Protein AF-A0A6N2SW66-F1 (afdb_monomer_lite)

Sequence (373 aa):
MIFRITDYVHYGTLDNRERGTVKLALQLMGMPHPVNITLQGDCLQDLAGCLVDFRNPSPQMLPAELTQLPENIRGVAGDMTASRRMPVKGKKTMENSLYLEWFTSHHDMVLLESTAFSIKVSLPEWIMDSCEEQVQIMANQQMLRTQVKEWSKTYANTQEDGNLPDHHWDKRLREAEAIAIAYQEVFQKYRLNPTGDIRLAFVMGWDDVLDNIAQSEETGTPCSCKSTGMLSLFDILNEQEAQEVQSCMFHPLFQQVMELTDLCQRQFSREINKSQRNRTEPPEPLNQIFYCIRYITPRILSCLLQEKENAADYCTMAARMALCVEQTRQTVAALDIRRSQVDDEVTERFSSLLEEVNSFQESLATQSRKSNL

Structure (mmCIF, N/CA/C/O backbone):
data_AF-A0A6N2SW66-F1
#
_entry.id   AF-A0A6N2SW66-F1
#
loop_
_atom_site.group_PDB
_atom_site.id
_atom_site.type_symbol
_atom_site.label_atom_id
_atom_site.label_alt_id
_atom_site.label_comp_id
_atom_site.label_asym_id
_atom_site.label_entity_id
_atom_site.label_seq_id
_atom_site.pdbx_PDB_ins_code
_atom_site.Cartn_x
_atom_site.Cartn_y
_atom_site.Cartn_z
_atom_site.occupancy
_atom_site.B_iso_or_equiv
_atom_site.auth_seq_id
_atom_site.auth_comp_id
_atom_site.auth_asym_id
_atom_site.auth_atom_id
_atom_site.pdbx_PDB_model_num
ATOM 1 N N . MET A 1 1 ? -0.211 -4.919 -0.109 1.00 74.38 1 MET A N 1
ATOM 2 C CA . MET A 1 1 ? 0.062 -4.482 1.276 1.00 74.38 1 MET A CA 1
ATOM 3 C C . MET A 1 1 ? -1.145 -4.662 2.193 1.00 74.38 1 MET A C 1
ATOM 5 O O . MET A 1 1 ? -0.982 -5.287 3.228 1.00 74.38 1 MET A O 1
ATOM 9 N N . ILE A 1 2 ? -2.333 -4.140 1.844 1.00 86.31 2 ILE A N 1
ATOM 10 C CA . ILE A 1 2 ? -3.545 -4.228 2.683 1.00 86.31 2 ILE A CA 1
ATOM 11 C C . ILE A 1 2 ? -4.616 -5.074 1.996 1.00 86.31 2 ILE A C 1
ATOM 13 O O . ILE A 1 2 ? -5.037 -4.737 0.889 1.00 86.31 2 ILE A O 1
ATOM 17 N N . PHE A 1 3 ? -5.110 -6.105 2.673 1.00 87.56 3 PHE A N 1
ATOM 18 C CA . PHE A 1 3 ? -6.314 -6.828 2.286 1.00 87.56 3 PHE A CA 1
ATOM 19 C C . PHE A 1 3 ? -7.543 -6.176 2.930 1.00 87.56 3 PHE A C 1
ATOM 21 O O . PHE A 1 3 ? -7.712 -6.185 4.148 1.00 87.56 3 PHE A O 1
ATOM 28 N N . ARG A 1 4 ? -8.402 -5.555 2.121 1.00 89.19 4 ARG A N 1
ATOM 29 C CA . ARG A 1 4 ? -9.599 -4.852 2.607 1.00 89.19 4 ARG A CA 1
ATOM 30 C C . ARG A 1 4 ? -10.809 -5.763 2.497 1.00 89.19 4 ARG A C 1
ATOM 32 O O . ARG A 1 4 ? -11.142 -6.198 1.400 1.00 89.19 4 ARG A O 1
ATOM 39 N N . ILE A 1 5 ? -11.470 -6.017 3.623 1.00 90.62 5 ILE A N 1
ATOM 40 C CA . ILE A 1 5 ? -12.556 -7.006 3.698 1.00 90.62 5 ILE A CA 1
ATOM 41 C C . ILE A 1 5 ? -13.940 -6.390 3.940 1.00 90.62 5 ILE A C 1
ATOM 43 O O . ILE A 1 5 ? -14.938 -7.098 3.841 1.00 90.62 5 ILE A O 1
ATOM 47 N N . THR A 1 6 ? -14.019 -5.081 4.229 1.00 92.12 6 THR A N 1
ATOM 48 C CA . THR A 1 6 ? -15.255 -4.380 4.632 1.00 92.12 6 THR A CA 1
ATOM 49 C C . THR A 1 6 ? -16.479 -4.772 3.808 1.00 92.12 6 THR A C 1
ATOM 51 O O . THR A 1 6 ? -17.514 -5.117 4.378 1.00 92.12 6 THR A O 1
ATOM 54 N N . ASP A 1 7 ? -16.369 -4.722 2.480 1.00 90.75 7 ASP A N 1
ATOM 55 C CA . ASP A 1 7 ? -17.521 -4.867 1.589 1.00 90.75 7 ASP A CA 1
ATOM 56 C C . ASP A 1 7 ? -18.102 -6.285 1.607 1.00 90.75 7 ASP A C 1
ATOM 58 O O . ASP A 1 7 ? -19.293 -6.458 1.366 1.00 90.75 7 ASP A O 1
ATOM 62 N N . TYR A 1 8 ? -17.304 -7.290 1.969 1.00 91.94 8 TYR A N 1
ATOM 63 C CA . TYR A 1 8 ? -17.702 -8.700 1.944 1.00 91.94 8 TYR A CA 1
ATOM 64 C C . TYR A 1 8 ? -18.297 -9.189 3.264 1.00 91.94 8 TYR A C 1
ATOM 66 O O . TYR A 1 8 ? -18.928 -10.248 3.315 1.00 91.94 8 TYR A O 1
ATOM 74 N N . VAL A 1 9 ? -18.104 -8.439 4.350 1.00 94.31 9 VAL A N 1
ATOM 75 C CA . VAL A 1 9 ? -18.611 -8.817 5.671 1.00 94.31 9 VAL A CA 1
ATOM 76 C C . VAL A 1 9 ? -20.112 -8.571 5.724 1.00 94.31 9 VAL A C 1
ATOM 78 O O . VAL A 1 9 ? -20.552 -7.441 5.551 1.00 94.31 9 VAL A O 1
ATOM 81 N N . HIS A 1 10 ? -20.904 -9.611 5.996 1.00 95.06 10 HIS A N 1
ATOM 82 C CA . HIS A 1 10 ? -22.338 -9.492 6.273 1.00 95.06 10 HIS A CA 1
ATOM 83 C C . HIS A 1 10 ? -22.591 -9.105 7.733 1.00 95.06 10 HIS A C 1
ATOM 85 O O . HIS A 1 10 ? -23.337 -8.169 8.031 1.00 95.06 10 HIS A O 1
ATOM 91 N N . TYR A 1 11 ? -21.961 -9.842 8.642 1.00 96.00 11 TYR A N 1
ATOM 92 C CA . TYR A 1 11 ? -22.097 -9.719 10.087 1.00 96.00 11 TYR A CA 1
ATOM 93 C C . TYR A 1 11 ? -20.779 -10.117 10.742 1.00 96.00 11 TYR A C 1
ATOM 95 O O . TYR A 1 11 ? -20.068 -10.976 10.218 1.00 96.00 11 TYR A O 1
ATOM 103 N N . GLY A 1 12 ? -20.464 -9.520 11.884 1.00 97.69 12 GLY A N 1
ATOM 104 C CA . GLY A 1 12 ? -19.347 -9.964 12.693 1.00 97.69 12 GLY A CA 1
ATOM 105 C C . GLY A 1 12 ? -19.538 -9.692 14.175 1.00 97.69 12 GLY A C 1
ATOM 106 O O . GLY A 1 12 ? -20.302 -8.808 14.571 1.00 97.69 12 GLY A O 1
ATOM 107 N N . THR A 1 13 ? -18.807 -10.464 14.969 1.00 98.38 13 THR A N 1
ATOM 108 C CA . THR A 1 13 ? -18.730 -10.330 16.422 1.00 98.38 13 THR A CA 1
ATOM 109 C C . THR A 1 13 ? -17.270 -10.221 16.825 1.00 98.38 13 THR A C 1
ATOM 111 O O . THR A 1 13 ? -16.466 -11.071 16.449 1.00 98.38 13 THR A O 1
ATOM 114 N N . LEU A 1 14 ? -16.933 -9.188 17.589 1.00 98.50 14 LEU A N 1
ATOM 115 C CA . LEU A 1 14 ? -15.627 -8.984 18.207 1.00 98.50 14 LEU A CA 1
ATOM 116 C C . LEU A 1 14 ? -15.776 -9.134 19.719 1.00 98.50 14 LEU A C 1
ATOM 118 O O . LEU A 1 14 ? -16.623 -8.485 20.322 1.00 98.50 14 LEU A O 1
ATOM 122 N N . ASP A 1 15 ? -14.941 -9.958 20.335 1.00 98.69 15 ASP A N 1
ATOM 123 C CA . ASP A 1 15 ? -14.908 -10.188 21.775 1.00 98.69 15 ASP A CA 1
ATOM 124 C C . ASP A 1 15 ? -13.507 -9.890 22.316 1.00 98.69 15 ASP A C 1
ATOM 126 O O . ASP A 1 15 ? -12.551 -10.604 22.003 1.00 98.69 15 ASP A O 1
ATOM 130 N N . ASN A 1 16 ? -13.397 -8.833 23.122 1.00 98.50 16 ASN A N 1
ATOM 131 C CA . ASN A 1 16 ? -12.186 -8.471 23.858 1.00 98.50 16 ASN A CA 1
ATOM 132 C C . ASN A 1 16 ? -12.453 -8.408 25.373 1.00 98.50 16 ASN A C 1
ATOM 134 O O . ASN A 1 16 ? -11.806 -7.670 26.108 1.00 98.50 16 ASN A O 1
ATOM 138 N N . ARG A 1 17 ? -13.410 -9.202 25.873 1.00 98.56 17 ARG A N 1
ATOM 139 C CA . ARG A 1 17 ? -13.693 -9.333 27.318 1.00 98.56 17 ARG A CA 1
ATOM 140 C C . ARG A 1 17 ? -12.569 -10.017 28.100 1.00 98.56 17 ARG A C 1
ATOM 142 O O . ARG A 1 17 ? -12.528 -9.929 29.322 1.00 98.56 17 ARG A O 1
ATOM 149 N N . GLU A 1 18 ? -11.652 -10.683 27.406 1.00 97.88 18 GLU A N 1
ATOM 150 C CA . GLU A 1 18 ? -10.443 -11.293 27.957 1.00 97.88 18 GLU A CA 1
ATOM 151 C C . GLU A 1 18 ? -9.228 -10.437 27.568 1.00 97.88 18 GLU A C 1
ATOM 153 O O . GLU A 1 18 ? -8.994 -10.210 26.384 1.00 97.88 18 GLU A O 1
ATOM 158 N N . ARG A 1 19 ? -8.464 -9.950 28.555 1.00 97.25 19 ARG A N 1
ATOM 159 C CA . ARG A 1 19 ? -7.273 -9.116 28.309 1.00 97.25 19 ARG A CA 1
ATOM 160 C C . ARG A 1 19 ? -6.216 -9.861 27.491 1.00 97.25 19 ARG A C 1
ATOM 162 O O . ARG A 1 19 ? -5.962 -11.045 27.713 1.00 97.25 19 ARG A O 1
ATOM 169 N N . GLY A 1 20 ? -5.556 -9.143 26.593 1.00 96.81 20 GLY A N 1
ATOM 170 C CA . GLY A 1 20 ? -4.490 -9.620 25.719 1.00 96.81 20 GLY A CA 1
ATOM 171 C C . GLY A 1 20 ? -4.956 -10.502 24.561 1.00 96.81 20 GLY A C 1
ATOM 172 O O . GLY A 1 20 ? -4.104 -11.002 23.821 1.00 96.81 20 GLY A O 1
ATOM 173 N N . THR A 1 21 ? -6.266 -10.729 24.405 1.00 97.88 21 THR A N 1
ATOM 174 C CA . THR A 1 21 ? -6.818 -11.555 23.326 1.00 97.88 21 THR A CA 1
ATOM 175 C C . THR A 1 21 ? -8.085 -10.941 22.737 1.00 97.88 21 THR A C 1
ATOM 177 O O . THR A 1 21 ? -9.068 -10.697 23.437 1.00 97.88 21 THR A O 1
ATOM 180 N N . VAL A 1 22 ? -8.112 -10.805 21.412 1.00 98.44 22 VAL A N 1
ATOM 181 C CA . VAL A 1 22 ? -9.326 -10.482 20.652 1.00 98.44 22 VAL A CA 1
ATOM 182 C C . VAL A 1 22 ? -9.780 -11.712 19.873 1.00 98.44 22 VAL A C 1
ATOM 184 O O . VAL A 1 22 ? -9.007 -12.312 19.121 1.00 98.44 22 VAL A O 1
ATOM 187 N N . LYS A 1 23 ? -11.052 -12.086 20.022 1.00 98.44 23 LYS A N 1
ATOM 188 C CA . LYS A 1 23 ? -11.706 -13.128 19.216 1.00 98.44 23 LYS A CA 1
ATOM 189 C C . LYS A 1 23 ? -12.681 -12.454 18.259 1.00 98.44 23 LYS A C 1
ATOM 191 O O . LYS A 1 23 ? -13.597 -11.767 18.695 1.00 98.44 23 LYS A O 1
ATOM 196 N N . LEU A 1 24 ? -12.481 -12.637 16.961 1.00 97.75 24 LEU A N 1
ATOM 197 C CA . LEU A 1 24 ? -13.301 -12.043 15.911 1.00 97.75 24 LEU A CA 1
ATOM 198 C C . LEU A 1 24 ? -13.926 -13.160 15.069 1.00 97.75 24 LEU A C 1
ATOM 200 O O . LEU A 1 24 ? -13.218 -14.012 14.544 1.00 97.75 24 LEU A O 1
ATOM 204 N N . ALA A 1 25 ? -15.246 -13.154 14.932 1.00 97.38 25 ALA A N 1
ATOM 205 C CA . ALA A 1 25 ? -15.980 -14.050 14.045 1.00 97.38 25 ALA A CA 1
ATOM 206 C C . ALA A 1 25 ? -16.617 -13.223 12.928 1.00 97.38 25 ALA A C 1
ATOM 208 O O . ALA A 1 25 ? -17.380 -12.299 13.209 1.00 97.38 25 ALA A O 1
ATOM 209 N N . LEU A 1 26 ? -16.306 -13.536 11.669 1.00 96.31 26 LEU A N 1
ATOM 210 C CA . LEU A 1 26 ? -16.810 -12.816 10.498 1.00 96.31 26 LEU A CA 1
ATOM 211 C C . LEU A 1 26 ? -17.638 -13.742 9.611 1.00 96.31 26 LEU A C 1
ATOM 213 O O . LEU A 1 26 ? -17.119 -14.696 9.036 1.00 96.31 26 LEU A O 1
ATOM 217 N N . GLN A 1 27 ? -18.914 -13.418 9.427 1.00 95.75 27 GLN A N 1
ATOM 218 C CA . GLN A 1 27 ? -19.727 -14.017 8.378 1.00 95.75 27 GLN A CA 1
ATOM 219 C C . GLN A 1 27 ? -19.512 -13.238 7.079 1.00 95.75 27 GLN A C 1
ATOM 221 O O . GLN A 1 27 ? -19.998 -12.113 6.931 1.00 95.75 27 GLN A O 1
ATOM 226 N N . LEU A 1 28 ? -18.806 -13.848 6.130 1.00 93.12 28 LEU A N 1
ATOM 227 C CA . LEU A 1 28 ? -18.577 -13.279 4.803 1.00 93.12 28 LEU A CA 1
ATOM 228 C C . LEU A 1 28 ? -19.661 -13.745 3.826 1.00 93.12 28 LEU A C 1
ATOM 230 O O . LEU A 1 28 ? -20.089 -14.902 3.854 1.00 93.12 28 LEU A O 1
ATOM 234 N N . MET A 1 29 ? -20.111 -12.852 2.948 1.00 91.56 29 MET A N 1
ATOM 235 C CA . MET A 1 29 ? -21.070 -13.200 1.899 1.00 91.56 29 MET A CA 1
ATOM 236 C C . MET A 1 29 ? -20.432 -14.150 0.885 1.00 91.56 29 MET A C 1
ATOM 238 O O . MET A 1 29 ? -19.443 -13.806 0.247 1.00 91.56 29 MET A O 1
ATOM 242 N N . GLY A 1 30 ? -21.032 -15.327 0.703 1.00 86.56 30 GLY A N 1
ATOM 243 C CA . GLY A 1 30 ? -20.524 -16.375 -0.190 1.00 86.56 30 GLY A CA 1
ATOM 244 C C . GLY A 1 30 ? -19.758 -17.493 0.523 1.00 86.56 30 GLY A C 1
ATOM 245 O O . GLY A 1 30 ? -19.526 -18.531 -0.087 1.00 86.56 30 GLY A O 1
ATOM 246 N N . MET A 1 31 ? -19.437 -17.333 1.812 1.00 87.44 31 MET A N 1
ATOM 247 C CA . MET A 1 31 ? -18.806 -18.384 2.617 1.00 87.44 31 MET A CA 1
ATOM 248 C C . MET A 1 31 ? -19.857 -19.203 3.388 1.00 87.44 31 MET A C 1
ATOM 250 O O . MET A 1 31 ? -20.782 -18.615 3.957 1.00 87.44 31 MET A O 1
ATOM 254 N N . PRO A 1 32 ? -19.730 -20.545 3.443 1.00 85.50 32 PRO A N 1
ATOM 255 C CA . PRO A 1 32 ? -20.700 -21.408 4.123 1.00 85.50 32 PRO A CA 1
ATOM 256 C C . PRO A 1 32 ? -20.617 -21.320 5.653 1.00 85.50 32 PRO A C 1
ATOM 258 O O . PRO A 1 32 ? -21.632 -21.489 6.326 1.00 85.50 32 PRO A O 1
ATOM 261 N N . HIS A 1 33 ? -19.434 -21.028 6.199 1.00 88.44 33 HIS A N 1
ATOM 262 C CA . HIS A 1 33 ? -19.185 -20.911 7.635 1.00 88.44 33 HIS A CA 1
ATOM 263 C C . HIS A 1 33 ? -18.535 -19.561 7.973 1.00 88.44 33 HIS A C 1
ATOM 265 O O . HIS A 1 33 ? -17.831 -18.997 7.126 1.00 88.44 33 HIS A O 1
ATOM 271 N N . PRO A 1 34 ? -18.740 -19.040 9.198 1.00 92.00 34 PRO A N 1
ATOM 272 C CA . PRO A 1 34 ? -18.002 -17.884 9.686 1.00 92.00 34 PRO A CA 1
ATOM 273 C C . PRO A 1 34 ? -16.495 -18.153 9.732 1.00 92.00 34 PRO A C 1
ATOM 275 O O . PRO A 1 34 ? -16.058 -19.233 10.129 1.00 92.00 34 PRO A O 1
ATOM 278 N N . VAL A 1 35 ? -15.707 -17.136 9.394 1.00 93.38 35 VAL A N 1
ATOM 279 C CA . VAL A 1 35 ? -14.255 -17.134 9.586 1.00 93.38 35 VAL A CA 1
ATOM 280 C C . VAL A 1 35 ? -13.966 -16.722 11.025 1.00 93.38 35 VAL A C 1
ATOM 282 O O . VAL A 1 35 ? -14.337 -15.624 11.443 1.00 93.38 35 VAL A O 1
ATOM 285 N N . ASN A 1 36 ? -13.301 -17.593 11.779 1.00 95.94 36 ASN A N 1
ATOM 286 C CA . ASN A 1 36 ? -12.919 -17.351 13.164 1.00 95.94 36 ASN A CA 1
ATOM 287 C C . ASN A 1 36 ? -11.464 -16.896 13.236 1.00 95.94 36 ASN A C 1
ATOM 289 O O . ASN A 1 36 ? -10.561 -17.520 12.681 1.00 95.94 36 ASN A O 1
ATOM 293 N N . ILE A 1 37 ? -11.222 -15.803 13.945 1.00 96.38 37 ILE A N 1
ATOM 294 C CA . ILE A 1 37 ? -9.933 -15.128 13.997 1.00 96.38 37 ILE A CA 1
ATOM 295 C C . ILE A 1 37 ? -9.576 -14.923 15.469 1.00 96.38 37 ILE A C 1
ATOM 297 O O . ILE A 1 37 ? -10.355 -14.364 16.236 1.00 96.38 37 ILE A O 1
ATOM 301 N N . THR A 1 38 ? -8.404 -15.399 15.880 1.00 97.38 38 THR A N 1
ATOM 302 C CA . THR A 1 38 ? -7.866 -15.181 17.232 1.00 97.38 38 THR A CA 1
ATOM 303 C C . THR A 1 38 ? -6.616 -14.325 17.142 1.00 97.38 38 THR A C 1
ATOM 305 O O . THR A 1 38 ? -5.658 -14.689 16.458 1.00 97.38 38 THR A O 1
ATOM 308 N N . LEU A 1 39 ? -6.631 -13.189 17.829 1.00 97.38 39 LEU A N 1
ATOM 309 C CA . LEU A 1 39 ? -5.601 -12.167 17.732 1.00 97.38 39 LEU A CA 1
ATOM 310 C C . LEU A 1 39 ? -4.985 -11.914 19.103 1.00 97.38 39 LEU A C 1
ATOM 312 O O . LEU A 1 39 ? -5.702 -11.782 20.093 1.00 97.38 39 LEU A O 1
ATOM 316 N N . GLN A 1 40 ? -3.659 -11.839 19.147 1.00 97.06 40 GLN A N 1
ATOM 317 C CA . GLN A 1 40 ? -2.928 -11.389 20.326 1.00 97.06 40 GLN A CA 1
ATOM 318 C C . GLN A 1 40 ? -2.963 -9.858 20.411 1.00 97.06 40 GLN A C 1
ATOM 320 O O . GLN A 1 40 ? -2.698 -9.187 19.415 1.00 97.06 40 GLN A O 1
ATOM 325 N N . GLY A 1 41 ? -3.232 -9.321 21.599 1.00 96.69 41 GLY A N 1
ATOM 326 C CA . GLY A 1 41 ? -3.382 -7.886 21.855 1.00 96.69 41 GLY A CA 1
ATOM 327 C C . GLY A 1 41 ? -4.812 -7.517 22.239 1.00 96.69 41 GLY A C 1
ATOM 328 O O . GLY A 1 41 ? -5.672 -8.390 22.344 1.00 96.69 41 GLY A O 1
ATOM 329 N N . ASP A 1 42 ? -5.046 -6.226 22.449 1.00 98.31 42 ASP A N 1
ATOM 330 C CA . ASP A 1 42 ? -6.329 -5.682 22.889 1.00 98.31 42 ASP A CA 1
ATOM 331 C C . ASP A 1 42 ? -6.869 -4.618 21.927 1.00 98.31 42 ASP A C 1
ATOM 333 O O . ASP A 1 42 ? -6.137 -4.032 21.124 1.00 98.31 42 ASP A O 1
ATOM 337 N N . CYS A 1 43 ? -8.173 -4.357 22.016 1.00 98.31 43 CYS A N 1
ATOM 338 C CA . CYS A 1 43 ? -8.779 -3.204 21.364 1.00 98.31 43 CYS A CA 1
ATOM 339 C C . CYS A 1 43 ? -8.403 -1.898 22.072 1.00 98.31 43 CYS A C 1
ATOM 341 O O . CYS A 1 43 ? -7.952 -1.905 23.213 1.00 98.31 43 CYS A O 1
ATOM 343 N N . LEU A 1 44 ? -8.614 -0.764 21.400 1.00 97.88 44 LEU A N 1
ATOM 344 C CA . LEU A 1 44 ? -8.445 0.551 22.020 1.00 97.88 44 LEU A CA 1
ATOM 345 C C . LEU A 1 44 ? -9.553 0.820 23.044 1.00 97.88 44 LEU A C 1
ATOM 347 O O . LEU A 1 44 ? -10.543 0.084 23.115 1.00 97.88 44 LEU A O 1
ATOM 351 N N . GLN A 1 45 ? -9.381 1.876 23.842 1.00 97.19 45 GLN A N 1
ATOM 352 C CA . GLN A 1 45 ? -10.132 2.097 25.080 1.00 97.19 45 GLN A CA 1
ATOM 353 C C . GLN A 1 45 ? -11.657 2.022 24.915 1.00 97.19 45 GLN A C 1
ATOM 355 O O . GLN A 1 45 ? -12.356 1.597 25.832 1.00 97.19 45 GLN A O 1
ATOM 360 N N . ASP A 1 46 ? -12.186 2.418 23.759 1.00 97.19 46 ASP A N 1
ATOM 361 C CA . ASP A 1 46 ? -13.622 2.444 23.500 1.00 97.19 46 ASP A CA 1
ATOM 362 C C . ASP A 1 46 ? -14.255 1.063 23.268 1.00 97.19 46 ASP A C 1
ATOM 364 O O . ASP A 1 46 ? -15.464 0.910 23.448 1.00 97.19 46 ASP A O 1
ATOM 368 N N . LEU A 1 47 ? -13.458 0.062 22.885 1.00 98.12 47 LEU A N 1
ATOM 369 C CA . LEU A 1 47 ? -13.901 -1.320 22.665 1.00 98.12 47 LEU A CA 1
ATOM 370 C C . LEU A 1 47 ? -13.241 -2.329 23.620 1.00 98.12 47 LEU A C 1
ATOM 372 O O . LEU A 1 47 ? -13.671 -3.483 23.677 1.00 98.12 47 LEU A O 1
ATOM 376 N N . ALA A 1 48 ? -12.218 -1.909 24.363 1.00 98.25 48 ALA A N 1
ATOM 377 C CA . ALA A 1 48 ? -11.533 -2.724 25.355 1.00 98.25 48 ALA A CA 1
ATOM 378 C C . ALA A 1 48 ? -12.517 -3.298 26.386 1.00 98.25 48 ALA A C 1
ATOM 380 O O . ALA A 1 48 ? -13.374 -2.589 26.917 1.00 98.25 48 ALA A O 1
ATOM 381 N N . GLY A 1 49 ? -12.416 -4.600 26.652 1.00 98.38 49 GLY A N 1
ATOM 382 C CA . GLY A 1 49 ? -13.305 -5.284 27.588 1.00 98.38 49 GLY A CA 1
ATOM 383 C C . GLY A 1 49 ? -14.715 -5.554 27.083 1.00 98.38 49 GLY A C 1
ATOM 384 O O . GLY A 1 49 ? -15.499 -6.134 27.830 1.00 98.38 49 GLY A O 1
ATOM 385 N N . CYS A 1 50 ? -15.057 -5.181 25.850 1.00 98.62 50 CYS A N 1
ATOM 386 C CA . CYS A 1 50 ? -16.416 -5.295 25.333 1.00 98.62 50 CYS A CA 1
ATOM 387 C C . CYS A 1 50 ? -16.613 -6.510 24.414 1.00 98.62 50 CYS A C 1
ATOM 389 O O . CYS A 1 50 ? -15.686 -7.040 23.798 1.00 98.62 50 CYS A O 1
ATOM 391 N N . LEU A 1 51 ? -17.880 -6.902 24.284 1.00 98.69 51 LEU A N 1
ATOM 392 C CA . LEU A 1 51 ? -18.411 -7.673 23.167 1.00 98.69 51 LEU A CA 1
ATOM 393 C C . LEU A 1 51 ? -19.078 -6.698 22.189 1.00 98.69 51 LEU A C 1
ATOM 395 O O . LEU A 1 51 ? -19.904 -5.872 22.587 1.00 98.69 51 LEU A O 1
ATOM 399 N N . VAL A 1 52 ? -18.728 -6.797 20.913 1.00 98.50 52 VAL A N 1
ATOM 400 C CA . VAL A 1 52 ? -19.194 -5.907 19.851 1.00 98.50 52 VAL A CA 1
ATOM 401 C C . VAL A 1 52 ? -19.837 -6.731 18.750 1.00 98.50 52 VAL A C 1
ATOM 403 O O . VAL A 1 52 ? -19.184 -7.570 18.140 1.00 98.50 52 VAL A O 1
ATOM 406 N N . ASP A 1 53 ? -21.095 -6.439 18.444 1.00 98.38 53 ASP A N 1
ATOM 407 C CA . ASP A 1 53 ? -21.788 -6.973 17.276 1.00 98.38 53 ASP A CA 1
ATOM 408 C C . ASP A 1 53 ? -21.912 -5.890 16.215 1.00 98.38 53 ASP A C 1
ATOM 410 O O . ASP A 1 53 ? -22.349 -4.771 16.500 1.00 98.38 53 ASP A O 1
ATOM 414 N N . PHE A 1 54 ? -21.589 -6.223 14.970 1.00 97.88 54 PHE A N 1
ATOM 415 C CA . PHE A 1 54 ? -21.717 -5.290 13.862 1.00 97.88 54 PHE A CA 1
ATOM 416 C C . PHE A 1 54 ? -22.286 -5.946 12.610 1.00 97.88 54 PHE A C 1
ATOM 418 O O . PHE A 1 54 ? -22.078 -7.126 12.331 1.00 97.88 54 PHE A O 1
ATOM 425 N N . ARG A 1 55 ? -23.036 -5.160 11.834 1.00 97.38 55 ARG A N 1
ATOM 426 C CA . ARG A 1 55 ? -23.693 -5.629 10.613 1.00 97.38 55 ARG A CA 1
ATOM 427 C C . ARG A 1 55 ? -23.524 -4.636 9.479 1.00 97.38 55 ARG A C 1
ATOM 429 O O . ARG A 1 55 ? -23.751 -3.437 9.655 1.00 97.38 55 ARG A O 1
ATOM 436 N N . ASN A 1 56 ? -23.180 -5.163 8.311 1.00 95.44 56 ASN A N 1
ATOM 437 C CA . ASN A 1 56 ? -23.128 -4.400 7.078 1.00 95.44 56 ASN A CA 1
ATOM 438 C C . ASN A 1 56 ? -24.535 -4.311 6.464 1.00 95.44 56 ASN A C 1
ATOM 440 O O . ASN A 1 56 ? -25.154 -5.354 6.229 1.00 95.44 56 ASN A O 1
ATOM 444 N N . PRO A 1 57 ? -25.064 -3.103 6.193 1.00 93.94 57 PRO A N 1
ATOM 445 C CA . PRO A 1 57 ? -26.379 -2.956 5.573 1.00 93.94 57 PRO A CA 1
ATOM 446 C C . PRO A 1 57 ? -26.433 -3.448 4.118 1.00 93.94 57 PRO A C 1
ATOM 448 O O . PRO A 1 57 ? -27.506 -3.840 3.665 1.00 93.94 57 PRO A O 1
ATOM 451 N N . SER A 1 58 ? -25.303 -3.446 3.402 1.00 92.25 58 SER A N 1
ATOM 452 C CA . SER A 1 58 ? -25.248 -3.727 1.961 1.00 92.25 58 SER A CA 1
ATOM 453 C C . SER A 1 58 ? -23.978 -4.500 1.584 1.00 92.25 58 SER A C 1
ATOM 455 O O . SER A 1 58 ? -23.105 -3.946 0.913 1.00 92.25 58 SER A O 1
ATOM 457 N N . PRO A 1 59 ? -23.829 -5.761 2.017 1.00 92.81 59 PRO A N 1
ATOM 458 C CA . PRO A 1 59 ? -22.629 -6.530 1.727 1.00 92.81 59 PRO A CA 1
ATOM 459 C C . PRO A 1 59 ? -22.609 -7.037 0.280 1.00 92.81 59 PRO A C 1
ATOM 461 O O . PRO A 1 59 ? -23.650 -7.301 -0.327 1.00 92.81 59 PRO A O 1
ATOM 464 N N . GLN A 1 60 ? -21.409 -7.210 -0.255 1.00 91.50 60 GLN A N 1
ATOM 465 C CA . GLN A 1 60 ? -21.131 -7.735 -1.587 1.00 91.50 60 GLN A CA 1
ATOM 466 C C . GLN A 1 60 ? -20.652 -9.181 -1.503 1.00 91.50 60 GLN A C 1
ATOM 468 O O . GLN A 1 60 ? -20.067 -9.586 -0.502 1.00 91.50 60 GLN A O 1
ATOM 473 N N . MET A 1 61 ? -20.892 -9.968 -2.553 1.00 88.75 61 MET A N 1
ATOM 474 C CA . MET A 1 61 ? -20.365 -11.332 -2.626 1.00 88.75 61 MET A CA 1
ATOM 475 C C . MET A 1 61 ? -18.839 -11.321 -2.671 1.00 88.75 61 MET A C 1
ATOM 477 O O . MET A 1 61 ? -18.249 -10.570 -3.446 1.00 88.75 61 MET A O 1
ATOM 481 N N . LEU A 1 62 ? -18.220 -12.185 -1.865 1.00 85.12 62 LEU A N 1
ATOM 482 C CA . LEU A 1 62 ? -16.788 -12.436 -1.927 1.00 85.12 62 LEU A CA 1
ATOM 483 C C . LEU A 1 62 ? -16.439 -13.059 -3.298 1.00 85.12 62 LEU A C 1
ATOM 485 O O . LEU A 1 62 ? -17.077 -14.046 -3.680 1.00 85.12 62 LEU A O 1
ATOM 489 N N . PRO A 1 63 ? -15.462 -12.508 -4.043 1.00 84.19 63 PRO A N 1
ATOM 490 C CA . PRO A 1 63 ? -14.980 -13.093 -5.294 1.00 84.19 63 PRO A CA 1
ATOM 491 C C . PRO A 1 63 ? -14.511 -14.539 -5.111 1.00 84.19 63 PRO A C 1
ATOM 493 O O . PRO A 1 63 ? -13.946 -14.877 -4.068 1.00 84.19 63 PRO A O 1
ATOM 496 N N . ALA A 1 64 ? -14.716 -15.392 -6.121 1.00 80.25 64 ALA A N 1
ATOM 497 C CA . ALA A 1 64 ? -14.414 -16.824 -6.036 1.00 80.25 64 ALA A CA 1
ATOM 498 C C . ALA A 1 64 ? -12.932 -17.092 -5.719 1.00 80.25 64 ALA A C 1
ATOM 500 O O . ALA A 1 64 ? -12.608 -18.012 -4.971 1.00 80.25 64 ALA A O 1
ATOM 501 N N . GLU A 1 65 ? -12.042 -16.240 -6.215 1.00 75.69 65 GLU A N 1
ATOM 502 C CA . GLU A 1 65 ? -10.595 -16.293 -6.013 1.00 75.69 65 GLU A CA 1
ATOM 503 C C . GLU A 1 65 ? -10.208 -16.079 -4.542 1.00 75.69 65 GLU A C 1
ATOM 505 O O . GLU A 1 65 ? -9.196 -16.598 -4.079 1.00 75.69 65 GLU A O 1
ATOM 510 N N . LEU A 1 66 ? -11.044 -15.358 -3.788 1.00 74.06 66 LEU A N 1
ATOM 511 C CA . LEU A 1 66 ? -10.842 -15.037 -2.375 1.00 74.06 66 LEU A CA 1
ATOM 512 C C . LEU A 1 66 ? -11.603 -15.989 -1.438 1.00 74.06 66 LEU A C 1
ATOM 514 O O . LEU A 1 66 ? -11.522 -15.838 -0.222 1.00 74.06 66 LEU A O 1
ATOM 518 N N . THR A 1 67 ? -12.323 -16.989 -1.965 1.00 70.69 67 THR A N 1
ATOM 519 C CA . THR A 1 67 ? -13.095 -17.939 -1.135 1.00 70.69 67 THR A CA 1
ATOM 520 C C . THR A 1 67 ? -12.231 -18.973 -0.409 1.00 70.69 67 THR A C 1
ATOM 522 O O . THR A 1 67 ? -12.726 -19.692 0.453 1.00 70.69 67 THR A O 1
ATOM 525 N N . GLN A 1 68 ? -10.927 -19.028 -0.690 1.00 72.56 68 GLN A N 1
ATOM 526 C CA . GLN A 1 68 ? -9.988 -19.965 -0.057 1.00 72.56 68 GLN A CA 1
ATOM 527 C C . GLN A 1 68 ? -9.460 -19.492 1.311 1.00 72.56 68 GLN A C 1
ATOM 529 O O . GLN A 1 68 ? -8.401 -19.933 1.757 1.00 72.56 68 GLN A O 1
ATOM 534 N N . LEU A 1 69 ? -10.173 -18.589 1.991 1.00 77.00 69 LEU A N 1
ATOM 535 C CA . LEU A 1 69 ? -9.786 -18.133 3.325 1.00 77.00 69 LEU A CA 1
ATOM 536 C C . LEU A 1 69 ? -9.874 -19.291 4.338 1.00 77.00 69 LEU A C 1
ATOM 538 O O . LEU A 1 69 ? -10.907 -19.963 4.400 1.00 77.00 69 LEU A O 1
ATOM 542 N N . PRO A 1 70 ? -8.833 -19.518 5.163 1.00 83.06 70 PRO A N 1
ATOM 543 C CA . PRO A 1 70 ? -8.892 -20.513 6.227 1.00 83.06 70 PRO A CA 1
ATOM 544 C C . PRO A 1 70 ? -10.036 -20.214 7.201 1.00 83.06 70 PRO A C 1
ATOM 546 O O . PRO A 1 70 ? -10.224 -19.067 7.600 1.00 83.06 70 PRO A O 1
ATOM 549 N N . GLU A 1 71 ? -10.750 -21.247 7.656 1.00 83.19 71 GLU A N 1
ATOM 550 C CA . GLU A 1 71 ? -11.825 -21.082 8.652 1.00 83.19 71 GLU A CA 1
ATOM 551 C C . GLU A 1 71 ? -11.306 -20.562 10.002 1.00 83.19 71 GLU A C 1
ATOM 553 O O . GLU A 1 71 ? -12.050 -19.926 10.745 1.00 83.19 71 GLU A O 1
ATOM 558 N N . ASN A 1 72 ? -10.036 -20.832 10.325 1.00 90.44 72 ASN A N 1
ATOM 559 C CA . ASN A 1 72 ? -9.391 -20.402 11.561 1.00 90.44 72 ASN A CA 1
ATOM 560 C C . ASN A 1 72 ? -8.099 -19.648 11.250 1.00 90.44 72 ASN A C 1
ATOM 562 O O . ASN A 1 72 ? -7.145 -20.225 10.727 1.00 90.44 72 ASN A O 1
ATOM 566 N N . ILE A 1 73 ? -8.054 -18.371 11.618 1.00 92.31 73 ILE A N 1
ATOM 567 C CA . ILE A 1 73 ? -6.910 -17.486 11.399 1.00 92.31 73 ILE A CA 1
ATOM 568 C C . ILE A 1 73 ? -6.339 -17.067 12.752 1.00 92.31 73 ILE A C 1
ATOM 570 O O . ILE A 1 73 ? -7.067 -16.768 13.699 1.00 92.31 73 ILE A O 1
ATOM 574 N N . ARG A 1 74 ? -5.010 -17.032 12.843 1.00 94.50 74 ARG A N 1
ATOM 575 C CA . ARG A 1 74 ? -4.291 -16.467 13.987 1.00 94.50 74 ARG A CA 1
ATOM 576 C C . ARG A 1 74 ? -3.496 -15.247 13.561 1.00 94.50 74 ARG A C 1
ATOM 578 O O . ARG A 1 74 ? -3.031 -15.179 12.417 1.00 94.50 74 ARG A O 1
ATOM 585 N N . GLY A 1 75 ? -3.323 -14.310 14.481 1.00 95.12 75 GLY A N 1
ATOM 586 C CA . GLY A 1 75 ? -2.635 -13.065 14.186 1.00 95.12 75 GLY A CA 1
ATOM 587 C C . GLY A 1 75 ? -2.392 -12.183 15.400 1.00 95.12 75 GLY A C 1
ATOM 588 O O . GLY A 1 75 ? -2.516 -12.618 16.545 1.00 95.12 75 GLY A O 1
ATOM 589 N N . VAL A 1 76 ? -2.067 -10.927 15.122 1.00 95.88 76 VAL A N 1
ATOM 590 C CA . VAL A 1 76 ? -1.871 -9.870 16.117 1.00 95.88 76 VAL A CA 1
ATOM 591 C C . VAL A 1 76 ? -2.850 -8.741 15.822 1.00 95.88 76 VAL A C 1
ATOM 593 O O . VAL A 1 76 ? -3.083 -8.403 14.658 1.00 95.88 76 VAL A O 1
ATOM 596 N N . ALA A 1 77 ? -3.455 -8.187 16.867 1.00 96.88 77 ALA A N 1
ATOM 597 C CA . ALA A 1 77 ? -4.324 -7.030 16.754 1.00 96.88 77 ALA A CA 1
ATOM 598 C C . ALA A 1 77 ? -3.509 -5.801 16.320 1.00 96.88 77 ALA A C 1
ATOM 600 O O . ALA A 1 77 ? -2.418 -5.554 16.827 1.00 96.88 77 ALA A O 1
ATOM 601 N N . GLY A 1 78 ? -4.030 -5.060 15.346 1.00 96.56 78 GLY A N 1
ATOM 602 C CA . GLY A 1 78 ? -3.649 -3.677 15.090 1.00 96.56 78 GLY A CA 1
ATOM 603 C C . GLY A 1 78 ? -4.625 -2.741 15.795 1.00 96.56 78 GLY A C 1
ATOM 604 O O . GLY A 1 78 ? -5.231 -3.095 16.808 1.00 96.56 78 GLY A O 1
ATOM 605 N N . ASP A 1 79 ? -4.810 -1.537 15.256 1.00 96.50 79 ASP A N 1
ATOM 606 C CA . ASP A 1 79 ? -5.786 -0.615 15.842 1.00 96.50 79 ASP A CA 1
ATOM 607 C C . ASP A 1 79 ? -7.213 -1.164 15.675 1.00 96.50 79 ASP A C 1
ATOM 609 O O . ASP A 1 79 ? -7.670 -1.427 14.560 1.00 96.50 79 ASP A O 1
ATOM 613 N N . MET A 1 80 ? -7.932 -1.309 16.791 1.00 98.06 80 MET A N 1
ATOM 614 C CA . MET A 1 80 ? -9.336 -1.722 16.817 1.00 98.06 80 MET A CA 1
ATOM 615 C C . MET A 1 80 ? -10.148 -0.744 17.655 1.00 98.06 80 MET A C 1
ATOM 617 O O . MET A 1 80 ? -9.990 -0.687 18.871 1.00 98.06 80 MET A O 1
ATOM 621 N N . THR A 1 81 ? -10.996 0.044 17.002 1.00 97.38 81 THR A N 1
ATOM 622 C CA . THR A 1 81 ? -11.768 1.124 17.630 1.00 97.38 81 THR A CA 1
ATOM 623 C C . THR A 1 81 ? -13.051 1.404 16.851 1.00 97.38 81 THR A C 1
ATOM 625 O O . THR A 1 81 ? -13.113 1.210 15.637 1.00 97.38 81 THR A O 1
ATOM 628 N N . ALA A 1 82 ? -14.080 1.892 17.535 1.00 96.38 82 ALA A N 1
ATOM 629 C CA . ALA A 1 82 ? -15.282 2.468 16.937 1.00 96.38 82 ALA A CA 1
ATOM 630 C C . ALA A 1 82 ? -15.293 4.007 17.013 1.00 96.38 82 ALA A C 1
ATOM 632 O O . ALA A 1 82 ? -16.272 4.638 16.618 1.00 96.38 82 ALA A O 1
ATOM 633 N N . SER A 1 83 ? -14.220 4.631 17.507 1.00 93.06 83 SER A N 1
ATOM 634 C CA . SER A 1 83 ? -14.138 6.074 17.773 1.00 93.06 83 SER A CA 1
ATOM 635 C C . SER A 1 83 ? -13.311 6.844 16.743 1.00 93.06 83 SER A C 1
ATOM 637 O O . SER A 1 83 ? -13.195 8.071 16.817 1.00 93.06 83 SER A O 1
ATOM 639 N N . ARG A 1 84 ? -12.771 6.160 15.726 1.00 90.62 84 ARG A N 1
ATOM 640 C CA . ARG A 1 84 ? -12.006 6.799 14.651 1.00 90.62 84 ARG A CA 1
ATOM 641 C C . ARG A 1 84 ? -12.902 7.727 13.830 1.00 90.62 84 ARG A C 1
ATOM 643 O O . ARG A 1 84 ? -13.859 7.284 13.194 1.00 90.62 84 ARG A O 1
ATOM 650 N N . ARG A 1 85 ? -12.570 9.020 13.823 1.00 88.62 85 ARG A N 1
ATOM 651 C CA . ARG A 1 85 ? -13.331 10.077 13.141 1.00 88.62 85 ARG A CA 1
ATOM 652 C C . ARG A 1 85 ? -12.976 10.133 11.659 1.00 88.62 85 ARG A C 1
ATOM 654 O O . ARG A 1 85 ? -11.837 10.426 11.311 1.00 88.62 85 ARG A O 1
ATOM 661 N N . MET A 1 86 ? -13.968 9.938 10.795 1.00 84.19 86 MET A N 1
ATOM 662 C CA . MET A 1 86 ? -13.799 9.953 9.343 1.00 84.19 86 MET A CA 1
ATOM 663 C C . MET A 1 86 ? -14.734 10.974 8.682 1.00 84.19 86 MET A C 1
ATOM 665 O O . MET A 1 86 ? -15.878 11.138 9.117 1.00 84.19 86 MET A O 1
ATOM 669 N N . PRO A 1 87 ? -14.279 11.677 7.630 1.00 83.00 87 PRO A N 1
ATOM 670 C CA . PRO A 1 87 ? -15.131 12.593 6.886 1.00 83.00 87 PRO A CA 1
ATOM 671 C C . PRO A 1 87 ? -16.205 11.822 6.118 1.00 83.00 87 PRO A C 1
ATOM 673 O O . PRO A 1 87 ? -15.917 10.846 5.423 1.00 83.00 87 PRO A O 1
ATOM 676 N N . VAL A 1 88 ? -17.447 12.290 6.200 1.00 76.25 88 VAL A N 1
ATOM 677 C CA . VAL A 1 88 ? -18.577 11.671 5.501 1.00 76.25 88 VAL A CA 1
ATOM 678 C C . VAL A 1 88 ? -18.620 12.155 4.056 1.00 76.25 88 VAL A C 1
ATOM 680 O O . VAL A 1 88 ? -18.603 13.359 3.789 1.00 76.25 88 VAL A O 1
ATOM 683 N N . LYS A 1 89 ? -18.721 11.224 3.098 1.00 68.69 89 LYS A N 1
ATOM 684 C CA . LYS A 1 89 ? -18.793 11.562 1.667 1.00 68.69 89 LYS A CA 1
ATOM 685 C C . LYS A 1 89 ? -19.936 12.557 1.403 1.00 68.69 89 LYS A C 1
ATOM 687 O O . LYS A 1 89 ? -21.088 12.302 1.739 1.00 68.69 89 LYS A O 1
ATOM 692 N N . GLY A 1 90 ? -19.602 13.695 0.786 1.00 69.62 90 GLY A N 1
ATOM 693 C CA . GLY A 1 90 ? -20.568 14.728 0.390 1.00 69.62 90 GLY A CA 1
ATOM 694 C C . GLY A 1 90 ? -21.076 15.630 1.521 1.00 69.62 90 GLY A C 1
ATOM 695 O O . GLY A 1 90 ? -21.913 16.493 1.263 1.00 69.62 90 GLY A O 1
ATOM 696 N N . LYS A 1 91 ? -20.575 15.477 2.754 1.00 74.44 91 LYS A N 1
ATOM 697 C CA . LYS A 1 91 ? -20.940 16.324 3.897 1.00 74.44 91 LYS A CA 1
ATOM 698 C C . LYS A 1 91 ? -19.690 16.940 4.528 1.00 74.44 91 LYS A C 1
ATOM 700 O O . LYS A 1 91 ? -18.606 16.376 4.472 1.00 74.44 91 LYS A O 1
ATOM 705 N N . LYS A 1 92 ? -19.849 18.091 5.186 1.00 80.25 92 LYS A N 1
ATOM 706 C CA . LYS A 1 92 ? -18.793 18.712 6.015 1.00 80.25 92 LYS A CA 1
ATOM 707 C C . LYS A 1 92 ? -18.724 18.119 7.432 1.00 80.25 92 LYS A C 1
ATOM 709 O O . LYS A 1 92 ? -18.151 18.727 8.328 1.00 80.25 92 LYS A O 1
ATOM 714 N N . THR A 1 93 ? -19.361 16.972 7.657 1.00 83.88 93 THR A N 1
ATOM 715 C CA . THR A 1 93 ? -19.471 16.329 8.967 1.00 83.88 93 THR A CA 1
ATOM 716 C C . THR A 1 93 ? -18.488 15.172 9.084 1.00 83.88 93 THR A C 1
ATOM 718 O O . THR A 1 93 ? -18.189 14.492 8.102 1.00 83.88 93 THR A O 1
ATOM 721 N N . MET A 1 94 ? -18.010 14.947 10.304 1.00 87.06 94 MET A N 1
ATOM 722 C CA . MET A 1 94 ? -17.202 13.786 10.670 1.00 87.06 94 MET A CA 1
ATOM 723 C C . MET A 1 94 ? -18.094 12.787 11.409 1.00 87.06 94 MET A C 1
ATOM 725 O O . MET A 1 94 ? -18.842 13.188 12.305 1.00 87.06 94 MET A O 1
ATOM 729 N N . GLU A 1 95 ? -17.996 11.510 11.063 1.00 89.25 95 GLU A N 1
ATOM 730 C CA . GLU A 1 95 ? -18.692 10.407 11.733 1.00 89.25 95 GLU A CA 1
ATOM 731 C C . GLU A 1 95 ? -17.679 9.432 12.332 1.00 89.25 95 GLU A C 1
ATOM 733 O O . GLU A 1 95 ? -16.513 9.389 11.934 1.00 89.25 95 GLU A O 1
ATOM 738 N N . ASN A 1 96 ? -18.125 8.680 13.330 1.00 92.00 96 ASN A N 1
ATOM 739 C CA . ASN A 1 96 ? -17.342 7.600 13.904 1.00 92.00 96 ASN A CA 1
ATOM 740 C C . ASN A 1 96 ? -17.346 6.407 12.939 1.00 92.00 96 ASN A C 1
ATOM 742 O O . ASN A 1 96 ? -18.367 6.103 12.323 1.00 92.00 96 ASN A O 1
ATOM 746 N N . SER A 1 97 ? -16.202 5.747 12.802 1.00 92.62 97 SER A N 1
ATOM 747 C CA . SER A 1 97 ? -16.037 4.543 11.992 1.00 92.62 97 SER A CA 1
ATOM 748 C C . SER A 1 97 ? -15.634 3.371 12.871 1.00 92.62 97 SER A C 1
ATOM 750 O O . SER A 1 97 ? -14.802 3.525 13.765 1.00 92.62 97 SER A O 1
ATOM 752 N N . LEU A 1 98 ? -16.202 2.200 12.580 1.00 96.38 98 LEU A N 1
ATOM 753 C CA . LEU A 1 98 ? -15.623 0.939 13.018 1.00 96.38 98 LEU A CA 1
ATOM 754 C C . LEU A 1 98 ? -14.358 0.715 12.197 1.00 96.38 98 LEU A C 1
ATOM 756 O O . LEU A 1 98 ? -14.440 0.552 10.979 1.00 96.38 98 LEU A O 1
ATOM 760 N N . TYR A 1 99 ? -13.215 0.742 12.866 1.00 96.56 99 TYR 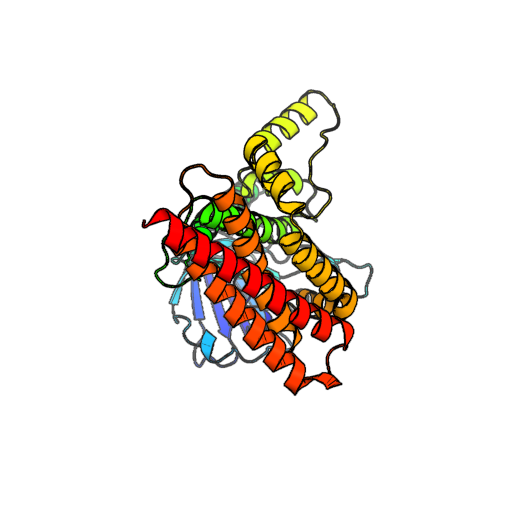A N 1
ATOM 761 C CA . TYR A 1 99 ? -11.899 0.502 12.302 1.00 96.56 99 TYR A CA 1
ATOM 762 C C . TYR A 1 99 ? -11.294 -0.697 13.020 1.00 96.56 99 TYR A C 1
ATOM 764 O O . TYR A 1 99 ? -10.981 -0.603 14.203 1.00 96.56 99 TYR A O 1
ATOM 772 N N . LEU A 1 100 ? -11.153 -1.813 12.312 1.00 97.69 100 LEU A N 1
ATOM 773 C CA . LEU A 1 100 ? -10.505 -3.026 12.790 1.00 97.69 100 LEU A CA 1
ATOM 774 C C . LEU A 1 100 ? -9.354 -3.357 11.846 1.00 97.69 100 LEU A C 1
ATOM 776 O O . LEU A 1 100 ? -9.560 -3.639 10.665 1.00 97.69 100 LEU A O 1
ATOM 780 N N . GLU A 1 101 ? -8.147 -3.329 12.382 1.00 96.62 101 GLU A N 1
ATOM 781 C CA . GLU A 1 101 ? -6.918 -3.696 11.694 1.00 96.62 101 GLU A CA 1
ATOM 782 C C . GLU A 1 101 ? -6.280 -4.874 12.420 1.00 96.62 101 GLU A C 1
ATOM 784 O O . GLU A 1 101 ? -6.262 -4.925 13.651 1.00 96.62 101 GLU A O 1
ATOM 789 N N . TRP A 1 102 ? -5.764 -5.839 11.667 1.00 96.25 102 TRP A N 1
ATOM 790 C CA . TRP A 1 102 ? -4.996 -6.941 12.233 1.00 96.25 102 TRP A CA 1
ATOM 791 C C . TRP A 1 102 ? -3.991 -7.493 11.234 1.00 96.25 102 TRP A C 1
ATOM 793 O O . TRP A 1 102 ? -4.077 -7.256 10.029 1.00 96.25 102 TRP A O 1
ATOM 803 N N . PHE A 1 103 ? -3.039 -8.254 11.757 1.00 93.88 103 PHE A N 1
ATOM 804 C CA . PHE A 1 103 ? -1.945 -8.845 11.001 1.00 93.88 103 PHE A CA 1
ATOM 805 C C . PHE A 1 103 ? -2.044 -10.359 11.106 1.00 93.88 103 PHE A C 1
ATOM 807 O O . PHE A 1 103 ? -2.087 -10.899 12.213 1.00 93.88 103 PHE A O 1
ATOM 814 N N . THR A 1 104 ? -2.122 -11.057 9.977 1.00 89.12 104 THR A N 1
ATOM 815 C CA . THR A 1 104 ? -2.181 -12.524 9.966 1.00 89.12 104 THR A CA 1
ATOM 816 C C . THR A 1 104 ? -0.814 -13.133 10.277 1.00 89.12 104 THR A C 1
ATOM 818 O O . THR A 1 104 ? 0.226 -12.484 10.177 1.00 89.12 104 THR A O 1
ATOM 821 N N . SER A 1 105 ? -0.803 -14.426 10.607 1.00 78.94 105 SER A N 1
ATOM 822 C CA . SER A 1 105 ? 0.434 -15.205 10.791 1.00 78.94 105 SER A CA 1
ATOM 823 C C . SER A 1 105 ? 1.311 -15.259 9.531 1.00 78.94 105 SER A C 1
ATOM 825 O O . SER A 1 105 ? 2.508 -15.502 9.630 1.00 78.94 105 SER A O 1
ATOM 827 N N . HIS A 1 106 ? 0.715 -15.043 8.355 1.00 72.50 106 HIS A N 1
ATOM 828 C CA . HIS A 1 106 ? 1.412 -14.962 7.070 1.00 72.50 106 HIS A CA 1
ATOM 829 C C . HIS A 1 106 ? 1.815 -13.529 6.710 1.00 72.50 106 HIS A C 1
ATOM 831 O O . HIS A 1 106 ? 2.226 -13.283 5.583 1.00 72.50 106 HIS A O 1
ATOM 837 N N . HIS A 1 107 ? 1.732 -12.602 7.670 1.00 63.50 107 HIS A N 1
ATOM 838 C CA . HIS A 1 107 ? 2.086 -11.200 7.486 1.00 63.50 107 HIS A CA 1
ATOM 839 C C . HIS A 1 107 ? 1.245 -10.522 6.400 1.00 63.50 107 HIS A C 1
ATOM 841 O O . HIS A 1 107 ? 1.754 -9.736 5.609 1.00 63.50 107 HIS A O 1
ATOM 847 N N . ASP A 1 108 ? -0.058 -10.795 6.364 1.00 80.00 108 ASP A N 1
ATOM 848 C CA . ASP A 1 108 ? -1.000 -9.962 5.623 1.00 80.00 108 ASP A CA 1
ATOM 849 C C . ASP A 1 108 ? -1.646 -8.975 6.583 1.00 80.00 108 ASP A C 1
ATOM 851 O O . ASP A 1 108 ? -2.172 -9.363 7.631 1.00 80.00 108 ASP A O 1
ATOM 855 N N . MET A 1 109 ? -1.638 -7.695 6.220 1.00 90.19 109 MET A N 1
ATOM 856 C CA . MET A 1 109 ? -2.426 -6.705 6.940 1.00 90.19 109 MET A CA 1
ATOM 857 C C . MET A 1 109 ? -3.858 -6.739 6.422 1.00 90.19 109 MET A C 1
ATOM 859 O O . MET A 1 109 ? -4.091 -6.511 5.234 1.00 90.19 109 MET A O 1
ATOM 863 N N . VAL A 1 110 ? -4.816 -6.982 7.309 1.00 92.31 110 VAL A N 1
ATOM 864 C CA . VAL A 1 110 ? -6.241 -6.989 6.983 1.00 92.31 110 VAL A CA 1
ATOM 865 C C . VAL A 1 110 ? -6.915 -5.782 7.613 1.00 92.31 110 VAL A C 1
ATOM 867 O O . VAL A 1 110 ? -6.640 -5.427 8.759 1.00 92.31 110 VAL A O 1
ATOM 870 N N . LEU A 1 111 ? -7.796 -5.143 6.845 1.00 94.06 111 LEU A N 1
ATOM 871 C CA . LEU A 1 111 ? -8.500 -3.938 7.254 1.00 94.06 111 LEU A CA 1
ATOM 872 C C . LEU A 1 111 ? -10.008 -4.063 7.026 1.00 94.06 111 LEU A C 1
ATOM 874 O O . LEU A 1 111 ? -10.472 -4.334 5.912 1.00 94.06 111 LEU A O 1
ATOM 878 N N . LEU A 1 112 ? -10.763 -3.763 8.079 1.00 94.69 112 LEU A N 1
ATOM 879 C CA . LEU A 1 112 ? -12.189 -3.475 8.050 1.00 94.69 112 LEU A CA 1
ATOM 880 C C . LEU A 1 112 ? -12.395 -2.044 8.549 1.00 94.69 112 LEU A C 1
ATOM 882 O O . LEU A 1 112 ? -12.119 -1.721 9.696 1.00 94.69 112 LEU A O 1
ATOM 886 N N . GLU A 1 113 ? -12.893 -1.182 7.676 1.00 93.44 113 GLU A N 1
ATOM 887 C CA . GLU A 1 113 ? -13.174 0.224 7.970 1.00 93.44 113 GLU A CA 1
ATOM 888 C C . GLU A 1 113 ? -14.552 0.592 7.415 1.00 93.44 113 GLU A C 1
ATOM 890 O O . GLU A 1 113 ? -14.773 0.461 6.209 1.00 93.44 113 GLU A O 1
ATOM 895 N N . SER A 1 114 ? -15.476 1.050 8.266 1.00 91.88 114 SER A N 1
ATOM 896 C CA . SER A 1 114 ? -16.809 1.488 7.829 1.00 91.88 114 SER A CA 1
ATOM 897 C C . SER A 1 114 ? -17.459 2.498 8.773 1.00 91.88 114 SER A C 1
ATOM 899 O O . SER A 1 114 ? -17.456 2.319 9.988 1.00 91.88 114 SER A O 1
ATOM 901 N N . THR A 1 115 ? -18.095 3.527 8.206 1.00 91.00 115 THR A N 1
ATOM 902 C CA . THR A 1 115 ? -19.019 4.432 8.920 1.00 91.00 115 THR A CA 1
ATOM 903 C C . THR A 1 115 ? -20.486 4.005 8.786 1.00 91.00 115 THR A C 1
ATOM 905 O O . THR A 1 115 ? -21.359 4.602 9.404 1.00 91.00 115 THR A O 1
A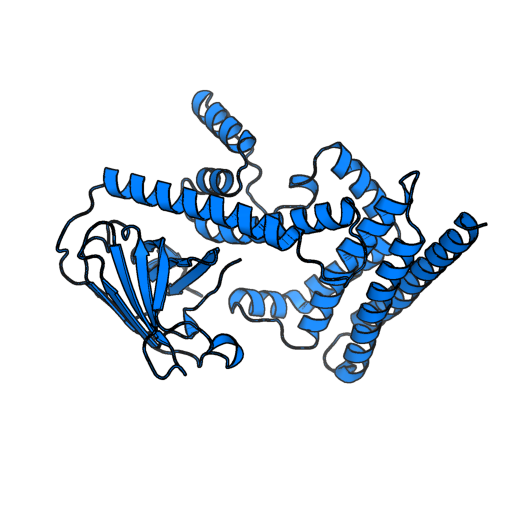TOM 908 N N . ALA A 1 116 ? -20.784 2.999 7.955 1.00 91.12 116 ALA A N 1
ATOM 909 C CA . ALA A 1 116 ? -22.154 2.615 7.601 1.00 91.12 116 ALA A CA 1
ATOM 910 C C . ALA A 1 116 ? -22.683 1.407 8.389 1.00 91.12 116 ALA A C 1
ATOM 912 O O . ALA A 1 116 ? -23.860 1.066 8.276 1.00 91.12 116 ALA A O 1
ATOM 913 N N . PHE A 1 117 ? -21.825 0.720 9.144 1.00 93.81 117 PHE A N 1
ATOM 914 C CA . PHE A 1 117 ? -22.221 -0.475 9.882 1.00 93.81 117 PHE A CA 1
ATOM 915 C C . PHE A 1 117 ? -23.107 -0.112 11.074 1.00 93.81 117 PHE A C 1
ATOM 917 O O . PHE A 1 117 ? -22.857 0.865 11.777 1.00 93.81 117 PHE A O 1
ATOM 924 N N . SER A 1 118 ? -24.121 -0.935 11.341 1.00 94.94 118 SER A N 1
ATOM 925 C CA . SER A 1 118 ? -24.843 -0.863 12.613 1.00 94.94 118 SER A CA 1
ATOM 926 C C . SER A 1 118 ? -24.038 -1.603 13.674 1.00 94.94 118 SER A C 1
ATOM 928 O O . SER A 1 118 ? -23.738 -2.778 13.460 1.00 94.94 118 SER A O 1
ATOM 930 N N . ILE A 1 119 ? -23.722 -0.950 14.792 1.00 96.38 119 ILE A N 1
ATOM 931 C CA . ILE A 1 119 ? -22.840 -1.480 15.841 1.00 96.38 119 ILE A CA 1
ATOM 932 C C . ILE A 1 119 ? -23.597 -1.517 17.172 1.00 96.38 119 ILE A C 1
ATOM 934 O O . ILE A 1 119 ? -24.321 -0.578 17.507 1.00 96.38 119 ILE A O 1
ATOM 938 N N . LYS A 1 120 ? -23.422 -2.595 17.935 1.00 97.50 120 LYS A N 1
ATOM 939 C CA . LYS A 1 120 ? -23.859 -2.727 19.328 1.00 97.50 120 LYS A CA 1
ATOM 940 C C . LYS A 1 120 ? -22.653 -3.106 20.176 1.00 97.50 120 LYS A C 1
ATOM 942 O O . LYS A 1 120 ? -21.955 -4.051 19.832 1.00 97.50 120 LYS A O 1
ATOM 947 N N . VAL A 1 121 ? -22.434 -2.384 21.269 1.00 97.94 121 VAL A N 1
ATOM 948 C CA . VAL A 1 121 ? -21.317 -2.601 22.199 1.00 97.94 121 VAL A CA 1
ATOM 949 C C . VAL A 1 121 ? -21.901 -2.951 23.567 1.00 97.94 121 VAL A C 1
ATOM 951 O O . VAL A 1 121 ? -22.846 -2.296 24.014 1.00 97.94 121 VAL A O 1
ATOM 954 N N . SER A 1 122 ? -21.397 -4.009 24.200 1.00 98.38 122 SER A N 1
ATOM 955 C CA . SER A 1 122 ? -21.792 -4.401 25.556 1.00 98.38 122 SER A CA 1
ATOM 956 C C . SER A 1 122 ? -21.214 -3.461 26.617 1.00 98.38 122 SER A C 1
ATOM 958 O O . SER A 1 122 ? -20.432 -2.561 26.323 1.00 98.38 122 SER A O 1
ATOM 960 N N . LEU A 1 123 ? -21.566 -3.697 27.884 1.00 97.69 123 LEU A N 1
ATOM 961 C CA . LEU A 1 123 ? -20.760 -3.172 28.986 1.00 97.69 123 LEU A CA 1
ATOM 962 C C . LEU A 1 123 ? -19.374 -3.847 28.982 1.00 97.69 123 LEU A C 1
ATOM 964 O O . LEU A 1 123 ? -19.293 -5.019 28.591 1.00 97.69 123 LEU A O 1
ATOM 968 N N . PRO A 1 124 ? -18.316 -3.134 29.402 1.00 97.81 124 PRO A N 1
ATOM 969 C CA . PRO A 1 124 ? -16.981 -3.700 29.493 1.00 97.81 124 PRO A CA 1
ATOM 970 C C . PRO A 1 124 ? -16.839 -4.611 30.722 1.00 97.81 124 PRO A C 1
ATOM 972 O O . PRO A 1 124 ? -17.238 -4.237 31.824 1.00 97.81 124 PRO A O 1
ATOM 975 N N . GLU A 1 125 ? -16.217 -5.777 30.549 1.00 98.31 125 GLU A N 1
ATOM 976 C CA . GLU A 1 125 ? -15.806 -6.672 31.648 1.00 98.31 125 GLU A CA 1
ATOM 977 C C . GLU A 1 125 ? -14.519 -6.183 32.337 1.00 98.31 125 GLU A C 1
ATOM 979 O O . GLU A 1 125 ? -14.238 -6.511 33.490 1.00 98.31 125 GLU A O 1
ATOM 984 N N . TRP A 1 126 ? -13.730 -5.364 31.640 1.00 98.25 126 TRP A N 1
ATOM 985 C CA . TRP A 1 126 ? -12.552 -4.686 32.168 1.00 98.25 126 TRP A CA 1
ATOM 986 C C . TRP A 1 126 ? -12.346 -3.354 31.450 1.00 98.25 126 TRP A C 1
ATOM 988 O O . TRP A 1 126 ? -12.798 -3.169 30.328 1.00 98.25 126 TRP A O 1
ATOM 998 N N . ILE A 1 127 ? -11.667 -2.415 32.106 1.00 96.88 127 ILE A N 1
ATOM 999 C CA . ILE A 1 127 ? -11.453 -1.065 31.578 1.00 96.88 127 ILE A CA 1
ATOM 1000 C C . ILE A 1 127 ? -9.970 -0.881 31.282 1.00 96.88 127 ILE A C 1
ATOM 1002 O O . ILE A 1 127 ? -9.134 -1.206 32.127 1.00 96.88 127 ILE A O 1
ATOM 1006 N N . MET A 1 128 ? -9.676 -0.361 30.092 1.00 97.31 128 MET A N 1
ATOM 1007 C CA . MET A 1 128 ? -8.343 0.076 29.694 1.00 97.31 128 MET A CA 1
ATOM 1008 C C . MET A 1 128 ? -8.088 1.496 30.200 1.00 97.31 128 MET A C 1
ATOM 1010 O O . MET A 1 128 ? -8.873 2.412 29.925 1.00 97.31 128 MET A O 1
ATOM 1014 N N . ASP A 1 129 ? -6.993 1.692 30.927 1.00 96.69 129 ASP A N 1
ATOM 1015 C CA . ASP A 1 129 ? -6.556 3.036 31.298 1.00 96.69 129 ASP A CA 1
ATOM 1016 C C . ASP A 1 129 ? -5.779 3.735 30.164 1.00 96.69 129 ASP A C 1
ATOM 1018 O O . ASP A 1 129 ? -5.451 3.148 29.132 1.00 96.69 129 ASP A O 1
ATOM 1022 N N . SER A 1 130 ? -5.503 5.030 30.329 1.00 95.19 130 SER A N 1
ATOM 1023 C CA . SER A 1 130 ? -4.824 5.818 29.296 1.00 95.19 130 SER A CA 1
ATOM 1024 C C . SER A 1 130 ? -3.376 5.388 29.052 1.00 95.19 130 SER A C 1
ATOM 1026 O O . SER A 1 130 ? -2.869 5.579 27.950 1.00 95.19 130 SER A O 1
ATOM 1028 N N . CYS A 1 131 ? -2.693 4.836 30.057 1.00 95.88 131 CYS A N 1
ATOM 1029 C CA . CYS A 1 131 ? -1.326 4.342 29.921 1.00 95.88 131 CYS A CA 1
ATOM 1030 C C . CYS A 1 131 ? -1.317 3.032 29.124 1.00 95.88 131 CYS A C 1
ATOM 1032 O O . CYS A 1 131 ? -0.565 2.906 28.158 1.00 95.88 131 CYS A O 1
ATOM 1034 N N . GLU A 1 132 ? -2.205 2.101 29.479 1.00 96.25 132 GLU A N 1
ATOM 1035 C CA . GLU A 1 132 ? -2.432 0.847 28.758 1.00 96.25 132 GLU A CA 1
ATOM 1036 C C . GLU A 1 132 ? -2.786 1.105 27.288 1.00 96.25 132 GLU A C 1
ATOM 1038 O O . GLU A 1 132 ? -2.211 0.476 26.399 1.00 96.25 132 GLU A O 1
ATOM 1043 N N . GLU A 1 133 ? -3.652 2.085 27.012 1.00 95.94 133 GLU A N 1
ATOM 1044 C CA . GLU A 1 133 ? -3.995 2.460 25.639 1.00 95.94 133 GLU A CA 1
ATOM 1045 C C . GLU A 1 133 ? -2.776 2.965 24.857 1.00 95.94 133 GLU A C 1
ATOM 1047 O O . GLU A 1 133 ? -2.569 2.558 23.712 1.00 95.94 133 GLU A O 1
ATOM 1052 N N . GLN A 1 134 ? -1.927 3.812 25.454 1.00 94.75 134 GLN A N 1
ATOM 1053 C CA . GLN A 1 134 ? -0.705 4.258 24.774 1.00 94.75 134 GLN A CA 1
ATOM 1054 C C . GLN A 1 134 ? 0.252 3.095 24.495 1.00 94.75 134 GLN A C 1
ATOM 1056 O O . GLN A 1 134 ? 0.828 3.038 23.407 1.00 94.75 134 GLN A O 1
ATOM 1061 N N . VAL A 1 135 ? 0.389 2.148 25.428 1.00 95.56 135 VAL A N 1
ATOM 1062 C CA . VAL A 1 135 ? 1.196 0.935 25.222 1.00 95.56 135 VAL A CA 1
ATOM 1063 C C . VAL A 1 135 ? 0.639 0.104 24.063 1.00 95.56 135 VAL A C 1
ATOM 1065 O O . VAL A 1 135 ? 1.408 -0.306 23.191 1.00 95.56 135 VAL A O 1
ATOM 1068 N N . GLN A 1 136 ? -0.682 -0.092 23.995 1.00 96.06 136 GLN A N 1
ATOM 1069 C CA . GLN A 1 136 ? -1.324 -0.826 22.901 1.00 96.06 136 GLN A CA 1
ATOM 1070 C C . GLN A 1 136 ? -1.135 -0.112 21.553 1.00 96.06 136 GLN A C 1
ATOM 1072 O O . GLN A 1 136 ? -0.752 -0.741 20.568 1.00 96.06 136 GLN A O 1
ATOM 1077 N N . ILE A 1 137 ? -1.309 1.212 21.506 1.00 95.00 137 ILE A N 1
ATOM 1078 C CA . ILE A 1 137 ? -1.067 2.024 20.305 1.00 95.00 137 ILE A CA 1
ATOM 1079 C C . ILE A 1 137 ? 0.388 1.895 19.831 1.00 95.00 137 ILE A C 1
ATOM 1081 O O . ILE A 1 137 ? 0.636 1.756 18.632 1.00 95.00 137 ILE A O 1
ATOM 1085 N N . MET A 1 138 ? 1.361 1.944 20.745 1.00 94.75 138 MET A N 1
ATOM 1086 C CA . MET A 1 138 ? 2.779 1.777 20.409 1.00 94.75 138 MET A CA 1
ATOM 1087 C C . MET A 1 138 ? 3.074 0.367 19.883 1.00 94.75 138 MET A C 1
ATOM 1089 O O . MET A 1 138 ? 3.784 0.224 18.885 1.00 94.75 138 MET A O 1
ATOM 1093 N N . ALA A 1 139 ? 2.494 -0.669 20.495 1.00 95.50 139 ALA A N 1
ATOM 1094 C CA . ALA A 1 139 ? 2.620 -2.047 20.025 1.00 95.50 139 ALA A CA 1
ATOM 1095 C C . ALA A 1 139 ? 2.049 -2.216 18.604 1.00 95.50 139 ALA A C 1
ATOM 1097 O O . ALA A 1 139 ? 2.716 -2.780 17.733 1.00 95.50 139 ALA A O 1
ATOM 1098 N N . ASN A 1 140 ? 0.870 -1.647 18.337 1.00 95.44 140 ASN A N 1
ATOM 1099 C CA . ASN A 1 140 ? 0.234 -1.659 17.018 1.00 95.44 140 ASN A CA 1
ATOM 1100 C C . ASN A 1 140 ? 1.091 -0.940 15.964 1.00 95.44 140 ASN A C 1
ATOM 1102 O O . ASN A 1 140 ? 1.273 -1.438 14.852 1.00 95.44 140 ASN A O 1
ATOM 1106 N N . GLN A 1 141 ? 1.666 0.218 16.310 1.00 95.06 141 GLN A N 1
ATOM 1107 C CA . GLN A 1 141 ? 2.574 0.959 15.427 1.00 95.06 141 GLN A CA 1
ATOM 1108 C C . GLN A 1 141 ? 3.842 0.168 15.107 1.00 95.06 141 GLN A C 1
ATOM 1110 O O . GLN A 1 141 ? 4.261 0.124 13.950 1.00 95.06 141 GLN A O 1
ATOM 1115 N N . GLN A 1 142 ? 4.442 -0.472 16.110 1.00 95.25 142 GLN A N 1
ATOM 1116 C CA . GLN A 1 142 ? 5.628 -1.301 15.921 1.00 95.25 142 GLN A CA 1
ATOM 1117 C C . GLN A 1 142 ? 5.325 -2.523 15.043 1.00 95.25 142 GLN A C 1
ATOM 1119 O O . GLN A 1 142 ? 6.151 -2.898 14.204 1.00 95.25 142 GLN A O 1
ATOM 1124 N N . MET A 1 143 ? 4.135 -3.115 15.173 1.00 93.69 143 MET A N 1
ATOM 1125 C CA . MET A 1 143 ? 3.694 -4.190 14.285 1.00 93.69 143 MET A CA 1
ATOM 1126 C C . MET A 1 143 ? 3.539 -3.692 12.844 1.00 93.69 143 MET A C 1
ATOM 1128 O O . MET A 1 143 ? 4.102 -4.291 11.929 1.00 93.69 143 MET A O 1
ATOM 1132 N N . LEU A 1 144 ? 2.884 -2.545 12.637 1.00 94.56 144 LEU A N 1
ATOM 1133 C CA . LEU A 1 144 ? 2.745 -1.942 11.310 1.00 94.56 144 LEU A CA 1
ATOM 1134 C C . LEU A 1 144 ? 4.105 -1.617 10.668 1.00 94.56 144 LEU A C 1
ATOM 1136 O O . LEU A 1 144 ? 4.313 -1.920 9.496 1.00 94.56 144 LEU A O 1
ATOM 1140 N N . ARG A 1 145 ? 5.055 -1.056 11.428 1.00 95.06 145 ARG A N 1
ATOM 1141 C CA . ARG A 1 145 ? 6.436 -0.815 10.970 1.00 95.06 145 ARG A CA 1
ATOM 1142 C C . ARG A 1 145 ? 7.105 -2.107 10.494 1.00 95.06 145 ARG A C 1
ATOM 1144 O O . ARG A 1 145 ? 7.688 -2.153 9.412 1.00 95.06 145 ARG A O 1
ATOM 1151 N N . THR A 1 146 ? 7.004 -3.165 11.298 1.00 93.38 146 THR A N 1
ATOM 1152 C CA . THR A 1 146 ? 7.546 -4.495 10.969 1.00 93.38 146 THR A CA 1
ATOM 1153 C C . THR A 1 146 ? 6.924 -5.024 9.675 1.00 93.38 146 THR A C 1
ATOM 1155 O O . THR A 1 146 ? 7.638 -5.467 8.776 1.00 93.38 146 THR A O 1
ATOM 1158 N N . GLN A 1 147 ? 5.603 -4.906 9.554 1.00 91.38 147 GLN A N 1
ATOM 1159 C CA . GLN A 1 147 ? 4.839 -5.346 8.396 1.00 91.38 147 GLN A CA 1
ATOM 1160 C C . GLN A 1 147 ? 5.225 -4.598 7.115 1.00 91.38 147 GLN A C 1
ATOM 1162 O O . GLN A 1 147 ? 5.434 -5.225 6.079 1.00 91.38 147 GLN A O 1
ATOM 1167 N N . VAL A 1 148 ? 5.341 -3.268 7.174 1.00 93.06 148 VAL A N 1
ATOM 1168 C CA . VAL A 1 148 ? 5.775 -2.444 6.036 1.00 93.06 148 VAL A CA 1
ATOM 1169 C C . VAL A 1 148 ? 7.171 -2.862 5.581 1.00 93.06 148 VAL A C 1
ATOM 1171 O O . VAL A 1 148 ? 7.398 -3.041 4.387 1.00 93.06 148 VAL A O 1
ATOM 1174 N N . LYS A 1 149 ? 8.095 -3.085 6.521 1.00 92.12 149 LYS A N 1
ATOM 1175 C CA . LYS A 1 149 ? 9.460 -3.521 6.210 1.00 92.12 149 LYS A CA 1
ATOM 1176 C C . LYS A 1 149 ? 9.493 -4.880 5.503 1.00 92.12 149 LYS A C 1
ATOM 1178 O O . LYS A 1 149 ? 10.170 -5.013 4.483 1.00 92.12 149 LYS A O 1
ATOM 1183 N N . GLU A 1 150 ? 8.773 -5.876 6.018 1.00 91.31 150 GLU A N 1
ATOM 1184 C CA . GLU A 1 150 ? 8.772 -7.223 5.430 1.00 91.31 150 GLU A CA 1
ATOM 1185 C C . GLU A 1 150 ? 8.030 -7.267 4.089 1.00 91.31 150 GLU A C 1
ATOM 1187 O O . GLU A 1 150 ? 8.500 -7.892 3.133 1.00 91.31 150 GLU A O 1
ATOM 1192 N N . TRP A 1 151 ? 6.916 -6.538 3.975 1.00 91.69 151 TRP A N 1
ATOM 1193 C CA . TRP A 1 151 ? 6.183 -6.413 2.719 1.00 91.69 151 TRP A CA 1
ATOM 1194 C C . TRP A 1 151 ? 7.038 -5.748 1.637 1.00 91.69 151 TRP A C 1
ATOM 1196 O O . TRP A 1 151 ? 7.144 -6.295 0.542 1.00 91.69 151 TRP A O 1
ATOM 1206 N N . SER A 1 152 ? 7.708 -4.631 1.943 1.00 91.62 152 SER A N 1
ATOM 1207 C CA . SER A 1 152 ? 8.573 -3.936 0.979 1.00 91.62 152 SER A CA 1
ATOM 1208 C C . SER A 1 152 ? 9.730 -4.816 0.509 1.00 91.62 152 SER A C 1
ATOM 1210 O O . SER A 1 152 ? 10.039 -4.856 -0.680 1.00 91.62 152 SER A O 1
ATOM 1212 N N . LYS A 1 153 ? 10.331 -5.590 1.421 1.00 91.12 153 LYS A N 1
ATOM 1213 C CA . LYS A 1 153 ? 11.375 -6.564 1.084 1.00 91.12 153 LYS A CA 1
ATOM 1214 C C . LYS A 1 153 ? 10.845 -7.679 0.179 1.00 91.12 153 LYS A C 1
ATOM 1216 O O . LYS A 1 153 ? 11.516 -8.062 -0.775 1.00 91.12 153 LYS A O 1
ATOM 1221 N N . THR A 1 154 ? 9.663 -8.214 0.468 1.00 90.94 154 THR A N 1
ATOM 1222 C CA . THR A 1 154 ? 9.040 -9.266 -0.351 1.00 90.94 154 THR A CA 1
ATOM 1223 C C . THR A 1 154 ? 8.693 -8.738 -1.742 1.00 90.94 154 THR A C 1
ATOM 1225 O O . THR A 1 154 ? 9.030 -9.370 -2.743 1.00 90.94 154 THR A O 1
ATOM 1228 N N . TYR A 1 155 ? 8.109 -7.540 -1.811 1.00 90.06 155 TYR A N 1
ATOM 1229 C CA . TYR A 1 155 ? 7.784 -6.854 -3.059 1.00 90.06 155 TYR A CA 1
ATOM 1230 C C . TYR A 1 155 ? 9.028 -6.659 -3.932 1.00 90.06 155 TYR A C 1
ATOM 1232 O O . TYR A 1 155 ? 9.054 -7.083 -5.083 1.00 90.06 155 TYR A O 1
ATOM 1240 N N . ALA A 1 156 ? 10.101 -6.111 -3.357 1.00 89.62 156 ALA A N 1
ATOM 1241 C CA . ALA A 1 156 ? 11.355 -5.857 -4.060 1.00 89.62 156 ALA A CA 1
ATOM 1242 C C . ALA A 1 156 ? 12.022 -7.113 -4.639 1.00 89.62 156 ALA A C 1
ATOM 1244 O O . ALA A 1 156 ? 12.715 -7.031 -5.648 1.00 89.62 156 ALA A O 1
ATOM 1245 N N . ASN A 1 157 ? 11.823 -8.272 -4.005 1.00 88.94 157 ASN A N 1
ATOM 1246 C CA . ASN A 1 157 ? 12.381 -9.545 -4.465 1.00 88.94 157 ASN A CA 1
ATOM 1247 C C . ASN A 1 157 ? 11.429 -10.321 -5.393 1.00 88.94 157 ASN A C 1
ATOM 1249 O O . ASN A 1 157 ? 11.804 -11.377 -5.897 1.00 88.94 157 ASN A O 1
ATOM 1253 N N . THR A 1 158 ? 10.207 -9.834 -5.625 1.00 86.00 158 THR A N 1
ATOM 1254 C CA . THR A 1 158 ? 9.251 -10.494 -6.522 1.00 86.00 158 THR A CA 1
ATOM 1255 C C . THR A 1 158 ? 9.638 -10.204 -7.971 1.00 86.00 158 THR A C 1
ATOM 1257 O O . THR A 1 158 ? 9.568 -9.060 -8.421 1.00 86.00 158 THR A O 1
ATOM 1260 N N . GLN A 1 159 ? 10.093 -11.228 -8.696 1.00 78.06 159 GLN A N 1
ATOM 1261 C CA . GLN A 1 159 ? 10.477 -11.117 -10.104 1.00 78.06 159 GLN A CA 1
ATOM 1262 C C . GLN A 1 159 ? 9.249 -11.245 -11.010 1.00 78.06 159 GLN A C 1
ATOM 1264 O O . GLN A 1 159 ? 8.583 -12.276 -11.029 1.00 78.06 159 GLN A O 1
ATOM 1269 N N . GLU A 1 160 ? 8.961 -10.190 -11.771 1.00 76.50 160 GLU A N 1
ATOM 1270 C CA . GLU A 1 160 ? 7.921 -10.189 -12.811 1.00 76.50 160 GLU A CA 1
ATOM 1271 C C . GLU A 1 160 ? 8.493 -10.566 -14.199 1.00 76.50 160 GLU A C 1
ATOM 1273 O O . GLU A 1 160 ? 7.739 -10.938 -15.093 1.00 76.50 160 GLU A O 1
ATOM 1278 N N . ASP A 1 161 ? 9.819 -10.521 -14.385 1.00 78.25 161 ASP A N 1
ATOM 1279 C CA . ASP A 1 161 ? 10.496 -10.718 -15.682 1.00 78.25 161 ASP A CA 1
ATOM 1280 C C . ASP A 1 161 ? 10.915 -12.189 -15.926 1.00 78.25 161 ASP A C 1
ATOM 1282 O O . ASP A 1 161 ? 11.857 -12.493 -16.664 1.00 78.25 161 ASP A O 1
ATOM 1286 N N . GLY A 1 162 ? 10.214 -13.131 -15.288 1.00 78.12 162 GLY A N 1
ATOM 1287 C CA . GLY A 1 162 ? 10.509 -14.561 -15.365 1.00 78.12 162 GLY A CA 1
ATOM 1288 C C . GLY A 1 162 ? 11.857 -14.915 -14.732 1.00 78.12 162 GLY A C 1
ATOM 1289 O O . GLY A 1 162 ? 12.132 -14.529 -13.603 1.00 78.12 162 GLY A O 1
ATOM 1290 N N . ASN A 1 163 ? 12.691 -15.665 -15.460 1.00 82.75 163 ASN A N 1
ATOM 1291 C CA . ASN A 1 163 ? 13.995 -16.147 -14.979 1.00 82.75 163 ASN A CA 1
ATOM 1292 C C . ASN A 1 163 ? 15.169 -15.206 -15.319 1.00 82.75 163 ASN A C 1
ATOM 1294 O O . ASN A 1 163 ? 16.325 -15.623 -15.214 1.00 82.75 163 ASN A O 1
ATOM 1298 N N . LEU A 1 164 ? 14.909 -13.982 -15.795 1.00 88.50 164 LEU A N 1
ATOM 1299 C CA . LEU A 1 164 ? 15.989 -13.039 -16.094 1.00 88.50 164 LEU A CA 1
ATOM 1300 C C . LEU A 1 164 ? 16.697 -12.610 -14.798 1.00 88.50 164 LEU A C 1
ATOM 1302 O O . LEU A 1 164 ? 16.030 -12.351 -13.794 1.00 88.50 164 LEU A O 1
ATOM 1306 N N . PRO A 1 165 ? 18.040 -12.531 -14.791 1.00 90.06 165 PRO A N 1
ATOM 1307 C CA . PRO A 1 165 ? 18.767 -12.089 -13.613 1.00 90.06 165 PRO A CA 1
ATOM 1308 C C . PRO A 1 165 ? 18.476 -10.612 -13.328 1.00 90.06 165 PRO A C 1
ATOM 1310 O O . PRO A 1 165 ? 18.467 -9.774 -14.234 1.00 90.06 165 PRO A O 1
ATOM 1313 N N . ASP A 1 166 ? 18.263 -10.297 -12.053 1.00 88.88 166 ASP A N 1
ATOM 1314 C CA . ASP A 1 166 ? 18.058 -8.923 -11.608 1.00 88.88 166 ASP A CA 1
ATOM 1315 C C . ASP A 1 166 ? 19.371 -8.150 -11.599 1.00 88.88 166 ASP A C 1
ATOM 1317 O O . ASP A 1 166 ? 20.368 -8.581 -11.013 1.00 88.88 166 ASP A O 1
ATOM 1321 N N . HIS A 1 167 ? 19.335 -6.956 -12.177 1.00 91.62 167 HIS A N 1
ATOM 1322 C CA . HIS A 1 167 ? 20.335 -5.941 -11.927 1.00 91.62 167 HIS A CA 1
ATOM 1323 C C . HIS A 1 167 ? 20.042 -5.199 -10.614 1.00 91.62 167 HIS A C 1
ATOM 1325 O O . HIS A 1 167 ? 18.906 -5.169 -10.130 1.00 91.62 167 HIS A O 1
ATOM 1331 N N . HIS A 1 168 ? 21.051 -4.540 -10.037 1.00 91.81 168 HIS A N 1
ATOM 1332 C CA . HIS A 1 168 ? 20.854 -3.794 -8.793 1.00 91.81 168 HIS A CA 1
ATOM 1333 C C . HIS A 1 168 ? 19.831 -2.655 -8.964 1.00 91.81 168 HIS A C 1
ATOM 1335 O O . HIS A 1 168 ? 19.006 -2.451 -8.074 1.00 91.81 168 HIS A O 1
ATOM 1341 N N . TRP A 1 169 ? 19.801 -1.996 -10.130 1.00 93.38 169 TRP A N 1
ATOM 1342 C CA . TRP A 1 169 ? 18.783 -0.993 -10.469 1.00 93.38 169 TRP A CA 1
ATOM 1343 C C . TRP A 1 169 ? 17.366 -1.565 -10.580 1.00 93.38 169 TRP A C 1
ATOM 1345 O O . TRP A 1 169 ? 16.425 -0.923 -10.114 1.00 93.38 169 TRP A O 1
ATOM 1355 N N . ASP A 1 170 ? 17.197 -2.787 -11.099 1.00 92.44 170 ASP A N 1
ATOM 1356 C CA . ASP A 1 170 ? 15.876 -3.435 -11.170 1.00 92.44 170 ASP A CA 1
ATOM 1357 C C . ASP A 1 170 ? 15.300 -3.646 -9.768 1.00 92.44 170 ASP A C 1
ATOM 1359 O O . ASP A 1 170 ? 14.110 -3.442 -9.513 1.00 92.44 170 ASP A O 1
ATOM 1363 N N . LYS A 1 171 ? 16.157 -4.062 -8.833 1.00 92.25 171 LYS A N 1
ATOM 1364 C CA . LYS A 1 171 ? 15.778 -4.234 -7.433 1.00 92.25 171 LYS A CA 1
ATOM 1365 C C . LYS A 1 171 ? 15.536 -2.887 -6.752 1.00 92.25 171 LYS A C 1
ATOM 1367 O O . LYS A 1 171 ? 14.501 -2.705 -6.117 1.00 92.25 171 LYS A O 1
ATOM 1372 N N . ARG A 1 172 ? 16.443 -1.924 -6.931 1.00 93.81 172 ARG A N 1
ATOM 1373 C CA . ARG A 1 172 ? 16.387 -0.606 -6.285 1.00 93.81 172 ARG A CA 1
ATOM 1374 C C . ARG A 1 172 ? 15.149 0.204 -6.675 1.00 93.81 172 ARG A C 1
ATOM 1376 O O . ARG A 1 172 ? 14.561 0.869 -5.819 1.00 93.81 172 ARG A O 1
ATOM 1383 N N . LEU A 1 173 ? 14.735 0.137 -7.943 1.00 94.19 173 LEU A N 1
ATOM 1384 C CA . LEU A 1 173 ? 13.519 0.794 -8.428 1.00 94.19 173 LEU A CA 1
ATOM 1385 C C . LEU A 1 173 ? 12.249 0.112 -7.896 1.00 94.19 173 LEU A C 1
ATOM 1387 O O . LEU A 1 173 ? 11.318 0.813 -7.504 1.00 94.19 173 LEU A O 1
ATOM 1391 N N . ARG A 1 174 ? 12.225 -1.226 -7.788 1.00 92.75 174 ARG A N 1
ATOM 1392 C CA . ARG A 1 174 ? 11.122 -1.948 -7.121 1.00 92.75 174 ARG A CA 1
ATOM 1393 C C . ARG A 1 174 ? 11.042 -1.637 -5.627 1.00 92.75 174 ARG A C 1
ATOM 1395 O O . ARG A 1 174 ? 9.946 -1.496 -5.095 1.00 92.75 174 ARG A O 1
ATOM 1402 N N . GLU A 1 175 ? 12.178 -1.484 -4.948 1.00 93.31 175 GLU A N 1
ATOM 1403 C CA . GLU A 1 175 ? 12.222 -1.017 -3.554 1.00 93.31 175 GLU A CA 1
ATOM 1404 C C . GLU A 1 175 ? 11.634 0.393 -3.423 1.00 93.31 175 GLU A C 1
ATOM 1406 O O . GLU A 1 175 ? 10.831 0.642 -2.524 1.00 93.31 175 GLU A O 1
ATOM 1411 N N . ALA A 1 176 ? 11.976 1.308 -4.335 1.00 93.50 176 ALA A N 1
ATOM 1412 C CA . ALA A 1 176 ? 11.411 2.655 -4.338 1.00 93.50 176 ALA A CA 1
ATOM 1413 C C . ALA A 1 176 ? 9.896 2.657 -4.609 1.00 93.50 176 ALA A C 1
ATOM 1415 O O . ALA A 1 176 ? 9.157 3.374 -3.935 1.00 93.50 176 ALA A O 1
ATOM 1416 N N . GLU A 1 177 ? 9.420 1.823 -5.537 1.00 92.38 177 GLU A N 1
ATOM 1417 C CA . GLU A 1 177 ? 7.987 1.634 -5.788 1.00 92.38 177 GLU A CA 1
ATOM 1418 C C . GLU A 1 177 ? 7.270 1.106 -4.535 1.00 92.38 177 GLU A C 1
ATOM 1420 O O . GLU A 1 177 ? 6.249 1.665 -4.128 1.00 92.38 177 GLU A O 1
ATOM 1425 N N . ALA A 1 178 ? 7.834 0.093 -3.867 1.00 92.50 178 ALA A N 1
ATOM 1426 C CA . ALA A 1 178 ? 7.290 -0.432 -2.618 1.00 92.50 178 ALA A CA 1
ATOM 1427 C C . ALA A 1 178 ? 7.191 0.660 -1.544 1.00 92.50 178 ALA A C 1
ATOM 1429 O O . ALA A 1 178 ? 6.137 0.840 -0.934 1.00 92.50 178 ALA A O 1
ATOM 1430 N N . ILE A 1 179 ? 8.258 1.437 -1.344 1.00 92.81 179 ILE A N 1
ATOM 1431 C CA . ILE A 1 179 ? 8.277 2.535 -0.370 1.00 92.81 179 ILE A CA 1
ATOM 1432 C C . ILE A 1 179 ? 7.199 3.575 -0.699 1.00 92.81 179 ILE A C 1
ATOM 1434 O O . ILE A 1 179 ? 6.491 4.014 0.207 1.00 92.81 179 ILE A O 1
ATOM 1438 N N . ALA A 1 180 ? 7.021 3.937 -1.972 1.00 91.12 180 ALA A N 1
ATOM 1439 C CA . ALA A 1 180 ? 5.993 4.887 -2.392 1.00 91.12 180 ALA A CA 1
ATOM 1440 C C . ALA A 1 180 ? 4.566 4.369 -2.125 1.00 91.12 180 ALA A C 1
ATOM 1442 O O . ALA A 1 180 ? 3.725 5.113 -1.615 1.00 91.12 180 ALA A O 1
ATOM 1443 N N . ILE A 1 181 ? 4.299 3.089 -2.406 1.00 89.62 181 ILE A N 1
ATOM 1444 C CA . ILE A 1 181 ? 3.009 2.443 -2.114 1.00 89.62 181 ILE A CA 1
ATOM 1445 C C . ILE A 1 181 ? 2.757 2.400 -0.600 1.00 89.62 181 ILE A C 1
ATOM 1447 O O . ILE A 1 181 ? 1.680 2.784 -0.137 1.00 89.62 181 ILE A O 1
ATOM 1451 N N . ALA A 1 182 ? 3.751 1.970 0.182 1.00 92.19 182 ALA A N 1
ATOM 1452 C CA . ALA A 1 182 ? 3.649 1.912 1.636 1.00 92.19 182 ALA A CA 1
ATOM 1453 C C . ALA A 1 182 ? 3.411 3.302 2.237 1.00 92.19 182 ALA A C 1
ATOM 1455 O O . ALA A 1 182 ? 2.515 3.467 3.066 1.00 92.19 182 ALA A O 1
ATOM 1456 N N . TYR A 1 183 ? 4.145 4.312 1.765 1.00 92.44 183 TYR A N 1
ATOM 1457 C CA . TYR A 1 183 ? 3.974 5.700 2.179 1.00 92.44 183 TYR A CA 1
ATOM 1458 C C . TYR A 1 183 ? 2.536 6.169 1.993 1.00 92.44 183 TYR A C 1
ATOM 1460 O O . TYR A 1 183 ? 1.956 6.712 2.929 1.00 92.44 183 TYR A O 1
ATOM 1468 N N . GLN A 1 184 ? 1.940 5.947 0.815 1.00 88.69 184 GLN A N 1
ATOM 1469 C CA . GLN A 1 184 ? 0.570 6.387 0.549 1.00 88.69 184 GLN A CA 1
ATOM 1470 C C . GLN A 1 184 ? -0.413 5.792 1.557 1.00 88.69 184 GLN A C 1
ATOM 1472 O O . GLN A 1 184 ? -1.250 6.507 2.106 1.00 88.69 184 GLN A O 1
ATOM 1477 N N . GLU A 1 185 ? -0.293 4.501 1.842 1.00 88.75 185 GLU A N 1
ATOM 1478 C CA . GLU A 1 185 ? -1.190 3.796 2.753 1.00 88.75 185 GLU A CA 1
ATOM 1479 C C . GLU A 1 185 ? -1.003 4.229 4.220 1.00 88.75 185 GLU A C 1
ATOM 1481 O O . GLU A 1 185 ? -1.981 4.514 4.920 1.00 88.75 185 GLU A O 1
ATOM 1486 N N . VAL A 1 186 ? 0.242 4.376 4.682 1.00 92.38 186 VAL A N 1
ATOM 1487 C CA . VAL A 1 186 ? 0.545 4.856 6.042 1.00 92.38 186 VAL A CA 1
ATOM 1488 C C . VAL A 1 186 ? 0.151 6.329 6.203 1.00 92.38 186 VAL A C 1
ATOM 1490 O O . VAL A 1 186 ? -0.427 6.715 7.222 1.00 92.38 186 VAL A O 1
ATOM 1493 N N . PHE A 1 187 ? 0.374 7.153 5.176 1.00 90.75 187 PHE A N 1
ATOM 1494 C CA . PHE A 1 187 ? -0.077 8.540 5.143 1.00 90.75 187 PHE A CA 1
ATOM 1495 C C . PHE A 1 187 ? -1.601 8.612 5.256 1.00 90.75 187 PHE A C 1
ATOM 1497 O O . PHE A 1 187 ? -2.118 9.341 6.101 1.00 90.75 187 PHE A O 1
ATOM 1504 N N . GLN A 1 188 ? -2.350 7.810 4.488 1.00 86.75 188 GLN A N 1
ATOM 1505 C CA . GLN A 1 188 ? -3.811 7.764 4.618 1.00 86.75 188 GLN A CA 1
ATOM 1506 C C . GLN A 1 188 ? -4.261 7.362 6.028 1.00 86.75 188 GLN A C 1
ATOM 1508 O O . GLN A 1 188 ? -5.247 7.919 6.523 1.00 86.75 188 GLN A O 1
ATOM 1513 N N . LYS A 1 189 ? -3.533 6.453 6.696 1.00 89.81 189 LYS A N 1
ATOM 1514 C CA . LYS A 1 189 ? -3.818 6.057 8.081 1.00 89.81 189 LYS A CA 1
ATOM 1515 C C . LYS A 1 189 ? -3.636 7.217 9.063 1.00 89.81 189 LYS A C 1
ATOM 1517 O O . LYS A 1 189 ? -4.466 7.358 9.960 1.00 89.81 189 LYS A O 1
ATOM 1522 N N . TYR A 1 190 ? -2.599 8.040 8.915 1.00 91.06 190 TYR A N 1
ATOM 1523 C CA . TYR A 1 190 ? -2.228 9.033 9.931 1.00 91.06 190 TYR A CA 1
ATOM 1524 C C . TYR A 1 190 ? -2.516 10.495 9.580 1.00 91.06 190 TYR A C 1
ATOM 1526 O O . TYR A 1 190 ? -2.439 11.337 10.469 1.00 91.06 190 TYR A O 1
ATOM 1534 N N . ARG A 1 191 ? -2.944 10.814 8.353 1.00 86.56 191 ARG A N 1
ATOM 1535 C CA . ARG A 1 191 ? -3.167 12.200 7.884 1.00 86.56 191 ARG A CA 1
ATOM 1536 C C . ARG A 1 191 ? -4.154 13.044 8.701 1.00 86.56 191 ARG A C 1
ATOM 1538 O O . ARG A 1 191 ? -4.185 14.255 8.538 1.00 86.56 191 ARG A O 1
ATOM 1545 N N . LEU A 1 192 ? -5.026 12.420 9.498 1.00 85.81 192 LEU A N 1
ATOM 1546 C CA . LEU A 1 192 ? -6.001 13.120 10.349 1.00 85.81 192 LEU A CA 1
ATOM 1547 C C . LEU A 1 192 ? -5.565 13.193 11.821 1.00 85.81 192 LEU A C 1
ATOM 1549 O O . LEU A 1 192 ? -6.268 13.798 12.628 1.00 85.81 192 LEU A O 1
ATOM 1553 N N . ASN A 1 193 ? -4.435 12.578 12.177 1.00 85.44 193 ASN A N 1
ATOM 1554 C CA . ASN A 1 193 ? -3.927 12.579 13.542 1.00 85.44 193 ASN A CA 1
ATOM 1555 C C . ASN A 1 193 ? -3.050 13.815 13.785 1.00 85.44 193 ASN A C 1
ATOM 1557 O O . ASN A 1 193 ? -2.198 14.110 12.948 1.00 85.44 193 ASN A O 1
ATOM 1561 N N . PRO A 1 194 ? -3.167 14.487 14.947 1.00 83.75 194 PRO A N 1
ATOM 1562 C CA . PRO A 1 194 ? -2.310 15.625 15.288 1.00 83.75 194 PRO A CA 1
ATOM 1563 C C . PRO A 1 194 ? -0.812 15.294 15.278 1.00 83.75 194 PRO A C 1
ATOM 1565 O O . PRO A 1 194 ? -0.004 16.115 14.874 1.00 83.75 194 PRO A O 1
ATOM 1568 N N . THR A 1 195 ? -0.446 14.072 15.679 1.00 85.44 195 THR A N 1
ATOM 1569 C CA . THR A 1 195 ? 0.932 13.546 15.642 1.00 85.44 195 THR A CA 1
ATOM 1570 C C . THR A 1 195 ? 1.176 12.653 14.422 1.00 85.44 195 THR A C 1
ATOM 1572 O O . THR A 1 195 ? 1.965 11.707 14.469 1.00 85.44 195 THR A O 1
ATOM 1575 N N . GLY A 1 196 ? 0.444 12.904 13.331 1.00 87.00 196 GLY A N 1
ATOM 1576 C CA . GLY A 1 196 ? 0.438 12.058 12.143 1.00 87.00 196 GLY A CA 1
ATOM 1577 C C . GLY A 1 196 ? 1.810 11.923 11.487 1.00 87.00 196 GLY A C 1
ATOM 1578 O O . GLY A 1 196 ? 2.195 10.809 11.143 1.00 87.00 196 GLY A O 1
ATOM 1579 N N . ASP A 1 197 ? 2.567 13.019 11.400 1.00 86.38 197 ASP A N 1
ATOM 1580 C CA . ASP A 1 197 ? 3.908 13.036 10.802 1.00 86.38 197 ASP A CA 1
ATOM 1581 C C . ASP A 1 197 ? 4.912 12.179 11.584 1.00 86.38 197 ASP A C 1
ATOM 1583 O O . ASP A 1 197 ? 5.651 11.398 10.988 1.00 86.38 197 ASP A O 1
ATOM 1587 N N . ILE A 1 198 ? 4.884 12.243 12.921 1.00 90.00 198 ILE A N 1
ATOM 1588 C CA . ILE A 1 198 ? 5.752 11.432 13.792 1.00 90.00 198 ILE A CA 1
ATOM 1589 C C . ILE A 1 198 ? 5.441 9.944 13.603 1.00 90.00 198 ILE A C 1
ATOM 1591 O O . ILE A 1 198 ? 6.338 9.127 13.401 1.00 90.00 198 ILE A O 1
ATOM 1595 N N . ARG A 1 199 ? 4.153 9.580 13.621 1.00 92.12 199 ARG A N 1
ATOM 1596 C CA . ARG A 1 199 ? 3.716 8.184 13.447 1.00 92.12 199 ARG A CA 1
ATOM 1597 C C . ARG A 1 199 ? 4.035 7.655 12.049 1.00 92.12 199 ARG A C 1
ATOM 1599 O O . ARG A 1 199 ? 4.412 6.493 11.908 1.00 92.12 199 ARG A O 1
ATOM 1606 N N . LEU A 1 200 ? 3.894 8.499 11.028 1.00 92.44 200 LEU A N 1
ATOM 1607 C CA . LEU A 1 200 ? 4.268 8.195 9.651 1.00 92.44 200 LEU A CA 1
ATOM 1608 C C . LEU A 1 200 ? 5.772 7.930 9.544 1.00 92.44 200 LEU A C 1
ATOM 1610 O O . LEU A 1 200 ? 6.153 6.857 9.087 1.00 92.44 200 LEU A O 1
ATOM 1614 N N . ALA A 1 201 ? 6.613 8.856 10.013 1.00 91.81 201 ALA A N 1
ATOM 1615 C CA . ALA A 1 201 ? 8.067 8.714 9.975 1.00 91.81 201 ALA A CA 1
ATOM 1616 C C . ALA A 1 201 ? 8.541 7.464 10.733 1.00 91.81 201 ALA A C 1
ATOM 1618 O O . ALA A 1 201 ? 9.347 6.697 10.206 1.00 91.81 201 ALA A O 1
ATOM 1619 N N . PHE A 1 202 ? 7.967 7.189 11.909 1.00 94.75 202 PHE A N 1
ATOM 1620 C CA . PHE A 1 202 ? 8.259 5.982 12.682 1.00 94.75 202 PHE A CA 1
ATOM 1621 C C . PHE A 1 202 ? 7.955 4.694 11.909 1.00 94.75 202 PHE A C 1
ATOM 1623 O O . PHE A 1 202 ? 8.811 3.812 11.800 1.00 94.75 202 PHE A O 1
ATOM 1630 N N . VAL A 1 203 ? 6.755 4.584 11.332 1.00 95.06 203 VAL A N 1
ATOM 1631 C CA . VAL A 1 203 ? 6.351 3.393 10.571 1.00 95.06 203 VAL A CA 1
ATOM 1632 C C . VAL A 1 203 ? 7.163 3.232 9.288 1.00 95.06 203 VAL A C 1
ATOM 1634 O O . VAL A 1 203 ? 7.514 2.107 8.935 1.00 95.06 203 VAL A O 1
ATOM 1637 N N . MET A 1 204 ? 7.500 4.334 8.618 1.00 93.69 204 MET A N 1
ATOM 1638 C CA . MET A 1 204 ? 8.348 4.313 7.424 1.00 93.69 204 MET A CA 1
ATOM 1639 C C . MET A 1 204 ? 9.828 4.047 7.742 1.00 93.69 204 MET A C 1
ATOM 1641 O O . MET A 1 204 ? 10.601 3.773 6.828 1.00 93.69 204 MET A O 1
ATOM 1645 N N . GLY A 1 205 ? 10.228 4.084 9.020 1.00 92.44 205 GLY A N 1
ATOM 1646 C CA . GLY A 1 205 ? 11.618 3.908 9.444 1.00 92.44 205 GLY A CA 1
ATOM 1647 C C . GLY A 1 205 ? 12.518 5.080 9.054 1.00 92.44 205 GLY A C 1
ATOM 1648 O O . GLY A 1 205 ? 13.691 4.878 8.760 1.00 92.44 205 GLY A O 1
ATOM 1649 N N . TRP A 1 206 ? 11.965 6.291 9.000 1.00 91.38 206 TRP A N 1
ATOM 1650 C CA . TRP A 1 206 ? 12.699 7.514 8.683 1.00 91.38 206 TRP A CA 1
ATOM 1651 C C . TRP A 1 206 ? 13.280 8.127 9.953 1.00 91.38 206 TRP A C 1
ATOM 1653 O O . TRP A 1 206 ? 12.825 9.172 10.418 1.00 91.38 206 TRP A O 1
ATOM 1663 N N . ASP A 1 207 ? 14.274 7.447 10.518 1.00 89.19 207 ASP A N 1
ATOM 1664 C CA . ASP A 1 207 ? 14.866 7.805 11.808 1.00 89.19 207 ASP A CA 1
ATOM 1665 C C . ASP A 1 207 ? 15.482 9.224 11.773 1.00 89.19 207 ASP A C 1
ATOM 1667 O O . ASP A 1 207 ? 15.215 10.022 12.666 1.00 89.19 207 ASP A O 1
ATOM 1671 N N . ASP A 1 208 ? 16.130 9.620 10.668 1.00 86.50 208 ASP A N 1
ATOM 1672 C CA . ASP A 1 208 ? 16.640 10.992 10.482 1.00 86.50 208 ASP A CA 1
ATOM 1673 C C . ASP A 1 208 ? 15.526 12.055 10.542 1.00 86.50 208 ASP A C 1
ATOM 1675 O O . ASP A 1 208 ? 15.728 13.179 11.001 1.00 86.50 208 ASP A O 1
ATOM 1679 N N . VAL A 1 209 ? 14.323 11.735 10.053 1.00 85.75 209 VAL A N 1
ATOM 1680 C CA . VAL A 1 209 ? 13.177 12.657 10.107 1.00 85.75 209 VAL A CA 1
ATOM 1681 C C . VAL A 1 209 ? 12.675 12.783 11.542 1.00 85.75 209 VAL A C 1
ATOM 1683 O O . VAL A 1 209 ? 12.334 13.887 11.960 1.00 85.75 209 VAL A O 1
ATOM 1686 N N . LEU A 1 210 ? 12.664 11.688 12.305 1.00 87.00 210 LEU A N 1
ATOM 1687 C CA . LEU A 1 210 ? 12.306 11.715 13.724 1.00 87.00 210 LEU A CA 1
ATOM 1688 C C . LEU A 1 210 ? 13.294 12.561 14.530 1.00 87.00 210 LEU A C 1
ATOM 1690 O O . LEU A 1 210 ? 12.855 13.398 15.317 1.00 87.00 210 LEU A O 1
ATOM 1694 N N . ASP A 1 211 ? 14.595 12.412 14.277 1.00 86.69 211 ASP A N 1
ATOM 1695 C CA . ASP A 1 211 ? 15.639 13.208 14.929 1.00 86.69 211 ASP A CA 1
ATOM 1696 C C . ASP A 1 211 ? 15.478 14.702 14.619 1.00 86.69 211 ASP A C 1
ATOM 1698 O O . ASP A 1 211 ? 15.542 15.543 15.518 1.00 86.69 211 ASP A O 1
ATOM 1702 N N . ASN A 1 212 ? 15.188 15.044 13.361 1.00 85.12 212 ASN A N 1
ATOM 1703 C CA . ASN A 1 212 ? 14.917 16.424 12.957 1.00 85.12 212 ASN A CA 1
ATOM 1704 C C . ASN A 1 212 ? 13.656 16.996 13.625 1.00 85.12 212 ASN A C 1
ATOM 1706 O O . ASN A 1 212 ? 13.639 18.172 13.995 1.00 85.12 212 ASN A O 1
ATOM 1710 N N . ILE A 1 213 ? 12.597 16.192 13.786 1.00 84.19 213 ILE A N 1
ATOM 1711 C CA . ILE A 1 213 ? 11.381 16.614 14.495 1.00 84.19 213 ILE A CA 1
ATOM 1712 C C . ILE A 1 213 ? 11.699 16.856 15.976 1.00 84.19 213 ILE A C 1
ATOM 1714 O O . ILE A 1 213 ? 11.369 17.924 16.488 1.00 84.19 213 ILE A O 1
ATOM 1718 N N . ALA A 1 214 ? 12.404 15.937 16.639 1.00 84.69 214 ALA A N 1
ATOM 1719 C CA . ALA A 1 214 ? 12.788 16.084 18.043 1.00 84.69 214 ALA A CA 1
ATOM 1720 C C . ALA A 1 214 ? 13.641 17.345 18.278 1.00 84.69 214 ALA A C 1
ATOM 1722 O O . ALA A 1 214 ? 13.324 18.164 19.140 1.00 84.69 214 ALA A O 1
ATOM 1723 N N . GLN A 1 215 ? 14.659 17.574 17.442 1.00 83.50 215 GLN A N 1
ATOM 1724 C CA . GLN A 1 215 ? 15.489 18.783 17.511 1.00 83.50 215 GLN A CA 1
ATOM 1725 C C . GLN A 1 215 ? 14.673 20.064 17.292 1.00 83.50 215 GLN A C 1
ATOM 1727 O O . GLN A 1 215 ? 14.932 21.090 17.924 1.00 83.50 215 GLN A O 1
ATOM 1732 N N . SER A 1 216 ? 13.681 20.030 16.401 1.00 81.88 216 SER A N 1
ATOM 1733 C CA . SER A 1 216 ? 12.811 21.179 16.141 1.00 81.88 216 SER A CA 1
ATOM 1734 C C . SER A 1 216 ? 11.938 21.536 17.349 1.00 81.88 216 SER A C 1
ATOM 1736 O O . SER A 1 216 ? 11.809 22.716 17.680 1.00 81.88 216 SER A O 1
ATOM 1738 N N . GLU A 1 217 ? 11.408 20.528 18.052 1.00 80.94 217 GLU A N 1
ATOM 1739 C CA . GLU A 1 217 ? 10.608 20.708 19.267 1.00 80.94 217 GLU A CA 1
ATOM 1740 C C . GLU A 1 217 ? 11.456 21.272 20.413 1.00 80.94 217 GLU A C 1
ATOM 1742 O O . GLU A 1 217 ? 11.013 22.181 21.114 1.00 80.94 217 GLU A O 1
ATOM 1747 N N . GLU A 1 218 ? 12.697 20.799 20.562 1.00 82.88 218 GLU A N 1
ATOM 1748 C CA . GLU A 1 218 ? 13.636 21.295 21.576 1.00 82.88 218 GLU A CA 1
ATOM 1749 C C . GLU A 1 218 ? 14.097 22.736 21.310 1.00 82.88 218 GLU A C 1
ATOM 1751 O O . GLU A 1 218 ? 14.245 23.533 22.239 1.00 82.88 218 GLU A O 1
ATOM 1756 N N . THR A 1 219 ? 14.329 23.087 20.043 1.00 83.00 219 THR A N 1
ATOM 1757 C CA . THR A 1 219 ? 14.878 24.398 19.652 1.00 83.00 219 THR A CA 1
ATOM 1758 C C . THR A 1 219 ? 13.809 25.450 19.351 1.00 83.00 219 THR A C 1
ATOM 1760 O O . THR A 1 219 ? 14.133 26.631 19.224 1.00 83.00 219 THR A O 1
ATOM 1763 N N . GLY A 1 220 ? 12.537 25.052 19.231 1.00 74.25 220 GLY A N 1
ATOM 1764 C CA . GLY A 1 220 ? 11.440 25.925 18.802 1.00 74.25 220 GLY A CA 1
ATOM 1765 C C . GLY A 1 220 ? 11.556 26.388 17.344 1.00 74.25 220 GLY A C 1
ATOM 1766 O O . GLY A 1 220 ? 10.884 27.342 16.940 1.00 74.25 220 GLY A O 1
ATOM 1767 N N . THR A 1 221 ? 12.420 25.747 16.555 1.00 72.00 221 THR A N 1
ATOM 1768 C CA . THR A 1 221 ? 12.644 26.080 15.145 1.00 72.00 221 THR A CA 1
ATOM 1769 C C . THR A 1 221 ? 11.633 25.320 14.287 1.00 72.00 221 THR A C 1
ATOM 1771 O O . THR A 1 221 ? 11.443 24.131 14.520 1.00 72.00 221 THR A O 1
ATOM 1774 N N . PRO A 1 222 ? 10.980 25.931 13.282 1.00 58.66 222 PRO A N 1
ATOM 1775 C CA . PRO A 1 222 ? 10.048 25.199 12.428 1.00 58.66 222 PRO A CA 1
ATOM 1776 C C . PRO A 1 222 ? 10.753 24.054 11.687 1.00 58.66 222 PRO A C 1
ATOM 1778 O O . PRO A 1 222 ? 11.670 24.295 10.899 1.00 58.66 222 PRO A O 1
ATOM 1781 N N . CYS A 1 223 ? 10.313 22.813 11.905 1.00 59.19 223 CYS A N 1
ATOM 1782 C CA . CYS A 1 223 ? 10.745 21.688 11.083 1.00 59.19 223 CYS A CA 1
ATOM 1783 C C . CYS A 1 223 ? 10.118 21.815 9.692 1.00 59.19 223 CYS A C 1
ATOM 1785 O O . CYS A 1 223 ? 8.893 21.800 9.551 1.00 59.19 223 CYS A O 1
ATOM 1787 N N . SER A 1 224 ? 10.946 21.885 8.651 1.00 51.25 224 SER A N 1
ATOM 1788 C CA . SER A 1 224 ? 10.505 21.639 7.276 1.00 51.25 224 SER A CA 1
ATOM 1789 C C . SER A 1 224 ? 10.313 20.130 7.091 1.00 51.25 224 SER A C 1
ATOM 1791 O O . SER A 1 224 ? 11.091 19.474 6.398 1.00 51.25 224 SER A O 1
ATOM 1793 N N . CYS A 1 225 ? 9.315 19.545 7.753 1.00 51.06 225 CYS A N 1
ATOM 1794 C CA . CYS A 1 225 ? 8.952 18.159 7.492 1.00 51.06 225 CYS A CA 1
ATOM 1795 C C . CYS A 1 225 ? 8.521 18.038 6.020 1.00 51.06 225 CYS A C 1
ATOM 1797 O O . CYS A 1 225 ? 7.734 18.836 5.512 1.00 51.06 225 CYS A O 1
ATOM 1799 N N . LYS A 1 226 ? 9.072 17.047 5.308 1.00 52.16 226 LYS A N 1
ATOM 1800 C CA . LYS A 1 226 ? 8.840 16.797 3.871 1.00 52.16 226 LYS A CA 1
ATOM 1801 C C . LYS A 1 226 ? 7.377 16.435 3.526 1.00 52.16 226 LYS A C 1
ATOM 1803 O O . LYS A 1 226 ? 7.085 16.019 2.411 1.00 52.16 226 LYS A O 1
ATOM 1808 N N . SER A 1 227 ? 6.439 16.528 4.465 1.00 52.28 227 SER A N 1
ATOM 1809 C CA . SER A 1 227 ? 5.179 15.784 4.460 1.00 52.28 227 SER A CA 1
ATOM 1810 C C . SER A 1 227 ? 3.945 16.638 4.169 1.00 52.28 227 SER A C 1
ATOM 1812 O O . SER A 1 227 ? 2.923 16.553 4.842 1.00 52.28 227 SER A O 1
ATOM 1814 N N . THR A 1 228 ? 3.979 17.416 3.089 1.00 47.75 228 THR A N 1
ATOM 1815 C CA . THR A 1 228 ? 2.745 17.937 2.469 1.00 47.75 228 THR A CA 1
ATOM 1816 C C . THR A 1 228 ? 2.657 17.510 1.006 1.00 47.75 228 THR A C 1
ATOM 1818 O O . THR A 1 228 ? 2.587 18.338 0.104 1.00 47.75 228 THR A O 1
ATOM 1821 N N . GLY A 1 229 ? 2.675 16.200 0.726 1.00 61.75 229 GLY A N 1
ATOM 1822 C CA . GLY A 1 229 ? 2.518 15.758 -0.659 1.00 61.75 229 GLY A CA 1
ATOM 1823 C C . GLY A 1 229 ? 2.657 14.270 -0.947 1.00 61.75 229 GLY A C 1
ATOM 1824 O O . GLY A 1 229 ? 2.583 13.418 -0.070 1.00 61.75 229 GLY A O 1
ATOM 1825 N N . MET A 1 230 ? 2.807 13.987 -2.239 1.00 66.12 230 MET A N 1
ATOM 1826 C CA . MET A 1 230 ? 3.111 12.669 -2.780 1.00 66.12 230 MET A CA 1
ATOM 1827 C C . MET A 1 230 ? 4.623 12.450 -2.687 1.00 66.12 230 MET A C 1
ATOM 1829 O O . MET A 1 230 ? 5.380 13.307 -3.136 1.00 66.12 230 MET A O 1
ATOM 1833 N N . LEU A 1 231 ? 5.051 11.324 -2.114 1.00 82.25 231 LEU A N 1
ATOM 1834 C CA . LEU A 1 231 ? 6.465 10.957 -2.064 1.00 82.25 231 LEU A CA 1
ATOM 1835 C C . LEU A 1 231 ? 6.994 10.774 -3.491 1.00 82.25 231 LEU A C 1
ATOM 1837 O O . LEU A 1 231 ? 6.434 9.985 -4.257 1.00 82.25 231 LEU A O 1
ATOM 1841 N N . SER A 1 232 ? 8.038 11.515 -3.857 1.00 85.38 232 SER A N 1
ATOM 1842 C CA . SER A 1 232 ? 8.685 11.371 -5.158 1.00 85.38 232 SER A CA 1
ATOM 1843 C C . SER A 1 232 ? 9.791 10.317 -5.103 1.00 85.38 232 SER A C 1
ATOM 1845 O O . SER A 1 232 ? 10.303 9.984 -4.035 1.00 85.38 232 SER A O 1
ATOM 1847 N N . LEU A 1 233 ? 10.208 9.816 -6.270 1.00 87.19 233 LEU A N 1
ATOM 1848 C CA . LEU A 1 233 ? 11.360 8.916 -6.363 1.00 87.19 233 LEU A CA 1
ATOM 1849 C C . LEU A 1 233 ? 12.616 9.550 -5.734 1.00 87.19 233 LEU A C 1
ATOM 1851 O O . LEU A 1 233 ? 13.332 8.887 -4.992 1.00 87.19 233 LEU A O 1
ATOM 1855 N N . PHE A 1 234 ? 12.839 10.847 -5.953 1.00 88.50 234 PHE A N 1
ATOM 1856 C CA . PHE A 1 234 ? 14.000 11.578 -5.436 1.00 88.50 234 PHE A CA 1
ATOM 1857 C C . PHE A 1 234 ? 14.009 11.753 -3.916 1.00 88.50 234 PHE A C 1
ATOM 1859 O O . PHE A 1 234 ? 15.070 11.967 -3.342 1.00 88.50 234 PHE A O 1
ATOM 1866 N N . ASP A 1 235 ? 12.860 11.624 -3.251 1.00 86.88 235 ASP A N 1
ATOM 1867 C CA . ASP A 1 235 ? 12.809 11.621 -1.787 1.00 86.88 235 ASP A CA 1
ATOM 1868 C C . ASP A 1 235 ? 13.312 10.303 -1.183 1.00 86.88 235 ASP A C 1
ATOM 1870 O O . ASP A 1 235 ? 13.627 10.255 0.006 1.00 86.88 235 ASP A O 1
ATOM 1874 N N . ILE A 1 236 ? 13.356 9.240 -1.995 1.00 89.62 236 ILE A N 1
ATOM 1875 C CA . ILE A 1 236 ? 13.724 7.875 -1.603 1.00 89.62 236 ILE A CA 1
ATOM 1876 C C . ILE A 1 236 ? 15.171 7.556 -1.994 1.00 89.62 236 ILE A C 1
ATOM 1878 O O . ILE A 1 236 ? 15.817 6.721 -1.357 1.00 89.62 236 ILE A O 1
ATOM 1882 N N . LEU A 1 237 ? 15.663 8.152 -3.079 1.00 90.62 237 LEU A N 1
ATOM 1883 C CA . LEU A 1 237 ? 17.024 7.952 -3.567 1.00 90.62 237 LEU A CA 1
ATOM 1884 C C . LEU A 1 237 ? 18.042 8.720 -2.720 1.00 90.62 237 LEU A C 1
ATOM 1886 O O . LEU A 1 237 ? 17.760 9.810 -2.224 1.00 90.62 237 LEU A O 1
ATOM 1890 N N . ASN A 1 238 ? 19.245 8.161 -2.582 1.00 91.44 238 ASN A N 1
ATOM 1891 C CA . ASN A 1 238 ? 20.375 8.928 -2.064 1.00 91.44 238 ASN A CA 1
ATOM 1892 C C . ASN A 1 238 ? 20.877 9.938 -3.117 1.00 91.44 238 ASN A C 1
ATOM 1894 O O . ASN A 1 238 ? 20.470 9.899 -4.277 1.00 91.44 238 ASN A O 1
ATOM 1898 N N . GLU A 1 239 ? 21.763 10.854 -2.721 1.00 90.94 239 GLU A N 1
ATOM 1899 C CA . GLU A 1 239 ? 22.217 11.946 -3.594 1.00 90.94 239 GLU A CA 1
ATOM 1900 C C . GLU A 1 239 ? 22.876 11.452 -4.893 1.00 90.94 239 GLU A C 1
ATOM 1902 O O . GLU A 1 239 ? 22.612 11.999 -5.963 1.00 90.94 239 GLU A O 1
ATOM 1907 N N . GLN A 1 240 ? 23.686 10.394 -4.823 1.00 92.44 240 GLN A N 1
ATOM 1908 C CA . GLN A 1 240 ? 24.345 9.825 -5.997 1.00 92.44 240 GLN A CA 1
ATOM 1909 C C . GLN A 1 240 ? 23.331 9.137 -6.923 1.00 92.44 240 GLN A C 1
ATOM 1911 O O . GLN A 1 240 ? 23.284 9.427 -8.118 1.00 92.44 240 GLN A O 1
ATOM 1916 N N . GLU A 1 241 ? 22.472 8.281 -6.364 1.00 94.19 241 GLU A N 1
ATOM 1917 C CA . GLU A 1 241 ? 21.401 7.604 -7.103 1.00 94.19 241 GLU A CA 1
ATOM 1918 C C . GLU A 1 241 ? 20.486 8.617 -7.809 1.00 94.19 241 GLU A C 1
ATOM 1920 O O . GLU A 1 241 ? 20.108 8.430 -8.966 1.00 94.19 241 GLU A O 1
ATOM 1925 N N . ALA A 1 242 ? 20.148 9.712 -7.122 1.00 93.56 242 ALA A N 1
ATOM 1926 C CA . ALA A 1 242 ? 19.325 10.786 -7.657 1.00 93.56 242 ALA A CA 1
ATOM 1927 C C . ALA A 1 242 ? 19.972 11.448 -8.881 1.00 93.56 242 ALA A C 1
ATOM 1929 O O . ALA A 1 242 ? 19.284 11.676 -9.874 1.00 93.56 242 ALA A O 1
ATOM 1930 N N . GLN A 1 243 ? 21.278 11.722 -8.849 1.00 93.00 243 GLN A N 1
ATOM 1931 C CA . GLN A 1 243 ? 21.996 12.302 -9.990 1.00 93.00 243 GLN A CA 1
ATOM 1932 C C . GLN A 1 243 ? 22.004 11.357 -11.200 1.00 93.00 243 GLN A C 1
ATOM 1934 O O . GLN A 1 243 ? 21.739 11.781 -12.331 1.00 93.00 243 GLN A O 1
ATOM 1939 N N . GLU A 1 244 ? 22.257 10.067 -10.969 1.00 93.62 244 GLU A N 1
ATOM 1940 C CA . GLU A 1 244 ? 22.265 9.047 -12.019 1.00 93.62 244 GLU A CA 1
ATOM 1941 C C . GLU A 1 244 ? 20.878 8.921 -12.668 1.00 93.62 244 GLU A C 1
ATOM 1943 O O . GLU A 1 244 ? 20.748 9.069 -13.889 1.00 93.62 244 GLU A O 1
ATOM 1948 N N . VAL A 1 245 ? 19.823 8.786 -11.857 1.00 94.25 245 VAL A N 1
ATOM 1949 C CA . VAL A 1 245 ? 18.428 8.737 -12.323 1.00 94.25 245 VAL A CA 1
ATOM 1950 C C . VAL A 1 245 ? 18.041 10.008 -13.064 1.00 94.25 245 VAL A C 1
ATOM 1952 O O . VAL A 1 245 ? 17.524 9.927 -14.180 1.00 94.25 245 VAL A O 1
ATOM 1955 N N . GLN A 1 246 ? 18.340 11.183 -12.507 1.00 93.69 246 GLN A N 1
ATOM 1956 C CA . GLN A 1 246 ? 18.021 12.465 -13.132 1.00 93.69 246 GLN A CA 1
ATOM 1957 C C . GLN A 1 246 ? 18.627 12.565 -14.535 1.00 93.69 246 GLN A C 1
ATOM 1959 O O . GLN A 1 246 ? 17.959 13.002 -15.470 1.00 93.69 246 GLN A O 1
ATOM 1964 N N . SER A 1 247 ? 19.864 12.100 -14.713 1.00 92.56 247 SER A N 1
ATOM 1965 C CA . SER A 1 247 ? 20.521 12.107 -16.020 1.00 92.56 247 SER A CA 1
ATOM 1966 C C . SER A 1 247 ? 19.874 11.151 -17.038 1.00 92.56 247 SER A C 1
ATOM 1968 O O . SER A 1 247 ? 19.976 11.386 -18.241 1.00 92.56 247 SER A O 1
ATOM 1970 N N . CYS A 1 248 ? 19.223 10.069 -16.595 1.00 94.31 248 CYS A N 1
ATOM 1971 C CA . CYS A 1 248 ? 18.472 9.148 -17.460 1.00 94.31 248 CYS A CA 1
ATOM 1972 C C . CYS A 1 248 ? 17.053 9.642 -17.761 1.00 94.31 248 CYS A C 1
ATOM 1974 O O . CYS A 1 248 ? 16.520 9.339 -18.825 1.00 94.31 248 CYS A O 1
ATOM 1976 N N . MET A 1 249 ? 16.453 10.445 -16.879 1.00 91.75 249 MET A N 1
ATOM 1977 C CA . MET A 1 249 ? 15.109 10.991 -17.096 1.00 91.75 249 MET A CA 1
ATOM 1978 C C . MET A 1 249 ? 15.021 11.956 -18.290 1.00 91.75 249 MET A C 1
ATOM 1980 O O . MET A 1 249 ? 13.937 12.162 -18.831 1.00 91.75 249 MET A O 1
ATOM 1984 N N . PHE A 1 250 ? 16.149 12.522 -18.730 1.00 92.06 250 PHE A N 1
ATOM 1985 C CA . PHE A 1 250 ? 16.237 13.338 -19.948 1.00 92.06 250 PHE A CA 1
ATOM 1986 C C . PHE A 1 250 ? 16.406 12.517 -21.235 1.00 92.06 250 PHE A C 1
ATOM 1988 O O . PHE A 1 250 ? 16.486 13.095 -22.318 1.00 92.06 250 PHE A O 1
ATOM 1995 N N . HIS A 1 251 ? 16.486 11.186 -21.147 1.00 95.12 251 HIS A N 1
ATOM 1996 C CA . HIS A 1 251 ? 16.589 10.341 -22.330 1.00 95.12 251 HIS A CA 1
ATOM 1997 C C . HIS A 1 251 ? 15.287 10.407 -23.153 1.00 95.12 251 HIS A C 1
ATOM 1999 O O . HIS A 1 251 ? 14.215 10.242 -22.564 1.00 95.12 251 HIS A O 1
ATOM 2005 N N . PRO A 1 252 ? 15.341 10.564 -24.494 1.00 94.88 252 PRO A N 1
ATOM 2006 C CA . PRO A 1 252 ? 14.145 10.729 -25.327 1.00 94.88 252 PRO A CA 1
ATOM 2007 C C . PRO A 1 252 ? 13.097 9.628 -25.130 1.00 94.88 252 PRO A C 1
ATOM 2009 O O . PRO A 1 252 ? 11.924 9.926 -24.926 1.00 94.88 252 PRO A O 1
ATOM 2012 N N . LEU A 1 253 ? 13.525 8.359 -25.087 1.00 95.06 253 LEU A N 1
ATOM 2013 C CA . LEU A 1 253 ? 12.622 7.230 -24.829 1.00 95.06 253 LEU A CA 1
ATOM 2014 C C . LEU A 1 253 ? 11.910 7.354 -23.473 1.00 95.06 253 LEU A C 1
ATOM 2016 O O . LEU A 1 253 ? 10.717 7.087 -23.373 1.00 95.06 253 LEU A O 1
ATOM 2020 N N . PHE A 1 254 ? 12.625 7.770 -22.424 1.00 95.25 254 PHE A N 1
ATOM 2021 C CA . PHE A 1 254 ? 12.025 7.904 -21.100 1.00 95.25 254 PHE A CA 1
ATOM 2022 C C . PHE A 1 254 ? 11.059 9.092 -21.049 1.00 95.25 254 PHE A C 1
ATOM 2024 O O . PHE A 1 254 ? 9.977 8.979 -20.477 1.00 95.25 254 PHE A O 1
ATOM 2031 N N . GLN A 1 255 ? 11.399 10.205 -21.706 1.00 95.06 255 GLN A N 1
ATOM 2032 C CA . GLN A 1 255 ? 10.504 11.356 -21.833 1.00 95.06 255 GLN A CA 1
ATOM 2033 C C . GLN A 1 255 ? 9.189 10.982 -22.523 1.00 95.06 255 GLN A C 1
ATOM 2035 O O . GLN A 1 255 ? 8.135 11.353 -22.016 1.00 95.06 255 GLN A O 1
ATOM 2040 N N . GLN A 1 256 ? 9.223 10.174 -23.588 1.00 94.44 256 GLN A N 1
ATOM 2041 C CA . GLN A 1 256 ? 8.000 9.704 -24.249 1.00 94.44 256 GLN A CA 1
ATOM 2042 C C . GLN A 1 256 ? 7.091 8.898 -23.309 1.00 94.44 256 GLN A C 1
ATOM 2044 O O . GLN A 1 256 ? 5.876 9.098 -23.297 1.00 94.44 256 GLN A O 1
ATOM 2049 N N . VAL A 1 257 ? 7.664 8.020 -22.478 1.00 95.12 257 VAL A N 1
ATOM 2050 C CA . VAL A 1 257 ? 6.897 7.262 -21.472 1.00 95.12 257 VAL A CA 1
ATOM 2051 C C . VAL A 1 257 ? 6.279 8.200 -20.434 1.00 95.12 257 VAL A C 1
ATOM 2053 O O . VAL A 1 257 ? 5.117 8.029 -20.057 1.00 95.12 257 VAL A O 1
ATOM 2056 N N . MET A 1 258 ? 7.023 9.210 -19.979 1.00 94.06 258 MET A N 1
ATOM 2057 C CA . MET A 1 258 ? 6.527 10.184 -19.004 1.00 94.06 258 MET A CA 1
ATOM 2058 C C . MET A 1 258 ? 5.426 11.078 -19.582 1.00 94.06 258 MET A C 1
ATOM 2060 O O . MET A 1 258 ? 4.420 11.308 -18.914 1.00 94.06 258 MET A O 1
ATOM 2064 N N . GLU A 1 259 ? 5.572 11.532 -20.827 1.00 94.25 259 GLU A N 1
ATOM 2065 C CA . GLU A 1 259 ? 4.547 12.295 -21.548 1.00 94.25 259 GLU A CA 1
ATOM 2066 C C . GLU A 1 259 ? 3.269 11.473 -21.741 1.00 94.25 259 GLU A C 1
ATOM 2068 O O . GLU A 1 259 ? 2.170 11.970 -21.488 1.00 94.25 259 GLU A O 1
ATOM 2073 N N . LEU A 1 260 ? 3.401 10.196 -22.115 1.00 94.19 260 LEU A N 1
ATOM 2074 C CA . LEU A 1 260 ? 2.271 9.274 -22.214 1.00 94.19 260 LEU A CA 1
ATOM 2075 C C . LEU A 1 260 ? 1.597 9.053 -20.854 1.00 94.19 260 LEU A C 1
ATOM 2077 O O . LEU A 1 260 ? 0.367 9.031 -20.765 1.00 94.19 260 LEU A O 1
ATOM 2081 N N . THR A 1 261 ? 2.390 8.915 -19.791 1.00 93.25 261 THR A N 1
ATOM 2082 C CA . THR A 1 261 ? 1.885 8.757 -18.421 1.00 93.25 261 THR A CA 1
ATOM 2083 C C . THR A 1 261 ? 1.063 9.971 -18.000 1.00 93.25 261 THR A C 1
ATOM 2085 O O . THR A 1 261 ? -0.058 9.811 -17.517 1.00 93.25 261 THR A O 1
ATOM 2088 N N . ASP A 1 262 ? 1.583 11.179 -18.222 1.00 92.81 262 ASP A N 1
ATOM 2089 C CA . ASP A 1 262 ? 0.888 12.431 -17.917 1.00 92.81 262 ASP A CA 1
ATOM 2090 C C . ASP A 1 262 ? -0.393 12.598 -18.752 1.00 92.81 262 ASP A C 1
ATOM 2092 O O . ASP A 1 262 ? -1.451 12.928 -18.206 1.00 92.81 262 ASP A O 1
ATOM 2096 N N . LEU A 1 263 ? -0.341 12.296 -20.055 1.00 93.38 263 LEU A N 1
ATOM 2097 C CA . LEU A 1 263 ? -1.514 12.306 -20.931 1.00 93.38 263 LEU A CA 1
ATOM 2098 C C . LEU A 1 263 ? -2.616 11.382 -20.392 1.00 93.38 263 LEU A C 1
ATOM 2100 O O . LEU A 1 263 ? -3.750 11.824 -20.188 1.00 93.38 263 LEU A O 1
ATOM 2104 N N . CYS A 1 264 ? -2.271 10.127 -20.086 1.00 91.62 264 CYS A N 1
ATOM 2105 C CA . CYS A 1 264 ? -3.215 9.149 -19.549 1.00 91.62 264 CYS A CA 1
ATOM 2106 C C . CYS A 1 264 ? -3.788 9.597 -18.197 1.00 91.62 264 CYS A C 1
ATOM 2108 O O . CYS A 1 264 ? -4.995 9.493 -17.969 1.00 91.62 264 CYS A O 1
ATOM 2110 N N . GLN A 1 265 ? -2.954 10.131 -17.300 1.00 89.69 265 GLN A N 1
ATOM 2111 C CA . GLN A 1 265 ? -3.408 10.637 -16.003 1.00 89.69 265 GLN A CA 1
ATOM 2112 C C . GLN A 1 265 ? -4.385 11.805 -16.148 1.00 89.69 265 GLN A C 1
ATOM 2114 O O . GLN A 1 265 ? -5.406 11.831 -15.456 1.00 89.69 265 GLN A O 1
ATOM 2119 N N . ARG A 1 266 ? -4.111 12.758 -17.047 1.00 90.62 266 ARG A N 1
ATOM 2120 C CA . ARG A 1 266 ? -4.998 13.903 -17.297 1.00 90.62 266 ARG A CA 1
ATOM 2121 C C . ARG A 1 266 ? -6.329 13.453 -17.884 1.00 90.62 266 ARG A C 1
ATOM 2123 O O . ARG A 1 266 ? -7.389 13.804 -17.352 1.00 90.62 266 ARG A O 1
ATOM 2130 N N . GLN A 1 267 ? -6.271 12.654 -18.942 1.00 89.06 267 GLN A N 1
ATOM 2131 C CA . GLN A 1 267 ? -7.442 12.232 -19.695 1.00 89.06 267 GLN A CA 1
ATOM 2132 C C . GLN A 1 267 ? -8.371 11.335 -18.877 1.00 89.06 267 GLN A C 1
ATOM 2134 O O . GLN A 1 267 ? -9.578 11.568 -18.842 1.00 89.06 267 GLN A O 1
ATOM 2139 N N . PHE A 1 268 ? -7.809 10.362 -18.160 1.00 89.38 268 PHE A N 1
ATOM 2140 C CA . PHE A 1 268 ? -8.575 9.400 -17.366 1.00 89.38 268 PHE A CA 1
ATOM 2141 C C . PHE A 1 268 ? -8.674 9.788 -15.891 1.00 89.38 268 PHE A C 1
ATOM 2143 O O . PHE A 1 268 ? -9.044 8.972 -15.046 1.00 89.38 268 PHE A O 1
ATOM 2150 N N . SER A 1 269 ? -8.367 11.042 -15.548 1.00 87.88 269 SER A N 1
ATOM 2151 C CA . SER A 1 269 ? -8.362 11.526 -14.164 1.00 87.88 269 SER A CA 1
ATOM 2152 C C . SER A 1 269 ? -9.668 11.225 -13.427 1.00 87.88 269 SER A C 1
ATOM 2154 O O . SER A 1 269 ? -9.645 10.885 -12.245 1.00 87.88 269 SER A O 1
ATOM 2156 N N . ARG A 1 270 ? -10.826 11.321 -14.089 1.00 86.00 270 ARG A N 1
ATOM 2157 C CA . ARG A 1 270 ? -12.133 11.056 -13.465 1.00 86.00 270 ARG A CA 1
ATOM 2158 C C . ARG A 1 270 ? -12.305 9.582 -13.121 1.00 86.00 270 ARG A C 1
ATOM 2160 O O . ARG A 1 270 ? -12.727 9.271 -12.009 1.00 86.00 270 ARG A O 1
ATOM 2167 N N . GLU A 1 271 ? -11.972 8.696 -14.045 1.00 86.06 271 GLU A N 1
ATOM 2168 C CA . GLU A 1 271 ? -12.066 7.245 -13.927 1.00 86.06 271 GLU A CA 1
ATOM 2169 C C . GLU A 1 271 ? -11.056 6.716 -12.908 1.00 86.06 271 GLU A C 1
ATOM 2171 O O . GLU A 1 271 ? -11.429 5.917 -12.048 1.00 86.06 271 GLU A O 1
ATOM 2176 N N . ILE A 1 272 ? -9.820 7.226 -12.928 1.00 84.12 272 ILE A N 1
ATOM 2177 C CA . ILE A 1 272 ? -8.786 6.940 -11.924 1.00 84.12 272 ILE A CA 1
ATOM 2178 C C . ILE A 1 272 ? -9.286 7.361 -10.545 1.00 84.12 272 ILE A C 1
ATOM 2180 O O . ILE A 1 272 ? -9.335 6.544 -9.629 1.00 84.12 272 ILE A O 1
ATOM 2184 N N . ASN A 1 273 ? -9.743 8.609 -10.401 1.00 81.19 273 ASN A N 1
ATOM 2185 C CA . ASN A 1 273 ? -10.265 9.109 -9.131 1.00 81.19 273 ASN A CA 1
ATOM 2186 C C . ASN A 1 273 ? -11.472 8.297 -8.660 1.00 81.19 273 ASN A C 1
ATOM 2188 O O . ASN A 1 273 ? -11.615 8.046 -7.468 1.00 81.19 273 ASN A O 1
ATOM 2192 N N . LYS A 1 274 ? -12.362 7.886 -9.568 1.00 79.94 274 LYS A N 1
ATOM 2193 C CA . LYS A 1 274 ? -13.515 7.042 -9.238 1.00 79.94 274 LYS A CA 1
ATOM 2194 C C . LYS A 1 274 ? -13.065 5.670 -8.739 1.00 79.94 274 LYS A C 1
ATOM 2196 O O . LYS A 1 274 ? -13.566 5.229 -7.709 1.00 79.94 274 LYS A O 1
ATOM 2201 N N . SER A 1 275 ? -12.108 5.047 -9.418 1.00 79.75 275 SER A N 1
ATOM 2202 C CA . SER A 1 275 ? -11.558 3.729 -9.077 1.00 79.75 275 SER A CA 1
ATOM 2203 C C . SER A 1 275 ? -10.818 3.776 -7.739 1.00 79.75 275 SER A C 1
ATOM 2205 O O . SER A 1 275 ? -11.129 3.004 -6.840 1.00 79.75 275 SER A O 1
ATOM 2207 N N . GLN A 1 276 ? -9.977 4.790 -7.516 1.00 74.00 276 GLN A N 1
ATOM 2208 C CA . GLN A 1 276 ? -9.318 5.044 -6.229 1.00 74.00 276 GLN A CA 1
ATOM 2209 C C . GLN A 1 276 ? -10.323 5.320 -5.097 1.00 74.00 276 GLN A C 1
ATOM 2211 O O . GLN A 1 276 ? -10.204 4.771 -4.002 1.00 74.00 276 GLN A O 1
ATOM 2216 N N . ARG A 1 277 ? -11.357 6.139 -5.347 1.00 66.25 277 ARG A N 1
ATOM 2217 C CA . ARG A 1 277 ? -12.407 6.460 -4.356 1.00 66.25 277 ARG A CA 1
ATOM 2218 C C . ARG A 1 277 ? -13.281 5.266 -3.991 1.00 66.25 277 ARG A C 1
ATOM 2220 O O . ARG A 1 277 ? -13.793 5.219 -2.868 1.00 66.25 277 ARG A O 1
ATOM 2227 N N . ASN A 1 278 ? -13.512 4.377 -4.950 1.00 65.88 278 ASN A N 1
ATOM 2228 C CA . ASN A 1 278 ? -14.287 3.156 -4.771 1.00 65.88 278 ASN A CA 1
ATOM 2229 C C . ASN A 1 278 ? -13.406 1.964 -4.389 1.00 65.88 278 ASN A C 1
ATOM 2231 O O . ASN A 1 278 ? -13.948 0.917 -4.069 1.00 65.88 278 ASN A O 1
ATOM 2235 N N . ARG A 1 279 ? -12.078 2.139 -4.383 1.00 66.81 279 ARG A N 1
ATOM 2236 C CA . ARG A 1 279 ? -11.083 1.093 -4.130 1.00 66.81 279 ARG A CA 1
ATOM 2237 C C . ARG A 1 279 ? -11.276 -0.130 -5.047 1.00 66.81 279 ARG A C 1
ATOM 2239 O O . ARG A 1 279 ? -11.099 -1.260 -4.612 1.00 66.81 279 ARG A O 1
ATOM 2246 N N . THR A 1 280 ? -11.641 0.112 -6.306 1.00 70.94 280 THR A N 1
ATOM 2247 C CA . THR A 1 280 ? -11.793 -0.907 -7.358 1.00 70.94 280 THR A CA 1
ATOM 2248 C C . THR A 1 280 ? -10.698 -0.755 -8.405 1.00 70.94 280 THR A C 1
ATOM 2250 O O . THR A 1 280 ? -10.153 0.339 -8.568 1.00 70.94 280 THR A O 1
ATOM 2253 N N . GLU A 1 281 ? -10.417 -1.816 -9.158 1.00 73.75 281 GLU A N 1
ATOM 2254 C CA . GLU A 1 281 ? -9.583 -1.704 -10.356 1.00 73.75 281 GLU A CA 1
ATOM 2255 C C . GLU A 1 281 ? -10.239 -0.768 -11.388 1.00 73.75 281 GLU A C 1
ATOM 2257 O O . GLU A 1 281 ? -11.477 -0.687 -11.456 1.00 73.75 281 GLU A O 1
ATOM 2262 N N . PRO A 1 282 ? -9.439 -0.022 -12.173 1.00 82.75 282 PRO A N 1
ATOM 2263 C CA . PRO A 1 282 ? -9.957 0.712 -13.315 1.00 82.75 282 PRO A CA 1
ATOM 2264 C C . PRO A 1 282 ? -10.675 -0.234 -14.288 1.00 82.75 282 PRO A C 1
ATOM 2266 O O . PRO A 1 282 ? -10.259 -1.377 -14.453 1.00 82.75 282 PRO A O 1
ATOM 2269 N N . PRO A 1 283 ? -11.746 0.207 -14.963 1.00 84.56 283 PRO A N 1
ATOM 2270 C CA . PRO A 1 283 ? -12.376 -0.609 -15.991 1.00 84.56 283 PRO A CA 1
ATOM 2271 C C . PRO A 1 283 ? -11.437 -0.794 -17.191 1.00 84.56 283 PRO A C 1
ATOM 2273 O O . PRO A 1 283 ? -10.654 0.094 -17.526 1.00 84.56 283 PRO A O 1
ATOM 2276 N N . GLU A 1 284 ? -11.554 -1.916 -17.895 1.00 85.19 284 GLU A N 1
ATOM 2277 C CA . GLU A 1 284 ? -10.854 -2.102 -19.168 1.00 85.19 284 GLU A CA 1
ATOM 2278 C C . GLU A 1 284 ? -11.348 -1.099 -20.232 1.00 85.19 284 GLU A C 1
ATOM 2280 O O . GLU A 1 284 ? -12.562 -0.884 -20.320 1.00 85.19 284 GLU A O 1
ATOM 2285 N N . PRO A 1 285 ? -10.472 -0.527 -21.084 1.00 86.12 285 PRO A N 1
ATOM 2286 C CA . PRO A 1 285 ? -9.042 -0.838 -21.254 1.00 86.12 285 PRO A CA 1
ATOM 2287 C C . PRO A 1 285 ? -8.070 -0.033 -20.368 1.00 86.12 285 PRO A C 1
ATOM 2289 O O . PRO A 1 285 ? -6.858 -0.145 -20.539 1.00 86.12 285 PRO A O 1
ATOM 2292 N N . LEU A 1 286 ? -8.551 0.803 -19.437 1.00 87.81 286 LEU A N 1
ATOM 2293 C CA . LEU A 1 286 ? -7.672 1.653 -18.618 1.00 87.81 286 LEU A CA 1
ATOM 2294 C C . LEU A 1 286 ? -6.747 0.819 -17.729 1.00 87.81 286 LEU A C 1
ATOM 2296 O O . LEU A 1 286 ? -5.595 1.194 -17.529 1.00 87.81 286 LEU A O 1
ATOM 2300 N N . ASN A 1 287 ? -7.241 -0.303 -17.204 1.00 88.62 287 ASN A N 1
ATOM 2301 C CA . ASN A 1 287 ? -6.429 -1.217 -16.407 1.00 88.62 287 ASN A CA 1
ATOM 2302 C C . ASN A 1 287 ? -5.212 -1.714 -17.200 1.00 88.62 287 ASN A C 1
ATOM 2304 O O . ASN A 1 287 ? -4.085 -1.573 -16.732 1.00 88.62 287 ASN A O 1
ATOM 2308 N N . GLN A 1 288 ? -5.423 -2.172 -18.440 1.00 90.50 288 GLN A N 1
ATOM 2309 C CA . GLN A 1 288 ? -4.350 -2.566 -19.354 1.00 90.50 288 GLN A CA 1
ATOM 2310 C C . GLN A 1 288 ? -3.357 -1.421 -19.633 1.00 90.50 288 GLN A C 1
ATOM 2312 O O . GLN A 1 288 ? -2.147 -1.637 -19.583 1.00 90.50 288 GLN A O 1
ATOM 2317 N N . ILE A 1 289 ? -3.846 -0.196 -19.876 1.00 92.50 289 ILE A N 1
ATOM 2318 C CA . ILE A 1 289 ? -3.003 0.998 -20.097 1.00 92.50 289 ILE A CA 1
ATOM 2319 C C . ILE A 1 289 ? -2.078 1.243 -18.898 1.00 92.50 289 ILE A C 1
ATOM 2321 O O . ILE A 1 289 ? -0.859 1.344 -19.054 1.00 92.50 289 ILE A O 1
ATOM 2325 N N . PHE A 1 290 ? -2.647 1.338 -17.693 1.00 91.81 290 PHE A N 1
ATOM 2326 C CA . PHE A 1 290 ? -1.874 1.651 -16.492 1.00 91.81 290 PHE A CA 1
ATOM 2327 C C . PHE A 1 290 ? -0.976 0.494 -16.066 1.00 91.81 290 PHE A C 1
ATOM 2329 O O . PHE A 1 290 ? 0.127 0.743 -15.580 1.00 91.81 290 PHE A O 1
ATOM 2336 N N . TYR A 1 291 ? -1.397 -0.751 -16.298 1.00 92.25 291 TYR A N 1
ATOM 2337 C CA . TYR A 1 291 ? -0.540 -1.917 -16.123 1.00 92.25 291 TYR A CA 1
ATOM 2338 C C . TYR A 1 291 ? 0.690 -1.833 -17.030 1.00 92.25 291 TYR A C 1
ATOM 2340 O O . TYR A 1 291 ? 1.809 -1.948 -16.535 1.00 92.25 291 TYR A O 1
ATOM 2348 N N . CYS A 1 292 ? 0.502 -1.556 -18.324 1.00 94.75 292 CYS A N 1
ATOM 2349 C CA . CYS A 1 292 ? 1.604 -1.425 -19.2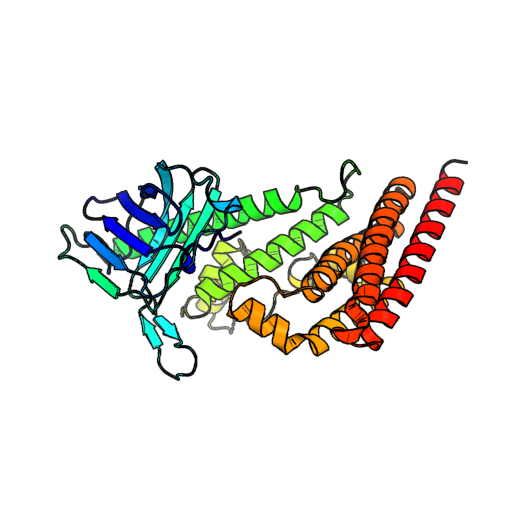73 1.00 94.75 292 CYS A CA 1
ATOM 2350 C C . CYS A 1 292 ? 2.575 -0.314 -18.863 1.00 94.75 292 CYS A C 1
ATOM 2352 O O . CYS A 1 292 ? 3.777 -0.552 -18.802 1.00 94.75 292 CYS A O 1
ATOM 2354 N N . ILE A 1 293 ? 2.067 0.878 -18.529 1.00 94.94 293 ILE A N 1
ATOM 2355 C CA . ILE A 1 293 ? 2.894 2.013 -18.086 1.00 94.94 293 ILE A CA 1
ATOM 2356 C C . ILE A 1 293 ? 3.680 1.654 -16.817 1.00 94.94 293 ILE A C 1
ATOM 2358 O O . ILE A 1 293 ? 4.895 1.862 -16.771 1.00 94.94 293 ILE A O 1
ATOM 2362 N N . ARG A 1 294 ? 3.016 1.075 -15.805 1.00 92.50 294 ARG A N 1
ATOM 2363 C CA . AR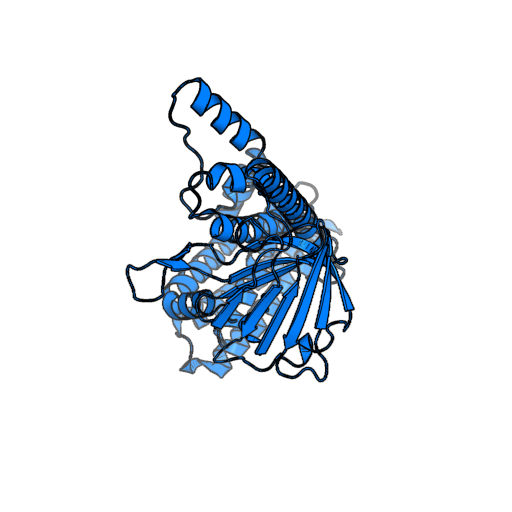G A 1 294 ? 3.657 0.622 -14.557 1.00 92.50 294 ARG A CA 1
ATOM 2364 C C . ARG A 1 294 ? 4.728 -0.431 -14.829 1.00 92.50 294 ARG A C 1
ATOM 2366 O O . ARG A 1 294 ? 5.772 -0.414 -14.186 1.00 92.50 294 ARG A O 1
ATOM 2373 N N . TYR A 1 295 ? 4.485 -1.321 -15.788 1.00 93.38 295 TYR A N 1
ATOM 2374 C CA . TYR A 1 295 ? 5.428 -2.361 -16.166 1.00 93.38 295 TYR A CA 1
ATOM 2375 C C . TYR A 1 295 ? 6.663 -1.765 -16.853 1.00 93.38 295 TYR A C 1
ATOM 2377 O O . TYR A 1 295 ? 7.769 -1.940 -16.350 1.00 93.38 295 TYR A O 1
ATOM 2385 N N . ILE A 1 296 ? 6.501 -1.023 -17.954 1.00 95.44 296 ILE A N 1
ATOM 2386 C CA . ILE A 1 296 ? 7.625 -0.605 -18.813 1.00 95.44 296 ILE A 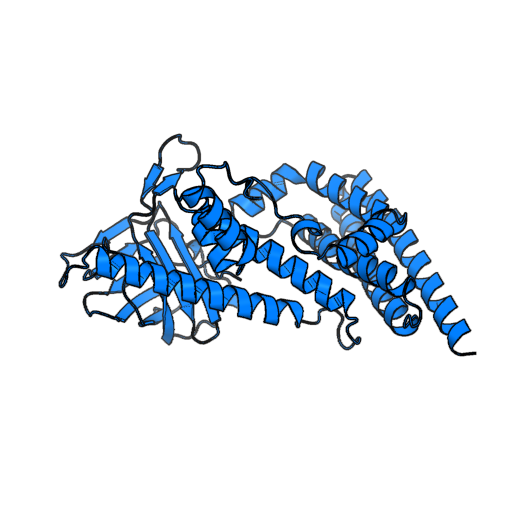CA 1
ATOM 2387 C C . ILE A 1 296 ? 8.488 0.507 -18.207 1.00 95.44 296 ILE A C 1
ATOM 2389 O O . ILE A 1 296 ? 9.701 0.502 -18.405 1.00 95.44 296 ILE A O 1
ATOM 2393 N N . THR A 1 297 ? 7.900 1.442 -17.453 1.00 95.31 297 THR A N 1
ATOM 2394 C CA . THR A 1 297 ? 8.606 2.631 -16.935 1.00 95.31 297 THR A CA 1
ATOM 2395 C C . THR A 1 297 ? 9.864 2.278 -16.127 1.00 95.31 297 THR A C 1
ATOM 2397 O O . THR A 1 297 ? 10.947 2.750 -16.488 1.00 95.31 297 THR A O 1
ATOM 2400 N N . PRO A 1 298 ? 9.793 1.433 -15.076 1.00 94.00 298 PRO A N 1
ATOM 2401 C CA . PRO A 1 298 ? 10.980 1.071 -14.304 1.00 94.00 298 PRO A CA 1
ATOM 2402 C C . PRO A 1 298 ? 11.985 0.231 -15.106 1.00 94.00 298 PRO A C 1
ATOM 2404 O O . PRO A 1 298 ? 13.184 0.389 -14.891 1.00 94.00 298 PRO A O 1
ATOM 2407 N N . ARG A 1 299 ? 11.549 -0.611 -16.061 1.00 94.75 299 ARG A N 1
ATOM 2408 C CA . ARG A 1 299 ? 12.478 -1.400 -16.899 1.00 94.75 299 ARG A CA 1
ATOM 2409 C C . ARG A 1 299 ? 13.263 -0.525 -17.864 1.00 94.75 299 ARG A C 1
ATOM 2411 O O . ARG A 1 299 ? 14.470 -0.716 -17.997 1.00 94.75 299 ARG A O 1
ATOM 2418 N N . ILE A 1 300 ? 12.598 0.433 -18.511 1.00 96.44 300 ILE A N 1
ATOM 2419 C CA . ILE A 1 300 ? 13.254 1.390 -19.406 1.00 96.44 300 ILE A CA 1
ATOM 2420 C C . ILE A 1 300 ? 14.275 2.198 -18.610 1.00 96.44 300 ILE A C 1
ATOM 2422 O O . ILE A 1 300 ? 15.435 2.263 -19.006 1.00 96.44 300 ILE A O 1
ATOM 2426 N N . LEU A 1 301 ? 13.882 2.746 -17.455 1.00 96.38 301 LEU A N 1
ATOM 2427 C CA . LEU A 1 301 ? 14.802 3.500 -16.605 1.00 96.38 301 LEU A CA 1
ATOM 2428 C C . LEU A 1 301 ? 15.998 2.652 -16.156 1.00 96.38 301 LEU A C 1
ATOM 2430 O O . LEU A 1 301 ? 17.135 3.106 -16.250 1.00 96.38 301 LEU A O 1
ATOM 2434 N N . SER A 1 302 ? 15.752 1.414 -15.723 1.00 95.19 302 SER A N 1
ATOM 2435 C CA . SER A 1 302 ? 16.804 0.482 -15.312 1.00 95.19 302 SER A CA 1
ATOM 2436 C C . SER A 1 302 ? 17.778 0.168 -16.448 1.00 95.19 302 SER A C 1
ATOM 2438 O O . SER A 1 302 ? 18.987 0.198 -16.234 1.00 95.19 302 SER A O 1
ATOM 2440 N N . CYS A 1 303 ? 17.289 -0.076 -17.670 1.00 95.69 303 CYS A N 1
ATOM 2441 C CA . CYS A 1 303 ? 18.158 -0.320 -18.824 1.00 95.69 303 CYS A CA 1
ATOM 2442 C C . CYS A 1 303 ? 18.990 0.922 -19.185 1.00 95.69 303 CYS A C 1
ATOM 2444 O O . CYS A 1 303 ? 20.174 0.798 -19.475 1.00 95.69 303 CYS A O 1
ATOM 2446 N N . LEU A 1 304 ? 18.413 2.123 -19.111 1.00 96.12 304 LEU A N 1
ATOM 2447 C CA . LEU A 1 304 ? 19.150 3.370 -19.354 1.00 96.12 304 LEU A CA 1
ATOM 2448 C C . LEU A 1 304 ? 20.237 3.631 -18.303 1.00 96.12 304 LEU A C 1
ATOM 2450 O O . LEU A 1 304 ? 21.287 4.183 -18.624 1.00 96.12 304 LEU A O 1
ATOM 2454 N N . LEU A 1 305 ? 19.991 3.247 -17.048 1.00 95.19 305 LEU A N 1
ATOM 2455 C CA . LEU A 1 305 ? 20.990 3.315 -15.980 1.00 95.19 305 LEU A CA 1
ATOM 2456 C C . LEU A 1 305 ? 22.108 2.293 -16.208 1.00 95.19 305 LEU A C 1
ATOM 2458 O O . LEU A 1 305 ? 23.277 2.662 -16.192 1.00 95.19 305 LEU A O 1
ATOM 2462 N N . GLN A 1 306 ? 21.747 1.048 -16.530 1.00 94.50 306 GLN A N 1
ATOM 2463 C CA . GLN A 1 306 ? 22.695 -0.023 -16.851 1.00 94.50 306 GLN A CA 1
ATOM 2464 C C . GLN A 1 306 ? 23.599 0.325 -18.038 1.00 94.50 306 GLN A C 1
ATOM 2466 O O . GLN A 1 306 ? 24.786 0.024 -18.001 1.00 94.50 306 GLN A O 1
ATOM 2471 N N . GLU A 1 307 ? 23.082 0.994 -19.074 1.00 92.56 307 GLU A N 1
ATOM 2472 C CA . GLU A 1 307 ? 23.878 1.384 -20.248 1.00 92.56 307 GLU A CA 1
ATOM 2473 C C . GLU A 1 307 ? 25.037 2.337 -19.898 1.00 92.56 307 GLU A C 1
ATOM 2475 O O . GLU A 1 307 ? 26.056 2.352 -20.587 1.00 92.56 307 GLU A O 1
ATOM 2480 N N . LYS A 1 308 ? 24.907 3.117 -18.816 1.00 89.19 308 LYS A N 1
ATOM 2481 C CA . LYS A 1 308 ? 25.954 4.039 -18.344 1.00 89.19 308 LYS A CA 1
ATOM 2482 C C . LYS A 1 308 ? 27.049 3.345 -17.540 1.00 89.19 308 LYS A C 1
ATOM 2484 O O . LYS A 1 308 ? 28.071 3.966 -17.244 1.00 89.19 308 LYS A O 1
ATOM 2489 N N . GLU A 1 309 ? 26.853 2.083 -17.181 1.00 89.00 309 GLU A N 1
ATOM 2490 C CA . GLU A 1 309 ? 27.813 1.314 -16.406 1.00 89.00 309 GLU A CA 1
ATOM 2491 C C . GLU A 1 309 ? 28.856 0.655 -17.311 1.00 89.00 309 GLU A C 1
ATOM 2493 O O . GLU A 1 309 ? 28.567 0.147 -18.391 1.00 89.00 309 GLU A O 1
ATOM 2498 N N . ASN A 1 310 ? 30.103 0.600 -16.837 1.00 80.31 310 ASN A N 1
ATOM 2499 C CA . ASN A 1 310 ? 31.224 0.053 -17.611 1.00 80.31 310 ASN A CA 1
ATOM 2500 C C . ASN A 1 310 ? 31.093 -1.451 -17.940 1.00 80.31 310 ASN A C 1
ATOM 2502 O O . ASN A 1 310 ? 31.838 -1.950 -18.780 1.00 80.31 310 ASN A O 1
ATOM 2506 N N . ALA A 1 311 ? 30.198 -2.179 -17.265 1.00 81.88 311 ALA A N 1
ATOM 2507 C CA . ALA A 1 311 ? 30.013 -3.627 -17.391 1.00 81.88 311 ALA A CA 1
ATOM 2508 C C . ALA A 1 311 ? 28.552 -4.000 -17.709 1.00 81.88 311 ALA A C 1
ATOM 2510 O O . ALA A 1 311 ? 28.027 -4.973 -17.170 1.00 81.88 311 ALA A O 1
ATOM 2511 N N . ALA A 1 312 ? 27.896 -3.212 -18.565 1.00 86.50 312 ALA A N 1
ATOM 2512 C CA . ALA A 1 312 ? 26.511 -3.430 -18.966 1.00 86.50 312 ALA A CA 1
ATOM 2513 C C . ALA A 1 312 ? 26.298 -4.814 -19.619 1.00 86.50 312 ALA A C 1
ATOM 2515 O O . ALA A 1 312 ? 26.924 -5.153 -20.629 1.00 86.50 312 ALA A O 1
ATOM 2516 N N . ASP A 1 313 ? 25.373 -5.609 -19.074 1.00 91.75 313 ASP A N 1
ATOM 2517 C CA . ASP A 1 313 ? 24.940 -6.872 -19.681 1.00 91.75 313 ASP A CA 1
ATOM 2518 C C . ASP A 1 313 ? 23.876 -6.613 -20.755 1.00 91.75 313 ASP A C 1
ATOM 2520 O O . ASP A 1 313 ? 22.667 -6.770 -20.551 1.00 91.75 313 ASP A O 1
ATOM 2524 N N . TYR A 1 314 ? 24.349 -6.247 -21.945 1.00 92.81 314 TYR A N 1
ATOM 2525 C CA . TYR A 1 314 ? 23.492 -5.972 -23.096 1.00 92.81 314 TYR A CA 1
ATOM 2526 C C . TYR A 1 314 ? 22.605 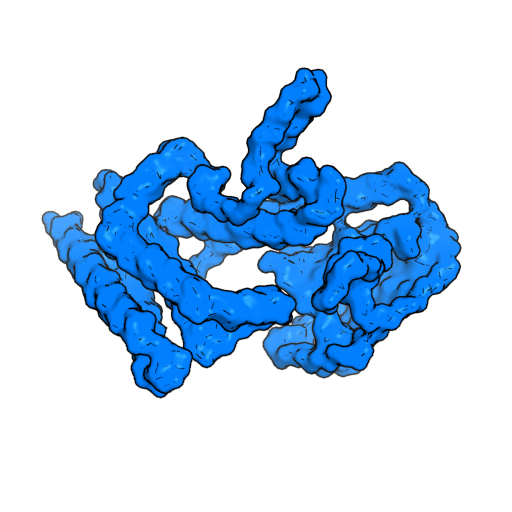-7.154 -23.510 1.00 92.81 314 TYR A C 1
ATOM 2528 O O . TYR A 1 314 ? 21.570 -6.939 -24.138 1.00 92.81 314 TYR A O 1
ATOM 2536 N N . CYS A 1 315 ? 22.980 -8.398 -23.180 1.00 92.62 315 CYS A N 1
ATOM 2537 C CA . CYS A 1 315 ? 22.153 -9.567 -23.480 1.00 92.62 315 CYS A CA 1
ATOM 2538 C C . CYS A 1 315 ? 20.895 -9.568 -22.602 1.00 92.62 315 CYS A C 1
ATOM 2540 O O . CYS A 1 315 ? 19.773 -9.607 -23.115 1.00 92.62 315 CYS A O 1
ATOM 2542 N N . THR A 1 316 ? 21.081 -9.444 -21.285 1.00 92.81 316 THR A N 1
ATOM 2543 C CA . THR A 1 316 ? 19.972 -9.378 -20.325 1.00 92.81 316 THR A CA 1
ATOM 2544 C C . THR A 1 316 ? 19.116 -8.131 -20.550 1.00 92.81 316 THR A C 1
ATOM 2546 O O . THR A 1 316 ? 17.888 -8.223 -20.552 1.00 92.81 316 THR A O 1
ATOM 2549 N N . MET A 1 317 ? 19.735 -6.977 -20.821 1.00 94.75 317 MET A N 1
ATOM 2550 C CA . MET A 1 317 ? 19.009 -5.739 -21.123 1.00 94.75 317 MET A CA 1
ATOM 2551 C C . MET A 1 317 ? 18.143 -5.877 -22.384 1.00 94.75 317 MET A C 1
ATOM 2553 O O . MET A 1 317 ? 16.966 -5.517 -22.363 1.00 94.75 317 MET A O 1
ATOM 2557 N N . ALA A 1 318 ? 18.677 -6.449 -23.470 1.00 95.12 318 ALA A N 1
ATOM 2558 C CA . ALA A 1 318 ? 17.912 -6.672 -24.697 1.00 95.12 318 ALA A CA 1
ATOM 2559 C C . ALA A 1 318 ? 16.745 -7.651 -24.487 1.00 95.12 318 ALA A C 1
ATOM 2561 O O . ALA A 1 318 ? 15.669 -7.448 -25.051 1.00 95.12 318 ALA A O 1
ATOM 2562 N N . ALA A 1 319 ? 16.932 -8.691 -23.668 1.00 94.50 319 ALA A N 1
ATOM 2563 C CA . ALA A 1 319 ? 15.868 -9.628 -23.314 1.00 94.50 319 ALA A CA 1
ATOM 2564 C C . ALA A 1 319 ? 14.761 -8.954 -22.483 1.00 94.50 319 ALA A C 1
ATOM 2566 O O . ALA A 1 319 ? 13.578 -9.124 -22.779 1.00 94.50 319 ALA A O 1
ATOM 2567 N N . ARG A 1 320 ? 15.129 -8.125 -21.498 1.00 94.44 320 ARG A N 1
ATOM 2568 C CA . ARG A 1 320 ? 14.178 -7.341 -20.693 1.00 94.44 320 ARG A CA 1
ATOM 2569 C C . ARG A 1 320 ? 13.401 -6.337 -21.544 1.00 94.44 320 ARG A C 1
ATOM 2571 O O . ARG A 1 320 ? 12.184 -6.211 -21.408 1.00 94.44 320 ARG A O 1
ATOM 2578 N N . MET A 1 321 ? 14.076 -5.665 -22.474 1.00 96.38 321 MET A N 1
ATOM 2579 C CA . MET A 1 321 ? 13.411 -4.755 -23.403 1.00 96.38 321 MET A CA 1
ATOM 2580 C C . MET A 1 321 ? 12.475 -5.484 -24.370 1.00 96.38 321 MET A C 1
ATOM 2582 O O . MET A 1 321 ? 11.415 -4.949 -24.685 1.00 96.38 321 MET A O 1
ATOM 2586 N N . ALA A 1 322 ? 12.779 -6.722 -24.771 1.00 96.00 322 ALA A N 1
ATOM 2587 C CA . ALA A 1 322 ? 11.858 -7.530 -25.573 1.00 96.00 322 ALA A CA 1
ATOM 2588 C C . ALA A 1 322 ? 10.539 -7.830 -24.832 1.00 96.00 322 ALA A C 1
ATOM 2590 O O . ALA A 1 322 ? 9.475 -7.803 -25.451 1.00 96.00 322 ALA A O 1
ATOM 2591 N N . LEU A 1 323 ? 10.577 -8.031 -23.507 1.00 95.44 323 LEU A N 1
ATOM 2592 C CA . LEU A 1 323 ? 9.357 -8.145 -22.695 1.00 95.44 323 LEU A CA 1
ATOM 2593 C C . LEU A 1 323 ? 8.552 -6.836 -22.699 1.00 95.44 323 LEU A C 1
ATOM 2595 O O . LEU A 1 323 ? 7.329 -6.866 -22.824 1.00 95.44 323 LEU A O 1
ATOM 2599 N N . CYS A 1 324 ? 9.224 -5.683 -22.630 1.00 96.19 324 CYS A N 1
ATOM 2600 C CA . CYS A 1 324 ? 8.564 -4.377 -22.721 1.00 96.19 324 CYS A CA 1
ATOM 2601 C C . CYS A 1 324 ? 7.908 -4.151 -24.094 1.00 96.19 324 CYS A C 1
ATOM 2603 O O . CYS A 1 324 ? 6.791 -3.634 -24.155 1.00 96.19 324 CYS A O 1
ATOM 2605 N N . VAL A 1 325 ? 8.564 -4.569 -25.185 1.00 97.31 325 VAL A N 1
ATOM 2606 C CA . VAL A 1 325 ? 7.989 -4.541 -26.543 1.00 97.31 325 VAL A CA 1
ATOM 2607 C C . VAL A 1 325 ? 6.711 -5.372 -26.594 1.00 97.31 325 VAL A C 1
ATOM 2609 O O . VAL A 1 325 ? 5.692 -4.894 -27.087 1.00 97.31 325 VAL A O 1
ATOM 2612 N N . GLU A 1 326 ? 6.740 -6.594 -26.060 1.00 95.75 326 GLU A N 1
ATOM 2613 C CA . GLU A 1 326 ? 5.579 -7.485 -26.081 1.00 95.75 326 GLU A CA 1
ATOM 2614 C C . GLU A 1 326 ? 4.405 -6.919 -25.267 1.00 95.75 326 GLU A C 1
ATOM 2616 O O . GLU A 1 326 ? 3.283 -6.867 -25.768 1.00 95.75 326 GLU A O 1
ATOM 2621 N N . GLN A 1 327 ? 4.656 -6.395 -24.063 1.00 95.25 327 GLN A N 1
ATOM 2622 C CA . GLN A 1 327 ? 3.613 -5.763 -23.240 1.00 95.25 327 GLN A CA 1
ATOM 2623 C C . GLN A 1 327 ? 3.006 -4.518 -23.903 1.00 95.25 327 GLN A C 1
ATOM 2625 O O . GLN A 1 327 ? 1.785 -4.322 -23.900 1.00 95.25 327 GLN A O 1
ATOM 2630 N N . THR A 1 328 ? 3.846 -3.692 -24.531 1.00 96.06 328 THR A N 1
ATOM 2631 C CA . THR A 1 328 ? 3.385 -2.499 -25.255 1.00 96.06 328 THR A CA 1
ATOM 2632 C C . THR A 1 328 ? 2.558 -2.899 -26.477 1.00 96.06 328 THR A C 1
ATOM 2634 O O . THR A 1 328 ? 1.486 -2.343 -26.708 1.00 96.06 328 THR A O 1
ATOM 2637 N N . ARG A 1 329 ? 2.988 -3.929 -27.219 1.00 96.44 329 ARG A N 1
ATOM 2638 C CA . ARG A 1 329 ? 2.272 -4.467 -28.384 1.00 96.44 329 ARG A CA 1
ATOM 2639 C C . ARG A 1 329 ? 0.901 -5.026 -28.017 1.00 96.44 329 ARG A C 1
ATOM 2641 O O . ARG A 1 329 ? -0.072 -4.738 -28.709 1.00 96.44 329 ARG A O 1
ATOM 2648 N N . GLN A 1 330 ? 0.813 -5.800 -26.936 1.00 94.25 330 GLN A N 1
ATOM 2649 C CA . GLN A 1 330 ? -0.462 -6.324 -26.435 1.00 94.25 330 GLN A CA 1
ATOM 2650 C C . GLN A 1 330 ? -1.421 -5.191 -26.064 1.00 94.25 330 GLN A C 1
ATOM 2652 O O . GLN A 1 330 ? -2.608 -5.253 -26.382 1.00 94.25 330 GLN A O 1
ATOM 2657 N N . THR A 1 331 ? -0.894 -4.128 -25.456 1.00 94.19 331 THR A N 1
ATOM 2658 C CA . THR A 1 331 ? -1.677 -2.942 -25.104 1.00 94.19 331 THR A CA 1
ATOM 2659 C C . THR A 1 331 ? -2.176 -2.215 -26.352 1.00 94.19 331 THR A C 1
ATOM 2661 O O . THR A 1 331 ? -3.376 -1.983 -26.450 1.00 94.19 331 THR A O 1
ATOM 2664 N N . VAL A 1 332 ? -1.320 -1.951 -27.347 1.00 93.56 332 VAL A N 1
ATOM 2665 C CA . VAL A 1 332 ? -1.732 -1.360 -28.640 1.00 93.56 332 VAL A CA 1
ATOM 2666 C C . VAL A 1 332 ? -2.841 -2.188 -29.297 1.00 93.56 332 VAL A C 1
ATOM 2668 O O . VAL A 1 332 ? -3.890 -1.647 -29.638 1.00 93.56 332 VAL A O 1
ATOM 2671 N N . ALA A 1 333 ? -2.674 -3.511 -29.378 1.00 91.81 333 ALA A N 1
ATOM 2672 C CA . ALA A 1 333 ? -3.687 -4.394 -29.953 1.00 91.81 333 ALA A CA 1
ATOM 2673 C C . ALA A 1 333 ? -5.027 -4.335 -29.191 1.00 91.81 333 ALA A C 1
ATOM 2675 O O . ALA A 1 333 ? -6.098 -4.352 -29.801 1.00 91.81 333 ALA A O 1
ATOM 2676 N N . ALA A 1 334 ? -4.992 -4.241 -27.858 1.00 89.69 334 ALA A N 1
ATOM 2677 C CA . ALA A 1 334 ? -6.194 -4.091 -27.040 1.00 89.69 334 ALA A CA 1
ATOM 2678 C C . ALA A 1 334 ? -6.893 -2.737 -27.261 1.00 89.69 334 ALA A C 1
ATOM 2680 O O . ALA A 1 334 ? -8.128 -2.683 -27.269 1.00 89.69 334 ALA A O 1
ATOM 2681 N N . LEU A 1 335 ? -6.120 -1.664 -27.460 1.00 88.69 335 LEU A N 1
ATOM 2682 C CA . LEU A 1 335 ? -6.636 -0.331 -27.776 1.00 88.69 335 LEU A CA 1
ATOM 2683 C C . LEU A 1 335 ? -7.284 -0.293 -29.162 1.00 88.69 335 LEU A C 1
ATOM 2685 O O . LEU A 1 335 ? -8.399 0.211 -29.283 1.00 88.69 335 LEU A O 1
ATOM 2689 N N . ASP A 1 336 ? -6.669 -0.917 -30.168 1.00 86.56 336 ASP A N 1
ATOM 2690 C CA . ASP A 1 336 ? -7.217 -0.996 -31.527 1.00 86.56 336 ASP A CA 1
ATOM 2691 C C . ASP A 1 336 ? -8.577 -1.706 -31.571 1.00 86.56 336 ASP A C 1
ATOM 2693 O O . ASP A 1 336 ? -9.511 -1.250 -32.235 1.00 86.56 336 ASP A O 1
ATOM 2697 N N . ILE A 1 337 ? -8.733 -2.795 -30.810 1.00 86.06 337 ILE A N 1
ATOM 2698 C CA . ILE A 1 337 ? -10.011 -3.519 -30.699 1.00 86.06 337 ILE A CA 1
ATOM 2699 C C . ILE A 1 337 ? -11.092 -2.641 -30.047 1.00 86.06 337 ILE A C 1
ATOM 2701 O O . ILE A 1 337 ? -12.279 -2.781 -30.348 1.00 86.06 337 ILE A O 1
ATOM 2705 N N . ARG A 1 338 ? -10.700 -1.731 -29.148 1.00 82.94 338 ARG A N 1
ATOM 2706 C CA . ARG A 1 338 ? -11.603 -0.905 -28.331 1.00 82.94 338 ARG A CA 1
ATOM 2707 C C . ARG A 1 338 ? -11.528 0.578 -28.679 1.00 82.94 338 ARG A C 1
ATOM 2709 O O . ARG A 1 338 ? -11.840 1.417 -27.836 1.00 82.94 338 ARG A O 1
ATOM 2716 N N . ARG A 1 339 ? -11.190 0.902 -29.927 1.00 75.06 339 ARG A N 1
ATOM 2717 C CA . ARG A 1 339 ? -10.931 2.272 -30.392 1.00 75.06 339 ARG A CA 1
ATOM 2718 C C . ARG A 1 339 ? -12.067 3.263 -30.120 1.00 75.06 339 ARG A C 1
ATOM 2720 O O . ARG A 1 339 ? -11.830 4.446 -29.955 1.00 75.06 339 ARG A O 1
ATOM 2727 N N . SER A 1 340 ? -13.311 2.798 -29.991 1.00 75.12 340 SER A N 1
ATOM 2728 C CA . SER A 1 340 ? -14.446 3.657 -29.622 1.00 75.12 340 SER A CA 1
ATOM 2729 C C . SER A 1 340 ? -14.462 4.111 -28.151 1.00 75.12 340 SER A C 1
ATOM 2731 O O . SER A 1 340 ? -15.321 4.907 -27.781 1.00 75.12 340 SER A O 1
ATOM 2733 N N . GLN A 1 341 ? -13.614 3.545 -27.288 1.00 73.50 341 GLN A N 1
ATOM 2734 C CA . GLN A 1 341 ? -13.597 3.770 -25.833 1.00 73.50 341 GLN A CA 1
ATOM 2735 C C . GLN A 1 341 ? -12.384 4.583 -25.361 1.00 73.50 341 GLN A C 1
ATOM 2737 O O . GLN A 1 341 ? -12.352 5.004 -24.205 1.00 73.50 341 GLN A O 1
ATOM 2742 N N . VAL A 1 342 ? -11.394 4.784 -26.229 1.00 78.00 342 VAL A N 1
ATOM 2743 C CA . VAL A 1 342 ? -10.125 5.451 -25.925 1.00 78.00 342 VAL A CA 1
ATOM 2744 C C . VAL A 1 342 ? -9.876 6.515 -26.985 1.00 78.00 342 VAL A C 1
ATOM 2746 O O . VAL A 1 342 ? -10.229 6.326 -28.141 1.00 78.00 342 VAL A O 1
ATOM 2749 N N . ASP A 1 343 ? -9.311 7.646 -26.574 1.00 82.50 343 ASP A N 1
ATOM 2750 C CA . ASP A 1 343 ? -8.961 8.729 -27.496 1.00 82.50 343 ASP A CA 1
ATOM 2751 C C . ASP A 1 343 ? -7.892 8.264 -28.496 1.00 82.50 343 ASP A C 1
ATOM 2753 O O . ASP A 1 343 ? -6.972 7.512 -28.143 1.00 82.50 343 ASP A O 1
ATOM 2757 N N . ASP A 1 344 ? -8.024 8.709 -29.745 1.00 86.31 344 ASP A N 1
ATOM 2758 C CA . ASP A 1 344 ? -7.073 8.406 -30.810 1.00 86.31 344 ASP A CA 1
ATOM 2759 C C . ASP A 1 344 ? -5.662 8.895 -30.434 1.00 86.31 344 ASP A C 1
ATOM 2761 O O . ASP A 1 344 ? -4.694 8.187 -30.713 1.00 86.31 344 ASP A O 1
ATOM 2765 N N . GLU A 1 345 ? -5.532 10.013 -29.699 1.00 91.31 345 GLU A N 1
ATOM 2766 C CA . GLU A 1 345 ? -4.229 10.536 -29.259 1.00 91.31 345 GLU A CA 1
ATOM 2767 C C . GLU A 1 345 ? -3.471 9.524 -28.382 1.00 91.31 345 GLU A C 1
ATOM 2769 O O . GLU A 1 345 ? -2.275 9.303 -28.568 1.00 91.31 345 GLU A O 1
ATOM 2774 N N . VAL A 1 346 ? -4.155 8.846 -27.454 1.00 90.81 346 VAL A N 1
ATOM 2775 C CA . VAL A 1 346 ? -3.523 7.833 -26.584 1.00 90.81 346 VAL A CA 1
ATOM 2776 C C . VAL A 1 346 ? -3.062 6.633 -27.400 1.00 90.81 346 VAL A C 1
ATOM 2778 O O . VAL A 1 346 ? -1.962 6.124 -27.188 1.00 90.81 346 VAL A O 1
ATOM 2781 N N . THR A 1 347 ? -3.884 6.195 -28.351 1.00 90.81 347 THR A N 1
ATOM 2782 C CA . THR A 1 347 ? -3.583 5.036 -29.201 1.00 90.81 347 THR A CA 1
ATOM 2783 C C . THR A 1 347 ? -2.380 5.316 -30.109 1.00 90.81 347 THR A C 1
ATOM 2785 O O . THR A 1 347 ? -1.474 4.485 -30.222 1.00 90.81 347 THR A O 1
ATOM 2788 N N . GLU A 1 348 ? -2.315 6.513 -30.696 1.00 93.00 348 GLU A N 1
ATOM 2789 C CA . GLU A 1 348 ? -1.172 6.967 -31.494 1.00 93.00 348 GLU A CA 1
ATOM 2790 C C . GLU A 1 348 ? 0.107 7.062 -30.655 1.00 93.00 348 GLU A C 1
ATOM 2792 O O . GLU A 1 348 ? 1.161 6.586 -31.080 1.00 93.00 348 GLU A O 1
ATOM 2797 N N . ARG A 1 349 ? 0.028 7.599 -29.429 1.00 93.94 349 ARG A N 1
ATOM 2798 C CA . ARG A 1 349 ? 1.189 7.691 -28.528 1.00 93.94 349 ARG A CA 1
ATOM 2799 C C . ARG A 1 349 ? 1.716 6.325 -28.098 1.00 93.94 349 ARG A C 1
ATOM 2801 O O . ARG A 1 349 ? 2.929 6.139 -28.075 1.00 93.94 349 ARG A O 1
ATOM 2808 N N . PHE A 1 350 ? 0.842 5.361 -27.809 1.00 94.31 350 PHE A N 1
ATOM 2809 C CA . PHE A 1 350 ? 1.264 3.984 -27.530 1.00 94.31 350 PHE A CA 1
ATOM 2810 C C . PHE A 1 350 ? 1.915 3.315 -28.746 1.00 94.31 350 PHE A C 1
ATOM 2812 O O . PHE A 1 350 ? 2.892 2.585 -28.587 1.00 94.31 350 PHE A O 1
ATOM 2819 N N . SER A 1 351 ? 1.412 3.585 -29.952 1.00 94.56 351 SER A N 1
ATOM 2820 C CA . SER A 1 351 ? 1.995 3.060 -31.194 1.00 94.56 351 SER A CA 1
ATOM 2821 C C . SER A 1 351 ? 3.388 3.642 -31.449 1.00 94.56 351 SER A C 1
ATOM 2823 O O . SER A 1 351 ? 4.328 2.892 -31.699 1.00 94.56 351 SER A O 1
ATOM 2825 N N . SER A 1 352 ? 3.550 4.959 -31.284 1.00 95.62 352 SER A N 1
ATOM 2826 C CA . SER A 1 352 ? 4.857 5.628 -31.350 1.00 95.62 352 SER A CA 1
ATOM 2827 C C . SER A 1 352 ? 5.826 5.080 -30.299 1.00 95.62 352 SER A C 1
ATOM 2829 O O . SER A 1 352 ? 6.986 4.819 -30.603 1.00 95.62 352 SER A O 1
ATOM 2831 N N . LEU A 1 353 ? 5.351 4.863 -29.069 1.00 95.81 353 LEU A N 1
ATOM 2832 C CA . LEU A 1 353 ? 6.175 4.299 -28.004 1.00 95.81 353 LEU A CA 1
ATOM 2833 C C . LEU A 1 353 ? 6.622 2.867 -28.332 1.00 95.81 353 LEU A C 1
ATOM 2835 O O . LEU A 1 353 ? 7.765 2.512 -28.062 1.00 95.81 353 LEU A O 1
ATOM 2839 N N . LEU A 1 354 ? 5.755 2.045 -28.932 1.00 96.81 354 LEU A N 1
ATOM 2840 C CA . LEU A 1 354 ? 6.107 0.687 -29.349 1.00 96.81 354 LEU A CA 1
ATOM 2841 C C . LEU A 1 354 ? 7.277 0.679 -30.344 1.00 96.81 354 LEU A C 1
ATOM 2843 O O . LEU A 1 354 ? 8.182 -0.145 -30.202 1.00 96.81 354 LEU A O 1
ATOM 2847 N N . GLU A 1 355 ? 7.271 1.583 -31.326 1.00 96.56 355 GLU A N 1
ATOM 2848 C CA . GLU A 1 355 ? 8.360 1.710 -32.304 1.00 96.56 355 GLU A CA 1
ATOM 2849 C C . GLU A 1 355 ? 9.690 2.067 -31.626 1.00 96.56 355 GLU A C 1
ATOM 2851 O O . GLU A 1 355 ? 10.722 1.459 -31.913 1.00 96.56 355 GLU A O 1
ATOM 2856 N N . GLU A 1 356 ? 9.658 2.992 -30.671 1.00 95.94 356 GLU A N 1
ATOM 2857 C CA . GLU A 1 356 ? 10.842 3.498 -29.969 1.00 95.94 356 GLU A CA 1
ATOM 2858 C C . GLU A 1 356 ? 11.416 2.476 -28.978 1.00 95.94 356 GLU A C 1
ATOM 2860 O O . GLU A 1 356 ? 12.626 2.244 -28.934 1.00 95.94 356 GLU A O 1
ATOM 2865 N N . VAL A 1 357 ? 10.549 1.783 -28.232 1.00 95.38 357 VAL A N 1
ATOM 2866 C CA . VAL A 1 357 ? 10.935 0.663 -27.358 1.00 95.38 357 VAL A CA 1
ATOM 2867 C C . VAL A 1 357 ? 11.555 -0.467 -28.189 1.00 95.38 357 VAL A C 1
ATOM 2869 O O . VAL A 1 357 ? 12.566 -1.040 -27.776 1.00 95.38 357 VAL A O 1
ATOM 2872 N N . ASN A 1 358 ? 10.997 -0.772 -29.367 1.00 96.69 358 ASN A N 1
ATOM 2873 C CA . ASN A 1 358 ? 11.547 -1.787 -30.269 1.00 96.69 358 ASN A CA 1
ATOM 2874 C C . ASN A 1 358 ? 12.905 -1.364 -30.854 1.00 96.69 358 ASN A C 1
ATOM 2876 O O . ASN A 1 358 ? 13.852 -2.145 -30.831 1.00 96.69 358 ASN A O 1
ATOM 2880 N N . SER A 1 359 ? 13.033 -0.114 -31.300 1.00 96.75 359 SER A N 1
ATOM 2881 C CA . SER A 1 359 ? 14.299 0.456 -31.783 1.00 96.75 359 SER A CA 1
ATOM 2882 C C . SER A 1 359 ? 15.404 0.377 -30.720 1.00 96.75 359 SER A C 1
ATOM 2884 O O . SER A 1 359 ? 16.524 -0.071 -30.989 1.00 96.75 359 SER A O 1
ATOM 2886 N N . PHE A 1 360 ? 15.081 0.726 -29.471 1.00 96.00 360 PHE A N 1
ATOM 2887 C CA . PHE A 1 360 ? 16.022 0.618 -28.359 1.00 96.00 360 PHE A CA 1
ATOM 2888 C C . PHE A 1 360 ? 16.414 -0.839 -28.070 1.00 96.00 360 PHE A C 1
ATOM 2890 O O . PHE A 1 360 ? 17.598 -1.140 -27.904 1.00 96.00 360 PHE A O 1
ATOM 2897 N N . GLN A 1 361 ? 15.451 -1.766 -28.092 1.00 96.81 361 GLN A N 1
ATOM 2898 C CA . GLN A 1 361 ? 15.708 -3.201 -27.950 1.00 96.81 361 GLN A CA 1
ATOM 2899 C C . GLN A 1 361 ? 16.685 -3.721 -29.022 1.00 96.81 361 GLN A C 1
ATOM 2901 O O . GLN A 1 361 ? 17.634 -4.440 -28.695 1.00 96.81 361 GLN A O 1
ATOM 2906 N N . GLU A 1 362 ? 16.496 -3.334 -30.285 1.00 95.75 362 GLU A N 1
ATOM 2907 C CA . GLU A 1 362 ? 17.368 -3.720 -31.400 1.00 95.75 362 GLU A CA 1
ATOM 2908 C C . GLU A 1 362 ? 18.787 -3.139 -31.267 1.00 95.75 362 GLU A C 1
ATOM 2910 O O . GLU A 1 362 ? 19.777 -3.823 -31.567 1.00 95.75 362 GLU A O 1
ATOM 2915 N N . SER A 1 363 ? 18.906 -1.903 -30.767 1.00 95.19 363 SER A N 1
ATOM 2916 C CA . SER A 1 363 ? 20.194 -1.268 -30.462 1.00 95.19 363 SER A CA 1
ATOM 2917 C C . SER A 1 363 ? 20.977 -2.067 -29.414 1.00 95.19 363 SER A C 1
ATOM 2919 O O . SER A 1 363 ? 22.128 -2.450 -29.655 1.00 95.19 363 SER A O 1
ATOM 2921 N N . LEU A 1 364 ? 20.330 -2.421 -28.298 1.00 93.88 364 LEU A N 1
ATOM 2922 C CA . LEU A 1 364 ? 20.929 -3.236 -27.235 1.00 93.88 364 LEU A CA 1
ATOM 2923 C C . LEU A 1 364 ? 21.333 -4.626 -27.743 1.00 93.88 364 LEU A C 1
ATOM 2925 O O . LEU A 1 364 ? 22.443 -5.095 -27.486 1.00 93.88 364 LEU A O 1
ATOM 2929 N N . ALA A 1 365 ? 20.477 -5.273 -28.539 1.00 92.56 365 ALA A N 1
ATOM 2930 C CA . ALA A 1 365 ? 20.790 -6.567 -29.144 1.00 92.56 365 ALA A CA 1
ATOM 2931 C C . ALA A 1 365 ? 22.008 -6.484 -30.083 1.00 92.56 365 ALA A C 1
ATOM 2933 O O . ALA A 1 365 ? 22.824 -7.407 -30.148 1.00 92.56 365 ALA A O 1
ATOM 2934 N N . THR A 1 366 ? 22.163 -5.367 -30.796 1.00 92.81 366 THR A N 1
ATOM 2935 C CA . THR A 1 366 ? 23.322 -5.117 -31.660 1.00 92.81 366 THR A CA 1
ATOM 2936 C C . THR A 1 366 ? 24.600 -4.921 -30.847 1.00 92.81 366 THR A C 1
ATOM 2938 O O . THR A 1 366 ? 25.640 -5.471 -31.213 1.00 92.81 366 THR A O 1
ATOM 2941 N N . GLN A 1 367 ? 24.539 -4.183 -29.736 1.00 89.44 367 GLN A N 1
ATOM 2942 C CA . GLN A 1 367 ? 25.670 -4.018 -28.818 1.00 89.44 367 GLN A CA 1
ATOM 2943 C C . GLN A 1 367 ? 26.072 -5.355 -28.178 1.00 89.44 367 GLN A C 1
ATOM 2945 O O . GLN A 1 367 ? 27.249 -5.701 -28.194 1.00 89.44 367 GLN A O 1
ATOM 2950 N N . SER A 1 368 ? 25.105 -6.173 -27.754 1.00 88.50 368 SER A N 1
ATOM 2951 C CA . SER A 1 368 ? 25.355 -7.527 -27.237 1.00 88.50 368 SER A CA 1
ATOM 2952 C C . SER A 1 368 ? 26.136 -8.403 -28.224 1.00 88.50 368 SER A C 1
ATOM 2954 O O . SER A 1 368 ? 27.083 -9.090 -27.845 1.00 88.50 368 SER A O 1
ATOM 2956 N N . ARG A 1 369 ? 25.800 -8.349 -29.520 1.00 88.31 369 ARG A N 1
ATOM 2957 C CA . ARG A 1 369 ? 26.544 -9.086 -30.558 1.00 88.31 369 ARG A CA 1
ATOM 2958 C C . ARG A 1 369 ? 27.974 -8.576 -30.732 1.00 88.31 369 ARG A C 1
ATOM 2960 O O . ARG A 1 369 ? 28.852 -9.381 -31.015 1.00 88.31 369 ARG A O 1
ATOM 2967 N N . LYS A 1 370 ? 28.208 -7.268 -30.571 1.00 83.94 370 LYS A N 1
ATOM 2968 C CA . LYS A 1 370 ? 29.549 -6.665 -30.654 1.00 83.94 370 LYS A CA 1
ATOM 2969 C C . LYS A 1 370 ? 30.420 -7.027 -29.454 1.00 83.94 370 LYS A C 1
ATOM 2971 O O . LYS A 1 370 ? 31.594 -7.280 -29.655 1.00 83.94 370 LYS A O 1
ATOM 2976 N N . SER A 1 371 ? 29.859 -7.074 -28.246 1.00 75.12 371 SER A N 1
ATOM 2977 C CA . SER A 1 371 ? 30.604 -7.406 -27.022 1.00 75.12 371 SER A CA 1
ATOM 2978 C C . SER A 1 371 ? 30.976 -8.892 -26.900 1.00 75.12 371 SER A C 1
ATOM 2980 O O . SER A 1 371 ? 31.808 -9.240 -26.070 1.00 75.12 371 SER A O 1
ATOM 2982 N N . ASN A 1 372 ? 30.356 -9.765 -27.703 1.00 61.16 372 ASN A N 1
ATOM 2983 C CA . ASN A 1 372 ? 30.649 -11.205 -27.771 1.00 61.16 372 ASN A CA 1
ATOM 2984 C C . ASN A 1 372 ? 31.663 -11.584 -28.875 1.00 61.16 372 ASN A C 1
ATOM 2986 O O . ASN A 1 372 ? 31.960 -12.770 -29.041 1.00 61.16 372 ASN A O 1
ATOM 2990 N N . LEU A 1 373 ? 32.149 -10.604 -29.645 1.00 52.38 373 LEU A N 1
ATOM 2991 C CA . LEU A 1 373 ? 33.219 -10.729 -30.643 1.00 52.38 373 LEU A CA 1
ATOM 2992 C C . LEU A 1 373 ? 34.517 -10.162 -30.068 1.00 52.38 373 LEU A C 1
ATOM 2994 O O . LEU A 1 373 ? 35.579 -10.750 -30.371 1.00 52.38 373 LEU A O 1
#

Secondary structure (DSSP, 8-state):
-EEE-GGGEEEEEEE--STTEEEEEEEETT-SSPEEEEEES---TTTTT-EEEEE-SSPPPPPGGGTT--SEEEEEEEEEEEEEEEEPTTSS-EEEEEEEEEEETT--EEEEEESS-EEEE---SS---HHHHHHHHHHHHHHHHHHHHHHHHHHHH--SSTTPPPPHHHHHHHHHHHHHHHHHHHHHHHTTSTTHHHHHHHHHT-HHHHHHHHHHHHHTPPP--S-SSPPPHHHHS-HHHHHHHHHHHTSHHHHHHHHHHHHHHHHTHHHHHHHHHHT-PPPTTHHHHHHHHHHHHHHHHHHHHHHTSTT--HHHHHHHHHHHHHHHHHHHHHHHHTTTTS-HHHHHHHHHHHHHHHHHHHHHHHHHHHHT-

Foldseek 3Di:
DEAEQAQFFFKKKWAQLDAQKIWIWTDGAPAPGTAIEIAGHAEAQAQHQKIKIKGDPHHDHDDPVPRPDDSYWYWHWAYFDQADWDDDPPDPDTAGWGWTWIATPVLHIYIHIDRRMDMDIDDGNDGQDPVNNVVRNVVNLVSLLVSLVVQLVVQLPDDPLPPQDDDPLSSLVSSLVSLLVSLVVLCVVQVPPPCSLLSSCSSSVVVVLNVQVVVCVVVVNDRPRVPPDRDDSCNVDDPVRNVLLVVLCPPPLLVLLVVLVVVLCVVCVVQVVVCVVVVHQRDPPNNLVVVLSVQVNSLSSSLSSLVPDPDRPLVSNLSSLVVNLVSLVVSLVRCVVVVVPDDPVSSVSSVVSSVVSVVVSVVSVVVNVVVVD

Organism: NCBI:txid239935

Radius of gyration: 24.17 Å; chains: 1; bounding box: 60×48×64 Å

pLDDT: mean 89.58, std 9.03, range [47.75, 98.69]

=== Feature glossary ===
Key to the feature types in this record:

— What the protein is —

Primary structure: the covalent order of the twenty standard amino acids along the backbone. Two proteins with the same sequence will (almost always) fold to the same structure; two with 30% identity often share a fold but not the details.

Database cross-references. InterPro integrates a dozen domain/family signature databases into unified entries with residue-range hits. GO terms attach function/process/location labels with evidence codes. CATH codes position the fold in a four-level structural taxonomy. Organism is the NCBI-taxonomy species name.

— Where its atoms are —

The mmCIF block holds the 3D Cartesian coordinates of each backbone atom (N, Cα, C, O) in ångströms. mmCIF is the PDB's canonical archive format — a tagged-loop text representation of the atomic model.

Six rendered views show the 3D structure from the faces of a cube — i.e. along ±x, ±y, ±z. Rendering representation is drawn randomly per protein from cartoon (secondary-structure ribbons), sticks (backbone bonds), or molecular surface; coloring is either N→C rainbow (blue at the N-terminus through red at the C-terminus) or one color per chain.

— Local backbone conformation —

DSSP 8-state secondary structure assigns each residue one of H (α-helix), G (3₁₀-helix), I (π-helix), E (extended β-strand), B (isolated β-bridge), T (hydrogen-bonded turn), S (bend), or '-' (coil). The assignment is computed from backbone hydrogen-bond geometry via the Kabsch–Sander algorithm.

P-SEA three-state annotation labels each residue as helix, strand, or coil based purely on the geometry of the Cα trace. It serves as a fallback when the full backbone (and thus DSSP) is unavailable.

The φ/ψ torsion pair specifies the backbone conformation at each residue. φ rotates about the N–Cα bond, ψ about the Cα–C bond. Steric clashes forbid most of the (φ, ψ) plane — the allowed regions (α-helix basin, β-sheet basin, left-handed helix) are the Ramachandran-allowed regions.

— Global shape and packing —

The geometric summary reports three shape descriptors. Rg (radius of gyration) measures how spread out the Cα atoms are about their centre of mass; compact globular proteins have small Rg, elongated or unfolded ones large. Cα contacts (<8 Å, |i−j|>4) count long-range residue pairs in spatial proximity — high for tightly packed folds, near zero for rods or random coil. The bounding-box extents give the protein's footprint along x, y, z in Å.

Accessible surface area quantifies burial. A residue with SASA near zero is packed into the hydrophobic core; one with SASA >100 Å² sits on the surface. Computed here via the Shrake–Rupley numerical algorithm with a 1.4 Å probe.

Plot images: a contact map (which residues are close in 3D, as an N×N binary image), a Ramachandran scatter (backbone torsion angles, revealing secondary-structure composition at a glance), and — for AlphaFold structures — a PAE heatmap (pairwise prediction confidence).

— Structural neighborhood —

The Foldseek 3Di string encodes local tertiary geometry as a 20-letter alphabet — one character per residue — derived from the relative positions of nearby Cα atoms. Unlike the amino-acid sequence, 3Di is a direct function of the 3D structure, so two proteins with the same fold have similar 3Di strings even at low sequence identity.

Nearest PDB neighbors are the top structural matches found by Foldseek when searching this structure against the entire Protein Data Bank. Each hit reports a TM-score (0 to 1; >0.5 almost always implies the same fold) and an E-value. These are *structural* homologs — they may share no detectable sequence similarity.

— Confidence and disorder —

For AlphaFold models, the B-factor field carries pLDDT — the model's own estimate of local accuracy on a 0–100 scale. Regions with pLDDT<50 should be treated as essentially unmodeled; they often correspond to intrinsically disordered segments.

B-factor (Debye–Waller factor) reflects atomic displacement in the crystal lattice. It is an experimental observable (units Å²), not a prediction; low values mean the atom is pinned down, high values mean it moves or is heterogeneous across the crystal.

Predicted aligned error is AlphaFold's pairwise confidence. Unlike pLDDT (per-residue), PAE is per-residue-pair and captures whether two parts of the structure are correctly placed relative to each other. Units are ångströms of expected positional error.